Protein AF-A0A366HRK0-F1 (afdb_monomer_lite)

Secondary structure (DSSP, 8-state):
-------------------------PPP--------HHHHHHHHHHHHHHHHHHS-HHHHHHHHHHHHHHHHHHHT-HHHHHHHHHHHHHHHHHHHHHHHTTGGGG-EEEEGGG-EEETT-EEETTTTEEE---STT-EEEEEEESPPSEEEEEEEEEE--SBPPPPSS--TTSPPP--B--EEEEEEE--SSTTGGGG-EEEEE---SSTT--EEEEEEEEEE-SSEEEEEEEEEEESSTT-S-EEEEEEEEEPP---S----PPB-TTS-BPP---HHHHHHHHHHHHHHHHHHHHHHHHHHHHHHHHHHTTT-HHHHHHHHHHHHHHHHHHH-THHHHHHHHHTS-SS---BTTTBEEEEEEEEE--TT--SSEEEEEETTEEEEEEESSEEPPPSSPPPTTSSS--HHHHHT--HHHHHHHHHHHHHHHHHHHTT--EEEEEEEEE-TTSPEEEEEEETTTEEHHHHHHHTT-SEE---S---S---HHHHHHHHHHHHHHHHHHTSSS--THHHHHTT--------

InterPro domains:
  IPR035437 SNase-like, OB-fold superfamily [G3DSA:2.40.50.90] (373-523)
  IPR035437 SNase-like, OB-fold superfamily [SSF50199] (375-512)

Organism: NCBI:txid748857

Structure (mmCIF, N/CA/C/O backbone):
data_AF-A0A366HRK0-F1
#
_entry.id   AF-A0A366HRK0-F1
#
loop_
_atom_site.group_PDB
_atom_site.id
_atom_site.type_symbol
_atom_site.label_atom_id
_atom_site.label_alt_id
_atom_site.label_comp_id
_atom_site.label_asym_id
_atom_site.label_entity_id
_atom_site.label_seq_id
_atom_site.pdbx_PDB_ins_code
_atom_site.Cartn_x
_atom_site.Cartn_y
_atom_site.Cartn_z
_atom_site.occupancy
_atom_site.B_iso_or_equiv
_atom_site.auth_seq_id
_atom_site.auth_comp_id
_atom_site.auth_asym_id
_atom_site.auth_atom_id
_atom_site.pdbx_PDB_model_num
ATOM 1 N N . MET A 1 1 ? -4.999 -55.092 -66.762 1.00 34.88 1 MET A N 1
ATOM 2 C CA . MET A 1 1 ? -5.169 -54.729 -65.341 1.00 34.88 1 MET A CA 1
ATOM 3 C C . MET A 1 1 ? -5.487 -53.239 -65.272 1.00 34.88 1 MET A C 1
ATOM 5 O O . MET A 1 1 ? -4.605 -52.430 -65.506 1.00 34.88 1 MET A O 1
ATOM 9 N N . ILE A 1 2 ? -6.795 -52.960 -65.153 1.00 38.81 2 ILE A N 1
ATOM 10 C CA . ILE A 1 2 ? -7.535 -51.720 -64.806 1.00 38.81 2 ILE A CA 1
ATOM 11 C C . ILE A 1 2 ? -6.674 -50.429 -64.837 1.00 38.81 2 ILE A C 1
ATOM 13 O O . ILE A 1 2 ? -5.967 -50.166 -63.877 1.00 38.81 2 ILE A O 1
ATOM 17 N N . ALA A 1 3 ? -6.510 -49.654 -65.921 1.00 31.98 3 ALA A N 1
ATOM 18 C CA . ALA A 1 3 ? -7.434 -48.953 -66.839 1.00 31.98 3 ALA A CA 1
ATOM 19 C C . ALA A 1 3 ? -8.338 -47.906 -66.140 1.00 31.98 3 ALA A C 1
ATOM 21 O O . ALA A 1 3 ? -9.237 -48.291 -65.409 1.00 31.98 3 ALA A O 1
ATOM 22 N N . ARG A 1 4 ? -8.034 -46.599 -66.315 1.00 29.78 4 ARG A N 1
ATOM 23 C CA . ARG A 1 4 ? -8.775 -45.604 -67.155 1.00 29.78 4 ARG A CA 1
ATOM 24 C C . ARG A 1 4 ? -10.003 -44.998 -66.436 1.00 29.78 4 ARG A C 1
ATOM 26 O O . ARG A 1 4 ? -10.665 -45.724 -65.724 1.00 29.78 4 ARG A O 1
ATOM 33 N N . TRP A 1 5 ? -10.470 -43.755 -66.589 1.00 27.83 5 TRP A N 1
ATOM 34 C CA . TRP A 1 5 ? -10.126 -42.465 -67.228 1.00 27.83 5 TRP A CA 1
ATOM 35 C C . TRP A 1 5 ? -11.359 -41.549 -66.978 1.00 27.83 5 TRP A C 1
ATOM 37 O O . TRP A 1 5 ? -12.454 -42.097 -66.919 1.00 27.83 5 TRP A O 1
ATOM 47 N N . SER A 1 6 ? -11.200 -40.210 -67.028 1.00 31.34 6 SER A N 1
ATOM 48 C CA . SER A 1 6 ? -12.236 -39.204 -67.418 1.00 31.34 6 SER A CA 1
ATOM 49 C C . SER A 1 6 ? -13.501 -39.055 -66.544 1.00 31.34 6 SER A C 1
ATOM 51 O O . SER A 1 6 ? -13.890 -39.968 -65.840 1.00 31.34 6 SER A O 1
ATOM 53 N N . ALA A 1 7 ? -14.272 -37.967 -66.555 1.00 31.59 7 ALA A N 1
ATOM 54 C CA . ALA A 1 7 ? -14.176 -36.592 -67.049 1.00 31.59 7 ALA A CA 1
ATOM 55 C C . ALA A 1 7 ? -15.385 -35.830 -66.453 1.00 31.59 7 ALA A C 1
ATOM 57 O O . ALA A 1 7 ? -16.394 -36.438 -66.097 1.00 31.59 7 ALA A O 1
ATOM 58 N N . SER A 1 8 ? -15.281 -34.502 -66.376 1.00 34.50 8 SER A N 1
ATOM 59 C CA . SER A 1 8 ? -16.389 -33.540 -66.260 1.00 34.50 8 SER A CA 1
ATOM 60 C C . SER A 1 8 ? -17.531 -33.819 -67.245 1.00 34.50 8 SER A C 1
ATOM 62 O O . SER A 1 8 ? -17.224 -34.376 -68.294 1.00 34.50 8 SER A O 1
ATOM 64 N N . ILE A 1 9 ? -18.756 -33.309 -66.974 1.00 39.34 9 ILE A N 1
ATOM 65 C CA . ILE A 1 9 ? -19.599 -32.459 -67.875 1.00 39.34 9 ILE A CA 1
ATOM 66 C C . ILE A 1 9 ? -21.108 -32.455 -67.502 1.00 39.34 9 ILE A C 1
ATOM 68 O O . ILE A 1 9 ? -21.734 -33.505 -67.460 1.00 39.34 9 ILE A O 1
ATOM 72 N N . PHE A 1 10 ? -21.658 -31.228 -67.356 1.00 32.31 10 PHE A N 1
ATOM 73 C CA . PHE A 1 10 ? -23.010 -30.755 -67.761 1.00 32.31 10 PHE A CA 1
ATOM 74 C C . PHE A 1 10 ? -24.245 -31.085 -66.877 1.00 32.31 10 PHE A C 1
ATOM 76 O O . PHE A 1 10 ? -24.293 -32.135 -66.262 1.00 32.31 10 PHE A O 1
ATOM 83 N N . LEU A 1 11 ? -25.334 -30.293 -66.784 1.00 30.92 11 LEU A N 1
ATOM 84 C CA . LEU A 1 11 ? -25.742 -28.966 -67.301 1.00 30.92 11 LEU A CA 1
ATOM 85 C C . LEU A 1 11 ? -27.179 -28.634 -66.778 1.00 30.92 11 LEU A C 1
ATOM 87 O O . LEU A 1 11 ? -27.993 -29.539 -66.647 1.00 30.92 11 LEU A O 1
ATOM 91 N N . THR A 1 12 ? -27.444 -27.338 -66.521 1.00 31.14 12 THR A N 1
ATOM 92 C CA . THR A 1 12 ? -28.705 -26.526 -66.556 1.00 31.14 12 THR A CA 1
ATOM 93 C C . THR A 1 12 ? -30.093 -27.049 -66.142 1.00 31.14 12 THR A C 1
ATOM 95 O O . THR A 1 12 ? -30.566 -28.039 -66.680 1.00 31.14 12 THR A O 1
ATOM 98 N N . LEU A 1 13 ? -30.853 -26.177 -65.449 1.00 30.42 13 LEU A N 1
ATOM 99 C CA . LEU A 1 13 ? -32.101 -25.515 -65.932 1.00 30.42 13 LEU A CA 1
ATOM 100 C C . LEU A 1 13 ? -32.465 -24.363 -64.945 1.00 30.42 13 LEU A C 1
ATOM 102 O O . LEU A 1 13 ? -32.496 -24.603 -63.746 1.00 30.42 13 LEU A O 1
ATOM 106 N N . LEU A 1 14 ? -32.432 -23.069 -65.305 1.00 30.53 14 LEU A N 1
ATOM 107 C CA . LEU A 1 14 ? -33.356 -22.200 -66.079 1.00 30.53 14 LEU A CA 1
ATOM 108 C C . LEU A 1 14 ? -34.441 -21.462 -65.243 1.00 30.53 14 LEU A C 1
ATOM 110 O O . LEU A 1 14 ? -35.278 -22.101 -64.624 1.00 30.53 14 LEU A O 1
ATOM 114 N N . LEU A 1 15 ? -34.416 -20.120 -65.380 1.00 31.47 15 LEU A N 1
ATOM 115 C CA . LEU A 1 15 ? -35.457 -19.065 -65.250 1.00 31.47 15 LEU A CA 1
ATOM 116 C C . LEU A 1 15 ? -36.244 -18.930 -63.922 1.00 31.47 15 LEU A C 1
ATOM 118 O O . LEU A 1 15 ? -36.937 -19.840 -63.503 1.00 31.47 15 LEU A O 1
ATOM 122 N N . ALA A 1 16 ? -36.127 -17.838 -63.151 1.00 32.09 16 ALA A N 1
ATOM 123 C CA . ALA A 1 16 ? -36.498 -16.423 -63.381 1.00 32.09 16 ALA A CA 1
ATOM 124 C C . ALA A 1 16 ? -38.018 -16.139 -63.361 1.00 32.09 16 ALA A C 1
ATOM 126 O O . ALA A 1 16 ? -38.738 -16.581 -64.249 1.00 32.09 16 ALA A O 1
ATOM 127 N N . GLY A 1 17 ? -38.464 -15.308 -62.404 1.00 29.73 17 GLY A N 1
ATOM 128 C CA . GLY A 1 17 ? -39.754 -14.604 -62.468 1.00 29.73 17 GLY A CA 1
ATOM 129 C C . GLY A 1 17 ? -40.466 -14.389 -61.127 1.00 29.73 17 GLY A C 1
ATOM 130 O O . GLY A 1 17 ? -41.241 -15.233 -60.700 1.00 29.73 17 GLY A O 1
ATOM 131 N N . ASN A 1 18 ? -40.235 -13.230 -60.497 1.00 39.28 18 ASN A N 1
ATOM 132 C CA . ASN A 1 18 ? -41.084 -12.627 -59.453 1.00 39.28 18 ASN A CA 1
ATOM 133 C C . ASN A 1 18 ? -42.557 -12.525 -59.898 1.00 39.28 18 ASN A C 1
ATOM 135 O O . ASN A 1 18 ? -42.758 -12.215 -61.063 1.00 39.28 18 ASN A O 1
ATOM 139 N N . VAL A 1 19 ? -43.533 -12.617 -58.972 1.00 32.56 19 VAL A N 1
ATOM 140 C CA . VAL A 1 19 ? -44.603 -11.609 -58.720 1.00 32.56 19 VAL A CA 1
ATOM 141 C C . VAL A 1 19 ? -45.404 -11.951 -57.438 1.00 32.56 19 VAL A C 1
ATOM 143 O O . VAL A 1 19 ? -45.924 -13.046 -57.278 1.00 32.56 19 VAL A O 1
ATOM 146 N N . ALA A 1 20 ? -45.466 -10.942 -56.560 1.00 34.44 20 ALA A N 1
ATOM 147 C CA . ALA A 1 20 ? -46.461 -10.511 -55.563 1.00 34.44 20 ALA A CA 1
ATOM 148 C C . ALA A 1 20 ? -47.582 -11.430 -55.000 1.00 34.44 20 ALA A C 1
ATOM 150 O O . ALA A 1 20 ? -48.462 -11.906 -55.706 1.00 34.44 20 ALA A O 1
ATOM 151 N N . SER A 1 21 ? -47.601 -11.463 -53.659 1.00 38.69 21 SER A N 1
ATOM 152 C CA . SER A 1 21 ? -48.703 -11.216 -52.705 1.00 38.69 21 SER A CA 1
ATOM 153 C C . SER A 1 21 ? -50.159 -11.526 -53.082 1.00 38.69 21 SER A C 1
ATOM 155 O O . SER A 1 21 ? -50.763 -10.777 -53.842 1.00 38.69 21 SER A O 1
ATOM 157 N N . GLN A 1 22 ? -50.784 -12.447 -52.335 1.00 33.91 22 GLN A N 1
ATOM 158 C CA . GLN A 1 22 ? -52.192 -12.354 -51.915 1.00 33.91 22 GLN A CA 1
ATOM 159 C C . GLN A 1 22 ? -52.391 -12.928 -50.499 1.00 33.91 22 GLN A C 1
ATOM 161 O O . GLN A 1 22 ? -51.753 -13.893 -50.088 1.00 33.91 22 GLN A O 1
ATOM 166 N N . THR A 1 23 ? -53.249 -12.242 -49.752 1.00 38.03 23 THR A N 1
ATOM 167 C CA . THR A 1 23 ? -53.594 -12.370 -48.334 1.00 38.03 23 THR A CA 1
ATOM 168 C C . THR A 1 23 ? -54.814 -13.272 -48.094 1.00 38.03 23 THR A C 1
ATOM 170 O O . THR A 1 23 ? -55.630 -13.454 -48.990 1.00 38.03 23 THR A O 1
ATOM 173 N N . THR A 1 24 ? -54.978 -13.671 -46.817 1.00 31.70 24 THR A N 1
ATOM 174 C CA . THR A 1 24 ? -56.144 -14.240 -46.077 1.00 31.70 24 THR A CA 1
ATOM 175 C C . THR A 1 24 ? -56.266 -15.770 -45.949 1.00 31.70 24 THR A C 1
ATOM 177 O O . THR A 1 24 ? -55.892 -16.476 -46.878 1.00 31.70 24 THR A O 1
ATOM 180 N N . PRO A 1 25 ? -56.866 -16.317 -44.858 1.00 39.47 25 PRO A N 1
ATOM 181 C CA . PRO A 1 25 ? -57.113 -15.798 -43.500 1.00 39.47 25 PRO A CA 1
ATOM 182 C C . PRO A 1 25 ? -56.549 -16.711 -42.376 1.00 39.47 25 PRO A C 1
ATOM 184 O O . PRO A 1 25 ? -56.156 -17.854 -42.592 1.00 39.47 25 PRO A O 1
ATOM 187 N N . ALA A 1 26 ? -56.522 -16.193 -41.146 1.00 41.69 26 ALA A N 1
ATOM 188 C CA . ALA A 1 26 ? -56.111 -16.912 -39.937 1.00 41.69 26 ALA A CA 1
ATOM 189 C C . ALA A 1 26 ? -57.061 -18.068 -39.552 1.00 41.69 26 ALA A C 1
ATOM 191 O O . ALA A 1 26 ? -58.279 -17.889 -39.623 1.00 41.69 26 ALA A O 1
ATOM 192 N N . PRO A 1 27 ? -56.544 -19.183 -38.998 1.00 37.38 27 PRO A N 1
ATOM 193 C CA . PRO A 1 27 ? -57.259 -19.986 -38.022 1.00 37.38 27 PRO A CA 1
ATOM 194 C C . PRO A 1 27 ? -56.804 -19.641 -36.593 1.00 37.38 27 PRO A C 1
ATOM 196 O O . PRO A 1 27 ? -55.653 -19.293 -36.333 1.00 37.38 27 PRO A O 1
ATOM 199 N N . ALA A 1 28 ? -57.771 -19.714 -35.684 1.00 34.41 28 ALA A N 1
ATOM 200 C CA . ALA A 1 28 ? -57.723 -19.342 -34.277 1.00 34.41 28 ALA A CA 1
ATOM 201 C C . ALA A 1 28 ? -56.537 -19.934 -33.478 1.00 34.41 28 ALA A C 1
ATOM 203 O O . ALA A 1 28 ? -56.071 -21.035 -33.783 1.00 34.41 28 ALA A O 1
ATOM 204 N N . PRO A 1 29 ? -56.077 -19.242 -32.415 1.00 40.41 29 PRO A N 1
ATOM 205 C CA . PRO A 1 29 ? -55.010 -19.727 -31.551 1.00 40.41 29 PRO A CA 1
ATOM 206 C C . PRO A 1 29 ? -55.467 -20.988 -30.813 1.00 40.41 29 PRO A C 1
ATOM 208 O O . PRO A 1 29 ? -56.366 -20.945 -29.973 1.00 40.41 29 PRO A O 1
ATOM 211 N N . ALA A 1 30 ? -54.823 -22.114 -31.116 1.00 35.28 30 ALA A N 1
ATOM 212 C CA . ALA A 1 30 ? -54.898 -23.295 -30.277 1.00 35.28 30 ALA A CA 1
ATOM 213 C C . ALA A 1 30 ? -54.356 -22.932 -28.887 1.00 35.28 30 ALA A C 1
ATOM 215 O O . ALA A 1 30 ? -53.234 -22.448 -28.738 1.00 35.28 30 ALA A O 1
ATOM 216 N N . THR A 1 31 ? -55.202 -23.136 -27.885 1.00 45.84 31 THR A N 1
ATOM 217 C CA . THR A 1 31 ? -54.910 -23.047 -26.456 1.00 45.84 31 THR A CA 1
ATOM 218 C C . THR A 1 31 ? -53.553 -23.668 -26.135 1.00 45.84 31 THR A C 1
ATOM 220 O O . THR A 1 31 ? -53.341 -24.856 -26.384 1.00 45.84 31 THR A O 1
ATOM 223 N N . ALA A 1 32 ? -52.643 -22.862 -25.581 1.00 41.88 32 ALA A N 1
ATOM 224 C CA . ALA A 1 32 ? -51.363 -23.336 -25.075 1.00 41.88 32 ALA A CA 1
ATOM 225 C C . ALA A 1 32 ? -51.605 -24.485 -24.078 1.00 41.88 32 ALA A C 1
ATOM 227 O O . ALA A 1 32 ? -52.422 -24.317 -23.165 1.00 41.88 32 ALA A O 1
ATOM 228 N N . PRO A 1 33 ? -50.934 -25.642 -24.221 1.00 50.34 33 PRO A N 1
ATOM 229 C CA . PRO A 1 33 ? -50.995 -26.675 -23.202 1.00 50.34 33 PRO A CA 1
ATOM 230 C C . PRO A 1 33 ? -50.442 -26.079 -21.910 1.00 50.34 33 PRO A C 1
ATOM 232 O O . PRO A 1 33 ? -49.322 -25.568 -21.876 1.00 50.34 33 PRO A O 1
ATOM 235 N N . THR A 1 34 ? -51.268 -26.089 -20.867 1.00 60.78 34 THR A N 1
ATOM 236 C CA . THR A 1 34 ? -50.907 -25.634 -19.528 1.00 60.78 34 THR A CA 1
ATOM 237 C C . THR A 1 34 ? -49.693 -26.437 -19.079 1.00 60.78 34 THR A C 1
ATOM 239 O O . THR A 1 34 ? -49.783 -27.639 -18.837 1.00 60.78 34 THR A O 1
ATOM 242 N N . GLU A 1 35 ? -48.534 -25.781 -19.072 1.00 55.75 35 GLU A N 1
ATOM 243 C CA . GLU A 1 35 ? -47.261 -26.391 -18.705 1.00 55.75 35 GLU A CA 1
ATOM 244 C C . GLU A 1 35 ? -47.405 -26.952 -17.275 1.00 55.75 35 GLU A C 1
ATOM 246 O O . GLU A 1 35 ? -47.882 -26.233 -16.391 1.00 55.75 35 GLU A O 1
ATOM 251 N N . PRO A 1 36 ? -47.092 -28.238 -17.030 1.00 72.62 36 PRO A N 1
ATOM 252 C CA . PRO A 1 36 ? -47.332 -28.853 -15.731 1.00 72.62 36 PRO A CA 1
ATOM 253 C C . PRO A 1 36 ? -46.561 -28.093 -14.638 1.00 72.62 36 PRO A C 1
ATOM 255 O O . PRO A 1 36 ? -45.420 -27.676 -14.872 1.00 72.62 36 PRO A O 1
ATOM 258 N N . PRO A 1 37 ? -47.152 -27.907 -13.443 1.00 70.62 37 PRO A N 1
ATOM 259 C CA . PRO A 1 37 ? -46.613 -27.029 -12.400 1.00 70.62 37 PRO A CA 1
ATOM 260 C C . PRO A 1 37 ? -45.184 -27.408 -11.985 1.00 70.62 37 PRO A C 1
ATOM 262 O O . PRO A 1 37 ? -44.370 -26.531 -11.701 1.00 70.62 37 PRO A O 1
ATOM 265 N N . ASP A 1 38 ? -44.837 -28.693 -12.069 1.00 71.00 38 ASP A N 1
ATOM 266 C CA . ASP A 1 38 ? -43.490 -29.204 -11.807 1.00 71.00 38 ASP A CA 1
ATOM 267 C C . ASP A 1 38 ? -42.438 -28.684 -12.799 1.00 71.00 38 ASP A C 1
ATOM 269 O O . ASP A 1 38 ? -41.290 -28.436 -12.421 1.00 71.00 38 ASP A O 1
ATOM 273 N N . LEU A 1 39 ? -42.797 -28.496 -14.074 1.00 62.34 39 LEU A N 1
ATOM 274 C CA . LEU A 1 39 ? -41.892 -27.926 -15.078 1.00 62.34 39 LEU A CA 1
ATOM 275 C C . LEU A 1 39 ? -41.735 -26.419 -14.896 1.00 62.34 39 LEU A C 1
ATOM 277 O O . LEU A 1 39 ? -40.626 -25.908 -15.053 1.00 62.34 39 LEU A O 1
ATOM 281 N N . ILE A 1 40 ? -42.797 -25.721 -14.487 1.00 75.81 40 ILE A N 1
ATOM 282 C CA . ILE A 1 40 ? -42.726 -24.300 -14.125 1.00 75.81 40 ILE A CA 1
ATOM 283 C C . ILE A 1 40 ? -41.800 -24.126 -12.915 1.00 75.81 40 ILE A C 1
ATOM 285 O O . ILE A 1 40 ? -40.900 -23.286 -12.944 1.00 75.81 40 ILE A O 1
ATOM 289 N N . GLN A 1 41 ? -41.942 -24.974 -11.893 1.00 76.75 41 GLN A N 1
ATOM 290 C CA . GLN A 1 41 ? -41.103 -24.936 -10.698 1.00 76.75 41 GLN A CA 1
ATOM 291 C C . GLN A 1 41 ? -39.639 -25.267 -11.020 1.00 76.75 41 GLN A C 1
ATOM 293 O O . GLN A 1 41 ? -38.733 -24.563 -10.572 1.00 76.75 41 GLN A O 1
ATOM 298 N N . LYS A 1 42 ? -39.383 -26.277 -11.862 1.00 69.62 42 LYS A N 1
ATOM 299 C CA . LYS A 1 42 ? -38.023 -26.611 -12.318 1.00 69.62 42 LYS A CA 1
ATOM 300 C C . LYS A 1 42 ? -37.416 -25.520 -13.198 1.00 69.62 42 LYS A C 1
ATOM 302 O O . LYS A 1 42 ? -36.232 -25.230 -13.043 1.00 69.62 42 LYS A O 1
ATOM 307 N N . ARG A 1 43 ? -38.196 -24.866 -14.068 1.00 75.00 43 ARG A N 1
ATOM 308 C CA . ARG A 1 43 ? -37.729 -23.723 -14.873 1.00 75.00 43 ARG A CA 1
ATOM 309 C C . ARG A 1 43 ? -37.404 -22.525 -13.982 1.00 75.00 43 ARG A C 1
ATOM 311 O O . ARG A 1 43 ? -36.361 -21.912 -14.176 1.00 75.00 43 ARG A O 1
ATOM 318 N N . GLN A 1 44 ? -38.224 -22.233 -12.976 1.00 68.00 44 GLN A N 1
ATOM 319 C CA . GLN A 1 44 ? -37.950 -21.173 -12.001 1.00 68.00 44 GLN A CA 1
ATOM 320 C C . GLN A 1 44 ? -36.706 -21.478 -11.158 1.00 68.00 44 GLN A C 1
ATOM 322 O O . GLN A 1 44 ? -35.849 -20.611 -10.992 1.00 68.00 44 GLN A O 1
ATOM 327 N N . GLN A 1 45 ? -36.543 -22.715 -10.685 1.00 72.94 45 GLN A N 1
ATOM 328 C CA . GLN A 1 45 ? -35.333 -23.151 -9.980 1.00 72.94 45 GLN A CA 1
ATOM 329 C C . GLN A 1 45 ? -34.091 -23.078 -10.872 1.00 72.94 45 GLN A C 1
ATOM 331 O O . GLN A 1 45 ? -33.039 -22.632 -10.419 1.00 72.94 45 GLN A O 1
ATOM 336 N N . PHE A 1 46 ? -34.204 -23.467 -12.142 1.00 72.62 46 PHE A N 1
ATOM 337 C CA . PHE A 1 46 ? -33.115 -23.370 -13.108 1.00 72.62 46 PHE A CA 1
ATOM 338 C C . PHE A 1 46 ? -32.763 -21.914 -13.422 1.00 72.62 46 PHE A C 1
ATOM 340 O O . PHE A 1 46 ? -31.591 -21.565 -13.383 1.00 72.62 46 PHE A O 1
ATOM 347 N N . MET A 1 47 ? -33.750 -21.042 -13.649 1.00 58.56 47 MET A N 1
ATOM 348 C CA . MET A 1 47 ? -33.531 -19.606 -13.853 1.00 58.56 47 MET A CA 1
ATOM 349 C C . MET A 1 47 ? -32.893 -18.957 -12.629 1.00 58.56 47 MET A C 1
ATOM 351 O O . MET A 1 47 ? -31.979 -18.157 -12.776 1.00 58.56 47 MET A O 1
ATOM 355 N N . THR A 1 48 ? -33.308 -19.345 -11.423 1.00 63.47 48 THR A N 1
ATOM 356 C CA . THR A 1 48 ? -32.713 -18.837 -10.181 1.00 63.47 48 THR A CA 1
ATOM 357 C C . THR A 1 48 ? -31.267 -19.304 -10.050 1.00 63.47 48 THR A C 1
ATOM 359 O O . THR A 1 48 ? -30.402 -18.486 -9.766 1.00 63.47 48 THR A O 1
ATOM 362 N N . ARG A 1 49 ? -30.986 -20.584 -10.343 1.00 61.53 49 ARG A N 1
ATOM 363 C CA . ARG A 1 49 ? -29.625 -21.145 -10.364 1.00 61.53 49 ARG A CA 1
ATOM 364 C C . ARG A 1 49 ? -28.743 -20.517 -11.438 1.00 61.53 49 ARG A C 1
ATOM 366 O O . ARG A 1 49 ? -27.570 -20.282 -11.173 1.00 61.53 49 ARG A O 1
ATOM 373 N N . ALA A 1 50 ? -29.293 -20.226 -12.613 1.00 53.25 50 ALA A N 1
ATOM 374 C CA . ALA A 1 50 ? -28.592 -19.573 -13.712 1.00 53.25 50 ALA A CA 1
ATOM 375 C C . ALA A 1 50 ? -28.307 -18.099 -13.399 1.00 53.25 50 ALA A C 1
ATOM 377 O O . ALA A 1 50 ? -27.195 -17.650 -13.639 1.00 53.25 50 ALA A O 1
ATOM 378 N N . LEU A 1 51 ? -29.257 -17.381 -12.790 1.00 54.84 51 LEU A N 1
ATOM 379 C CA . LEU A 1 51 ? -29.082 -15.996 -12.340 1.00 54.84 51 LEU A CA 1
ATOM 380 C C . LEU A 1 51 ? -28.092 -15.885 -11.182 1.00 54.84 51 LEU A C 1
ATOM 382 O O . LEU A 1 51 ? -27.302 -14.948 -11.143 1.00 54.84 51 LEU A O 1
ATOM 386 N N . THR A 1 52 ? -28.091 -16.845 -10.252 1.00 58.34 52 THR A N 1
ATOM 387 C CA . THR A 1 52 ? -27.021 -16.930 -9.254 1.00 58.34 52 THR A CA 1
ATOM 388 C C . THR A 1 52 ? -25.704 -17.295 -9.929 1.00 58.34 52 THR A C 1
ATOM 390 O O . THR A 1 52 ? -24.722 -16.605 -9.722 1.00 58.34 52 THR A O 1
ATOM 393 N N . GLY A 1 53 ? -25.670 -18.288 -10.819 1.00 53.25 53 GLY A N 1
ATOM 394 C CA . GLY A 1 53 ? -24.453 -18.680 -11.538 1.00 53.25 53 GLY A CA 1
ATOM 395 C C . GLY A 1 53 ? -23.866 -17.583 -12.436 1.00 53.25 53 GLY A C 1
ATOM 396 O O . GLY A 1 53 ? -22.664 -17.596 -12.678 1.00 53.25 53 GLY A O 1
ATOM 397 N N . SER A 1 54 ? -24.684 -16.631 -12.901 1.00 47.97 54 SER A N 1
ATOM 398 C CA . SER A 1 54 ? -24.261 -15.487 -13.716 1.00 47.97 54 SER A CA 1
ATOM 399 C C . SER A 1 54 ? -23.909 -14.237 -12.909 1.00 47.97 54 SER A C 1
ATOM 401 O O . SER A 1 54 ? -23.346 -13.303 -13.472 1.00 47.97 54 SER A O 1
ATOM 403 N N . GLN A 1 55 ? -24.265 -14.175 -11.623 1.00 52.88 55 GLN A N 1
ATOM 404 C CA . GLN A 1 55 ? -23.862 -13.070 -10.754 1.00 52.88 55 GLN A CA 1
ATOM 405 C C . GLN A 1 55 ? -22.398 -13.245 -10.373 1.00 52.88 55 GLN A C 1
ATOM 407 O O . GLN A 1 55 ? -21.992 -14.314 -9.909 1.00 52.88 55 GLN A O 1
ATOM 412 N N . LEU A 1 56 ? -21.611 -12.182 -10.550 1.00 67.12 56 LEU A N 1
ATOM 413 C CA . LEU A 1 56 ? -20.238 -12.137 -10.059 1.00 67.12 56 LEU A CA 1
ATOM 414 C C . LEU A 1 56 ? -20.255 -12.489 -8.566 1.00 67.12 56 LEU A C 1
ATOM 416 O O . LEU A 1 56 ? -21.121 -12.027 -7.820 1.00 67.12 56 LEU A O 1
ATOM 420 N N . LEU A 1 57 ? -19.302 -13.312 -8.123 1.00 65.81 57 LEU A N 1
ATOM 421 C CA . LEU A 1 57 ? -19.206 -13.767 -6.730 1.00 65.81 57 LEU A CA 1
ATOM 422 C C . LEU A 1 57 ? -19.309 -12.577 -5.746 1.00 65.81 57 LEU A C 1
ATOM 424 O O . LEU A 1 57 ? -19.945 -12.663 -4.700 1.00 65.81 57 LEU A O 1
ATOM 428 N N . SER A 1 58 ? -18.755 -11.428 -6.139 1.00 66.62 58 SER A N 1
ATOM 429 C CA . SER A 1 58 ? -18.808 -10.144 -5.435 1.00 66.62 58 SER A CA 1
ATOM 430 C C . SER A 1 58 ? -20.222 -9.610 -5.181 1.00 66.62 58 SER A C 1
ATOM 432 O O . SER A 1 58 ? -20.513 -9.141 -4.080 1.00 66.62 58 SER A O 1
ATOM 434 N N . GLU A 1 59 ? -21.119 -9.707 -6.160 1.00 73.81 59 GLU A N 1
ATOM 435 C CA . GLU A 1 59 ? -22.511 -9.263 -6.052 1.00 73.81 59 GLU A CA 1
ATOM 436 C C . GLU A 1 59 ? -23.308 -10.176 -5.120 1.00 73.81 59 GLU A C 1
ATOM 438 O O . GLU A 1 59 ? -24.112 -9.698 -4.314 1.00 73.81 59 GLU A O 1
ATOM 443 N N . GLN A 1 60 ? -23.035 -11.484 -5.160 1.00 76.19 60 GLN A N 1
ATOM 444 C CA . GLN A 1 60 ? -23.636 -12.447 -4.237 1.00 76.19 60 GLN A CA 1
ATOM 445 C C . GLN A 1 60 ? -23.212 -12.173 -2.790 1.00 76.19 60 GLN A C 1
ATOM 447 O O . GLN A 1 60 ? -24.058 -12.141 -1.893 1.00 76.19 60 GLN A O 1
ATOM 452 N N . PHE A 1 61 ? -21.925 -11.897 -2.564 1.00 77.12 61 PHE A N 1
ATOM 453 C CA . PHE A 1 61 ? -21.403 -11.536 -1.245 1.00 77.12 61 PHE A CA 1
ATOM 454 C C . PHE A 1 61 ? -21.955 -10.193 -0.745 1.00 77.12 61 PHE A C 1
ATOM 456 O O . PHE A 1 61 ? -22.367 -10.092 0.412 1.00 77.12 61 PHE A O 1
ATOM 463 N N . ALA A 1 62 ? -22.047 -9.175 -1.605 1.00 80.06 62 ALA A N 1
ATOM 464 C CA . ALA A 1 62 ? -22.645 -7.888 -1.247 1.00 80.06 62 ALA A CA 1
ATOM 465 C C . ALA A 1 62 ? -24.135 -8.026 -0.883 1.00 80.06 62 ALA A C 1
ATOM 467 O O . ALA A 1 62 ? -24.613 -7.393 0.065 1.00 80.06 62 ALA A O 1
ATOM 468 N N . LYS A 1 63 ? -24.867 -8.888 -1.599 1.00 83.81 63 LYS A N 1
ATOM 469 C CA . LYS A 1 63 ? -26.275 -9.193 -1.325 1.00 83.81 63 LYS A CA 1
ATOM 470 C C . LYS A 1 63 ? -26.453 -9.974 -0.022 1.00 83.81 63 LYS A C 1
ATOM 472 O O . LYS A 1 63 ? -27.365 -9.653 0.739 1.00 83.81 63 LYS A O 1
ATOM 477 N N . ALA A 1 64 ? -25.571 -10.930 0.269 1.00 83.81 64 ALA A N 1
ATOM 478 C CA . ALA A 1 64 ? -25.568 -11.679 1.526 1.00 83.81 64 ALA A CA 1
ATOM 479 C C . ALA A 1 64 ? -25.289 -10.768 2.734 1.00 83.81 64 ALA A C 1
ATOM 481 O O . ALA A 1 64 ? -26.022 -10.812 3.718 1.00 83.81 64 ALA A O 1
ATOM 482 N N . LEU A 1 65 ? -24.308 -9.863 2.634 1.00 85.06 65 LEU A N 1
ATOM 483 C CA . LEU A 1 65 ? -24.028 -8.877 3.686 1.00 85.06 65 LEU A CA 1
ATOM 484 C C . LEU A 1 65 ? -25.194 -7.901 3.901 1.00 85.06 65 LEU A C 1
ATOM 486 O O . LEU A 1 65 ? -25.487 -7.527 5.034 1.00 85.06 65 LEU A O 1
ATOM 490 N N . ALA A 1 66 ? -25.901 -7.518 2.835 1.00 87.00 66 ALA A N 1
ATOM 491 C CA . ALA A 1 66 ? -27.090 -6.670 2.930 1.00 87.00 66 ALA A CA 1
ATOM 492 C C . ALA A 1 66 ? -28.324 -7.393 3.509 1.00 87.00 66 ALA A C 1
ATOM 494 O O . ALA A 1 66 ? -29.216 -6.737 4.054 1.00 87.00 66 ALA A O 1
ATOM 495 N N . ALA A 1 67 ? -28.415 -8.716 3.358 1.00 88.00 67 ALA A N 1
ATOM 496 C CA . ALA A 1 67 ? -29.433 -9.534 4.015 1.00 88.00 67 ALA A CA 1
ATOM 497 C C . ALA A 1 67 ? -29.118 -9.679 5.510 1.00 88.00 67 ALA A C 1
ATOM 499 O O . ALA A 1 67 ? -29.959 -9.364 6.345 1.00 88.00 67 ALA A O 1
ATOM 500 N N . LEU A 1 68 ? -27.864 -9.995 5.836 1.00 87.62 68 LEU A N 1
ATOM 501 C CA . LEU A 1 68 ? -27.370 -10.128 7.205 1.00 87.62 68 LEU A CA 1
ATOM 502 C C . LEU A 1 68 ? -27.487 -8.818 8.006 1.00 87.62 68 LEU A C 1
ATOM 504 O O . LEU A 1 68 ? -27.878 -8.841 9.169 1.00 87.62 68 LEU A O 1
ATOM 508 N N . ALA A 1 69 ? -27.248 -7.660 7.380 1.00 85.38 69 ALA A N 1
ATOM 509 C CA . ALA A 1 69 ? -27.483 -6.361 8.016 1.00 85.38 69 ALA A CA 1
ATOM 510 C C . ALA A 1 69 ? -28.972 -6.103 8.325 1.00 85.38 69 ALA A C 1
ATOM 512 O O . ALA A 1 69 ? -29.296 -5.509 9.352 1.00 85.38 69 ALA A O 1
ATOM 513 N N . ARG A 1 70 ? -29.885 -6.559 7.455 1.00 87.56 70 ARG A N 1
ATOM 514 C CA . ARG A 1 70 ? -31.335 -6.443 7.677 1.00 87.56 70 ARG A CA 1
ATOM 515 C C . ARG A 1 70 ? -31.821 -7.384 8.770 1.00 87.56 70 ARG A C 1
ATOM 517 O O . ARG A 1 70 ? -32.575 -6.948 9.628 1.00 87.56 70 ARG A O 1
ATOM 524 N N . GLU A 1 71 ? -31.370 -8.632 8.766 1.00 88.19 71 GLU A N 1
ATOM 525 C CA . GLU A 1 71 ? -31.720 -9.622 9.791 1.00 88.19 71 GLU A CA 1
ATOM 526 C C . GLU A 1 71 ? -31.215 -9.198 11.175 1.00 88.19 71 GLU A C 1
ATOM 528 O O . GLU A 1 71 ? -31.983 -9.218 12.134 1.00 88.19 71 GLU A O 1
ATOM 533 N N . ALA A 1 72 ? -29.979 -8.699 11.268 1.00 83.75 72 ALA A N 1
ATOM 534 C CA . ALA A 1 72 ? -29.439 -8.153 12.512 1.00 83.75 72 ALA A CA 1
ATOM 535 C C . ALA A 1 72 ? -30.173 -6.881 12.973 1.00 83.75 72 ALA A C 1
ATOM 537 O O . ALA A 1 72 ? -30.401 -6.699 14.166 1.00 83.75 72 ALA A O 1
ATOM 538 N N . GLY A 1 73 ? -30.606 -6.029 12.037 1.00 83.88 73 GLY A N 1
ATOM 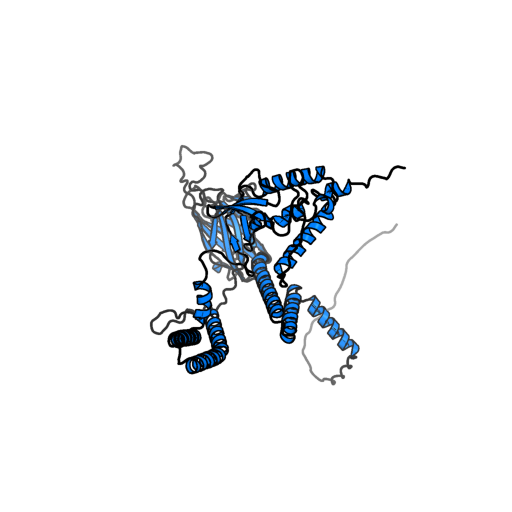539 C CA . GLY A 1 73 ? -31.445 -4.869 12.344 1.00 83.88 73 GLY A CA 1
ATOM 540 C C . GLY A 1 73 ? -32.823 -5.252 12.895 1.00 83.88 73 GLY A C 1
ATOM 541 O O . GLY A 1 73 ? -33.308 -4.609 13.821 1.00 83.88 73 GLY A O 1
ATOM 542 N N . VAL A 1 74 ? -33.432 -6.325 12.375 1.00 87.56 74 VAL A N 1
ATOM 543 C CA . VAL A 1 74 ? -34.699 -6.877 12.893 1.00 87.56 74 VAL A CA 1
ATOM 544 C C . VAL A 1 74 ? -34.501 -7.544 14.258 1.00 87.56 74 VAL A C 1
ATOM 546 O O . VAL A 1 74 ? -35.372 -7.435 15.117 1.00 87.56 74 VAL A O 1
ATOM 549 N N . ALA A 1 75 ? -33.351 -8.183 14.485 1.00 85.00 75 ALA A N 1
ATOM 550 C CA . ALA A 1 75 ? -32.988 -8.795 15.764 1.00 85.00 75 ALA A CA 1
ATOM 551 C C . ALA A 1 75 ? -32.567 -7.779 16.849 1.00 85.00 75 ALA A C 1
ATOM 553 O O . ALA A 1 75 ? -32.428 -8.154 18.010 1.00 85.00 75 ALA A O 1
ATOM 554 N N . GLY A 1 76 ? -32.385 -6.500 16.496 1.00 82.50 76 GLY A N 1
ATOM 555 C CA . GLY A 1 76 ? -31.968 -5.438 17.421 1.00 82.50 76 GLY A CA 1
ATOM 556 C C . GLY A 1 76 ? -30.455 -5.343 17.658 1.00 82.50 76 GLY A C 1
ATOM 557 O O . GLY A 1 76 ? -30.015 -4.501 18.440 1.00 82.50 76 GLY A O 1
ATOM 558 N N . ASP A 1 77 ? -29.648 -6.139 16.951 1.00 85.12 77 ASP A N 1
ATOM 559 C CA . ASP A 1 77 ? -28.184 -6.144 17.039 1.00 85.12 77 ASP A CA 1
ATOM 560 C C . ASP A 1 77 ? -27.562 -5.141 16.056 1.00 85.12 77 ASP A C 1
ATOM 562 O O . ASP A 1 77 ? -26.978 -5.476 15.016 1.00 85.12 77 ASP A O 1
ATOM 566 N N . TYR A 1 78 ? -27.668 -3.859 16.410 1.00 83.12 78 TYR A N 1
ATOM 567 C CA . TYR A 1 78 ? -27.204 -2.744 15.578 1.00 83.12 78 TYR A CA 1
ATOM 568 C C . TYR A 1 78 ? -25.690 -2.747 15.322 1.00 83.12 78 TYR A C 1
ATOM 570 O O . TYR A 1 78 ? -25.247 -2.280 14.273 1.00 83.12 78 TYR A O 1
ATOM 578 N N . GLU A 1 79 ? -24.882 -3.297 16.232 1.00 83.81 79 GLU A N 1
ATOM 579 C CA . GLU A 1 79 ? -23.430 -3.401 16.033 1.00 83.81 79 GLU A CA 1
ATOM 580 C C . GLU A 1 79 ? -23.067 -4.380 14.916 1.00 83.81 79 GLU A C 1
ATOM 582 O O . GLU A 1 79 ? -22.151 -4.131 14.127 1.00 83.81 79 GLU A O 1
ATOM 587 N N . LEU A 1 80 ? -23.794 -5.494 14.833 1.00 79.19 80 LEU A N 1
ATOM 588 C CA . LEU A 1 80 ? -23.605 -6.498 13.795 1.00 79.19 80 LEU A CA 1
ATOM 589 C C . LEU A 1 80 ? -24.076 -5.937 12.446 1.00 79.19 80 LEU A C 1
ATOM 591 O O . LEU A 1 80 ? -23.352 -6.043 11.454 1.00 79.19 80 LEU A O 1
ATOM 595 N N . ALA A 1 81 ? -25.218 -5.241 12.429 1.00 80.94 81 ALA A N 1
ATOM 596 C CA . ALA A 1 81 ? -25.712 -4.547 11.241 1.00 80.94 81 ALA A CA 1
ATOM 597 C C . ALA A 1 81 ? -24.711 -3.500 10.717 1.00 80.94 81 ALA A C 1
ATOM 599 O O . ALA A 1 81 ? -24.426 -3.460 9.518 1.00 8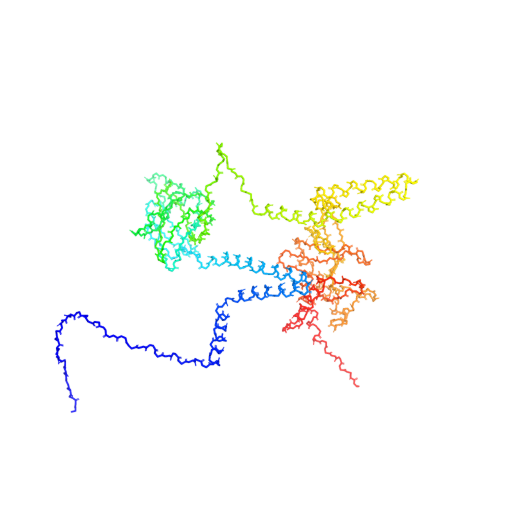0.94 81 ALA A O 1
ATOM 600 N N . LEU A 1 82 ? -24.107 -2.712 11.613 1.00 83.44 82 LEU A N 1
ATOM 601 C CA . LEU A 1 82 ? -23.108 -1.702 11.261 1.00 83.44 82 LEU A CA 1
ATOM 602 C C . LEU A 1 82 ? -21.808 -2.333 10.744 1.00 83.44 82 LEU A C 1
ATOM 604 O O . LEU A 1 82 ? -21.279 -1.887 9.729 1.00 83.44 82 LEU A O 1
ATOM 608 N N . LYS A 1 83 ? -21.320 -3.416 11.363 1.00 85.56 83 LYS A N 1
ATOM 609 C CA . LYS A 1 83 ? -20.149 -4.164 10.865 1.00 85.56 83 LYS A CA 1
ATOM 610 C C . LYS A 1 83 ? -20.403 -4.780 9.489 1.00 85.56 83 LYS A C 1
ATOM 612 O O . LYS A 1 83 ? -19.516 -4.768 8.636 1.00 85.56 83 LYS A O 1
ATOM 617 N N . ALA A 1 84 ? -21.599 -5.313 9.252 1.00 82.50 84 ALA A N 1
ATOM 618 C CA . ALA A 1 84 ? -21.991 -5.862 7.956 1.00 82.50 84 ALA A CA 1
ATOM 619 C C . ALA A 1 84 ? -22.070 -4.772 6.876 1.00 82.50 84 ALA A C 1
ATOM 621 O O . ALA A 1 84 ? -21.613 -4.983 5.749 1.00 82.50 84 ALA A O 1
ATOM 622 N N . GLN A 1 85 ? -22.577 -3.591 7.237 1.00 85.62 85 GLN A N 1
ATOM 623 C CA . GLN A 1 85 ? -22.602 -2.423 6.362 1.00 85.62 85 GLN A CA 1
ATOM 624 C C . GLN A 1 85 ? -21.188 -1.916 6.047 1.00 85.62 85 GLN A C 1
ATOM 626 O O . GLN A 1 85 ? -20.851 -1.766 4.875 1.00 85.62 85 GLN A O 1
ATOM 631 N N . GLN A 1 86 ? -20.331 -1.751 7.057 1.00 87.00 86 GLN A N 1
ATOM 632 C CA . GLN A 1 86 ? -18.933 -1.355 6.869 1.00 87.00 86 GLN A CA 1
ATOM 633 C C . GLN A 1 86 ? -18.181 -2.349 5.985 1.00 87.00 86 GLN A C 1
ATOM 635 O O . GLN A 1 86 ? -17.470 -1.941 5.077 1.00 87.00 86 GLN A O 1
ATOM 640 N N . ARG A 1 87 ? -18.381 -3.659 6.181 1.00 84.06 87 ARG A N 1
ATOM 641 C CA . ARG A 1 87 ? -17.775 -4.687 5.320 1.00 84.06 87 ARG A CA 1
ATOM 642 C C . ARG A 1 87 ? -18.244 -4.588 3.872 1.00 84.06 87 ARG A C 1
ATOM 644 O O . ARG A 1 87 ? -17.448 -4.779 2.954 1.00 84.06 87 ARG A O 1
ATOM 651 N N . ARG A 1 88 ? -19.518 -4.265 3.648 1.00 84.94 88 ARG A N 1
ATOM 652 C CA . ARG A 1 88 ? -20.049 -4.018 2.304 1.00 84.94 88 ARG A CA 1
ATOM 653 C C . ARG A 1 88 ? -19.420 -2.774 1.676 1.00 84.94 88 ARG A C 1
ATOM 655 O O . ARG A 1 88 ? -19.056 -2.825 0.506 1.00 84.94 88 ARG A O 1
ATOM 662 N N . GLU A 1 89 ? -19.266 -1.696 2.435 1.00 82.62 89 GLU A N 1
ATOM 663 C CA . GLU A 1 89 ? -18.611 -0.464 1.980 1.00 82.62 89 GLU A CA 1
ATOM 664 C C . GLU A 1 89 ? -17.126 -0.694 1.684 1.00 82.62 89 GLU A C 1
ATOM 666 O O . GLU A 1 89 ? -16.649 -0.275 0.636 1.00 82.62 89 GLU A O 1
ATOM 671 N N . THR A 1 90 ? -16.409 -1.448 2.524 1.00 79.25 90 THR A N 1
ATOM 672 C CA . THR A 1 90 ? -15.015 -1.823 2.254 1.00 79.25 90 THR A CA 1
ATOM 673 C C . THR A 1 90 ? -14.894 -2.723 1.037 1.00 79.25 90 THR A C 1
ATOM 675 O O . THR A 1 90 ? -13.968 -2.546 0.262 1.00 79.25 90 THR A O 1
ATOM 678 N N . LEU A 1 91 ? -15.825 -3.660 0.816 1.00 76.69 91 LEU A N 1
ATOM 679 C CA . LEU A 1 91 ? -15.830 -4.458 -0.410 1.00 76.69 91 LEU A CA 1
ATOM 680 C C . LEU A 1 91 ? -16.116 -3.579 -1.626 1.00 76.69 91 LEU A C 1
ATOM 682 O O . LEU A 1 91 ? -15.417 -3.700 -2.620 1.00 76.69 91 LEU A O 1
ATOM 686 N N . ALA A 1 92 ? -17.078 -2.659 -1.552 1.00 75.25 92 ALA A N 1
ATOM 687 C CA . ALA A 1 92 ? -17.349 -1.715 -2.633 1.00 75.25 92 ALA A CA 1
ATOM 688 C C . ALA A 1 92 ? -16.142 -0.808 -2.918 1.00 75.25 92 ALA A C 1
ATOM 690 O O . ALA A 1 92 ? -15.822 -0.578 -4.080 1.00 75.25 92 ALA A O 1
ATOM 691 N N . ALA A 1 93 ? -15.435 -0.352 -1.883 1.00 73.75 93 ALA A N 1
ATOM 692 C CA . ALA A 1 93 ? -14.211 0.429 -2.007 1.00 73.75 93 ALA A CA 1
ATOM 693 C C . ALA A 1 93 ? -13.061 -0.401 -2.586 1.00 73.75 93 ALA A C 1
ATOM 695 O O . ALA A 1 93 ? -12.387 0.077 -3.485 1.00 73.75 93 ALA A O 1
ATOM 696 N N . LEU A 1 94 ? -12.882 -1.651 -2.147 1.00 69.88 94 LEU A N 1
ATOM 697 C CA . LEU A 1 94 ? -11.893 -2.580 -2.696 1.00 69.88 94 LEU A CA 1
ATOM 698 C C . LEU A 1 94 ? -12.207 -2.961 -4.136 1.00 69.88 94 LEU A C 1
ATOM 700 O O . LEU A 1 94 ? -11.284 -3.126 -4.909 1.00 69.88 94 LEU A O 1
ATOM 704 N N . TYR A 1 95 ? -13.476 -3.087 -4.520 1.00 64.12 95 TYR A N 1
ATOM 705 C CA . TYR A 1 95 ? -13.849 -3.299 -5.916 1.00 64.12 95 TYR A CA 1
ATOM 706 C C . TYR A 1 95 ? -13.733 -2.021 -6.732 1.00 64.12 95 TYR A C 1
ATOM 708 O O . TYR A 1 95 ? -13.416 -2.119 -7.903 1.00 64.12 95 TYR A O 1
ATOM 716 N N . SER A 1 96 ? -13.931 -0.840 -6.145 1.00 61.19 96 SER A N 1
ATOM 717 C CA . SER A 1 96 ? -13.708 0.441 -6.825 1.00 61.19 96 SER A CA 1
ATOM 718 C C . SER A 1 96 ? -12.216 0.703 -7.027 1.00 61.19 96 SER A C 1
ATOM 720 O O . SER A 1 96 ? -11.815 1.066 -8.123 1.00 61.19 96 SER A O 1
ATOM 722 N N . SER A 1 97 ? -11.381 0.413 -6.028 1.00 56.00 97 SER A N 1
ATOM 723 C CA . SER A 1 97 ? -9.922 0.516 -6.109 1.00 56.00 97 SER A CA 1
ATOM 724 C C . SER A 1 97 ? -9.292 -0.647 -6.874 1.00 56.00 97 SER A C 1
ATOM 726 O O . SER A 1 97 ? -8.297 -0.467 -7.562 1.00 56.00 97 SER A O 1
ATOM 728 N N . ALA A 1 98 ? -9.895 -1.837 -6.851 1.00 48.81 98 ALA A N 1
ATOM 729 C CA . ALA A 1 98 ? -9.559 -2.918 -7.768 1.00 48.81 98 ALA A CA 1
ATOM 730 C C . ALA A 1 98 ? -10.135 -2.668 -9.160 1.00 48.81 98 ALA A C 1
ATOM 732 O O . ALA A 1 98 ? -9.617 -3.261 -10.085 1.00 48.81 98 ALA A O 1
ATOM 733 N N . LEU A 1 99 ? -11.130 -1.792 -9.355 1.00 46.97 99 LEU A N 1
ATOM 734 C CA . LEU A 1 99 ? -11.489 -1.223 -10.659 1.00 46.97 99 LEU A CA 1
ATOM 735 C C . LEU A 1 99 ? -10.546 -0.088 -11.054 1.00 46.97 99 LEU A C 1
ATOM 737 O O . LEU A 1 99 ? -10.390 0.136 -12.239 1.00 46.97 99 LEU A O 1
ATOM 741 N N . GLU A 1 100 ? -9.873 0.590 -10.129 1.00 43.97 100 GLU A N 1
ATOM 742 C CA . GLU A 1 100 ? -8.733 1.464 -10.445 1.00 43.97 100 GLU A CA 1
ATOM 743 C C . GLU A 1 100 ? -7.505 0.609 -10.817 1.00 43.97 100 GLU A C 1
ATOM 745 O O . GLU A 1 100 ? -6.802 0.901 -11.781 1.00 43.97 100 GLU A O 1
ATOM 750 N N . GLY A 1 101 ? -7.327 -0.537 -10.152 1.00 40.75 101 GLY A N 1
ATOM 751 C CA . GLY A 1 101 ? -6.370 -1.593 -10.494 1.00 40.75 101 GLY A CA 1
ATOM 752 C C . GLY A 1 101 ? -6.806 -2.516 -11.644 1.00 40.75 101 GLY A C 1
ATOM 753 O O . GLY A 1 101 ? -5.988 -3.247 -12.179 1.00 40.75 101 GLY A O 1
ATOM 754 N N . SER A 1 102 ? -8.069 -2.478 -12.070 1.00 40.97 102 SER A N 1
ATOM 755 C CA . SER A 1 102 ? -8.638 -3.228 -13.205 1.00 40.97 102 SER A CA 1
ATOM 756 C C . SER A 1 102 ? -9.090 -2.286 -14.320 1.00 40.97 102 SER A C 1
ATOM 758 O O . SER A 1 102 ? -9.434 -2.750 -15.403 1.00 40.97 102 SER A O 1
ATOM 760 N N . ALA A 1 103 ? -8.963 -0.970 -14.146 1.00 43.38 103 ALA A N 1
ATOM 761 C CA . ALA A 1 103 ? -8.774 -0.026 -15.238 1.00 43.38 103 ALA A CA 1
ATOM 762 C C . ALA A 1 103 ? -7.478 -0.383 -15.977 1.00 43.38 103 ALA A C 1
ATOM 764 O O . ALA A 1 103 ? -7.411 -0.193 -17.186 1.00 43.38 103 ALA A O 1
ATOM 765 N N . ILE A 1 104 ? -6.532 -1.050 -15.292 1.00 47.09 104 ILE A N 1
ATOM 766 C CA . ILE A 1 104 ? -5.384 -1.758 -15.878 1.00 47.09 104 ILE A CA 1
ATOM 767 C C . ILE A 1 104 ? -5.816 -2.807 -16.923 1.00 47.09 104 ILE A C 1
ATOM 769 O O . ILE A 1 104 ? -5.059 -3.052 -17.855 1.00 47.09 104 ILE A O 1
ATOM 773 N N . SER A 1 105 ? -7.038 -3.364 -16.875 1.00 51.09 105 SER A N 1
ATOM 774 C CA . SER A 1 105 ? -7.509 -4.294 -17.923 1.00 51.09 105 SER A CA 1
ATOM 775 C C . SER A 1 105 ? -7.704 -3.629 -19.293 1.00 51.09 105 SER A C 1
ATOM 777 O O . SER A 1 105 ? -7.639 -4.317 -20.306 1.00 51.09 105 SER A O 1
ATOM 779 N N . ASN A 1 106 ? -7.856 -2.299 -19.332 1.00 60.38 106 ASN A N 1
ATOM 780 C CA . ASN A 1 106 ? -7.964 -1.513 -20.562 1.00 60.38 106 ASN A CA 1
ATOM 781 C C . ASN A 1 106 ? -6.841 -0.467 -20.697 1.00 60.38 106 ASN A C 1
ATOM 783 O O . ASN A 1 106 ? -6.967 0.452 -21.509 1.00 60.38 106 ASN A O 1
ATOM 787 N N . VAL A 1 107 ? -5.755 -0.574 -19.916 1.00 72.56 107 VAL A N 1
ATOM 788 C CA . VAL A 1 107 ? -4.562 0.256 -20.135 1.00 72.56 107 VAL A CA 1
ATOM 789 C C . VAL A 1 107 ? -3.826 -0.289 -21.347 1.00 72.56 107 VAL A C 1
ATOM 791 O O . VAL A 1 107 ? -3.295 -1.400 -21.331 1.00 72.56 107 VAL A O 1
ATOM 794 N N . ILE A 1 108 ? -3.784 0.509 -22.407 1.00 83.50 108 ILE A N 1
ATOM 795 C CA . ILE A 1 108 ? -3.050 0.165 -23.620 1.00 83.50 108 ILE A CA 1
ATOM 796 C C . ILE A 1 108 ? -1.632 0.698 -23.448 1.00 83.50 108 ILE A C 1
ATOM 798 O O . ILE A 1 108 ? -1.422 1.906 -23.345 1.00 83.50 108 ILE A O 1
ATOM 802 N N . ILE A 1 109 ? -0.653 -0.203 -23.412 1.00 88.12 109 ILE A N 1
ATOM 803 C CA . ILE A 1 109 ? 0.767 0.148 -23.327 1.00 88.12 109 ILE A CA 1
ATOM 804 C C . ILE A 1 109 ? 1.382 -0.023 -24.714 1.00 88.12 109 ILE A C 1
ATOM 806 O O . ILE A 1 109 ? 1.495 -1.143 -25.207 1.00 88.12 109 ILE A O 1
ATOM 810 N N . LEU A 1 110 ? 1.804 1.079 -25.329 1.00 89.81 110 LEU A N 1
ATOM 811 C CA . LEU A 1 110 ? 2.569 1.087 -26.572 1.00 89.81 110 LEU A CA 1
ATOM 812 C C . LEU A 1 110 ? 4.053 0.939 -26.222 1.00 89.81 110 LEU A C 1
ATOM 814 O O . LEU A 1 110 ? 4.704 1.888 -25.769 1.00 89.81 110 LEU A O 1
ATOM 818 N N . ARG A 1 111 ? 4.578 -0.276 -26.392 1.00 89.25 111 ARG A N 1
ATOM 819 C CA . ARG A 1 111 ? 5.974 -0.605 -26.073 1.00 89.25 111 ARG A CA 1
ATOM 820 C C . ARG A 1 111 ? 6.919 -0.189 -27.196 1.00 89.25 111 ARG A C 1
ATOM 822 O O . ARG A 1 111 ? 6.553 -0.232 -28.372 1.00 89.25 111 ARG A O 1
ATOM 829 N N . ALA A 1 112 ? 8.161 0.139 -26.847 1.00 88.44 112 ALA A N 1
ATOM 830 C CA . ALA A 1 112 ? 9.211 0.445 -27.817 1.00 88.44 112 ALA A CA 1
ATOM 831 C C . ALA A 1 112 ? 9.444 -0.707 -28.819 1.00 88.44 112 ALA A C 1
ATOM 833 O O . ALA A 1 112 ? 9.575 -0.458 -30.015 1.00 88.44 112 ALA A O 1
ATOM 834 N N . ALA A 1 113 ? 9.402 -1.961 -28.356 1.00 87.06 113 ALA A N 1
ATOM 835 C CA . ALA A 1 113 ? 9.605 -3.151 -29.188 1.00 87.06 113 ALA A CA 1
ATOM 836 C C . ALA A 1 113 ? 8.534 -3.386 -30.276 1.00 87.06 113 ALA A C 1
ATOM 838 O O . ALA A 1 113 ? 8.809 -4.049 -31.275 1.00 87.06 113 ALA A O 1
ATOM 839 N N . GLU A 1 114 ? 7.318 -2.863 -30.098 1.00 87.88 114 GLU A N 1
ATOM 840 C CA . GLU A 1 114 ? 6.199 -3.036 -31.042 1.00 87.88 114 GLU A CA 1
ATOM 841 C C . GLU A 1 114 ? 6.098 -1.882 -32.053 1.00 87.88 114 GLU A C 1
ATOM 843 O O . GLU A 1 114 ? 5.242 -1.890 -32.943 1.00 87.88 114 GLU A O 1
ATOM 848 N N . ALA A 1 115 ? 6.974 -0.884 -31.927 1.00 90.62 115 ALA A N 1
ATOM 849 C CA . ALA A 1 115 ? 6.969 0.299 -32.765 1.00 90.62 115 ALA A CA 1
ATOM 850 C C . ALA A 1 115 ? 7.507 0.005 -34.172 1.00 90.62 115 ALA A C 1
ATOM 852 O O . ALA A 1 115 ? 8.600 -0.532 -34.357 1.00 90.62 115 ALA A O 1
ATOM 853 N N . ARG A 1 116 ? 6.783 0.467 -35.190 1.00 92.56 116 ARG A N 1
ATOM 854 C CA . ARG A 1 116 ? 7.300 0.621 -36.552 1.00 92.56 116 ARG A CA 1
ATOM 855 C C . ARG A 1 116 ? 7.954 1.991 -36.665 1.00 92.56 116 ARG A C 1
ATOM 857 O O . ARG A 1 116 ? 7.263 3.011 -36.665 1.00 92.56 116 ARG A O 1
ATOM 864 N N . VAL A 1 117 ? 9.279 2.000 -36.725 1.00 92.44 117 VAL A N 1
ATOM 865 C CA . VAL A 1 117 ? 10.108 3.213 -36.768 1.00 92.44 117 VAL A CA 1
ATOM 866 C C . VAL A 1 117 ? 10.340 3.699 -38.201 1.00 92.44 117 VAL A C 1
ATOM 868 O O . VAL A 1 117 ? 10.413 2.900 -39.134 1.00 92.44 117 VAL A O 1
ATOM 871 N N . GLY A 1 118 ? 10.472 5.012 -38.375 1.00 88.56 118 GLY A N 1
ATOM 872 C CA . GLY A 1 118 ? 10.787 5.671 -39.640 1.00 88.56 118 GLY A CA 1
ATOM 873 C C . GLY A 1 118 ? 11.750 6.847 -39.449 1.00 88.56 118 GLY A C 1
ATOM 874 O O . GLY A 1 118 ? 11.736 7.527 -38.421 1.00 88.56 118 GLY A O 1
ATOM 875 N N . GLY A 1 119 ? 12.592 7.094 -40.456 1.00 86.50 119 GLY A N 1
ATOM 876 C CA . GLY A 1 119 ? 13.657 8.099 -40.398 1.00 86.50 119 GLY A CA 1
ATOM 877 C C . GLY A 1 119 ? 14.913 7.569 -39.702 1.00 86.50 119 GLY A C 1
ATOM 878 O O . GLY A 1 119 ? 15.342 6.451 -39.978 1.00 86.50 119 GLY A O 1
ATOM 879 N N . SER A 1 120 ? 15.507 8.364 -38.807 1.00 85.75 120 SER A N 1
ATOM 880 C CA . SER A 1 120 ? 16.722 7.986 -38.059 1.00 85.75 120 SER A CA 1
ATOM 881 C C . SER A 1 120 ? 16.452 7.309 -36.708 1.00 85.75 120 SER A C 1
ATOM 883 O O . SER A 1 120 ? 17.381 7.125 -35.923 1.00 85.75 120 SER A O 1
ATOM 885 N N . VAL A 1 121 ? 15.190 6.983 -36.415 1.00 90.88 121 VAL A N 1
ATOM 886 C CA . VAL A 1 121 ? 14.780 6.349 -35.155 1.00 90.88 121 VAL A CA 1
ATOM 887 C C . VAL A 1 121 ? 15.145 4.869 -35.183 1.00 90.88 121 VAL A C 1
ATOM 889 O O . VAL A 1 121 ? 14.837 4.165 -36.144 1.00 90.88 121 VAL A O 1
ATOM 892 N N . SER A 1 122 ? 15.771 4.383 -34.116 1.00 90.12 122 SER A N 1
ATOM 893 C CA . SER A 1 122 ? 16.111 2.972 -33.943 1.00 90.12 122 SER A CA 1
ATOM 894 C C . SER A 1 122 ? 15.691 2.470 -32.563 1.00 90.12 122 SER A C 1
ATOM 896 O O . SER A 1 122 ? 15.559 3.236 -31.610 1.00 90.12 122 SER A O 1
ATOM 898 N N . HIS A 1 123 ? 15.442 1.165 -32.460 1.00 92.06 123 HIS A N 1
ATOM 899 C CA . HIS A 1 123 ? 15.137 0.505 -31.192 1.00 92.06 123 HIS A CA 1
ATOM 900 C C . HIS A 1 123 ? 16.425 -0.020 -30.561 1.00 92.06 123 HIS A C 1
ATOM 902 O O . HIS A 1 123 ? 17.092 -0.887 -31.132 1.00 92.06 123 HIS A O 1
ATOM 908 N N . ASP A 1 124 ? 16.771 0.503 -29.386 1.00 89.12 124 ASP A N 1
ATOM 909 C CA . ASP A 1 124 ? 17.833 -0.048 -28.550 1.00 89.12 124 ASP A CA 1
ATOM 910 C C . ASP A 1 124 ? 17.270 -1.215 -27.728 1.00 89.12 124 ASP A C 1
ATOM 912 O O . ASP A 1 124 ? 16.558 -1.029 -26.738 1.00 89.12 124 ASP A O 1
ATOM 916 N N . ARG A 1 125 ? 17.612 -2.440 -28.144 1.00 85.81 125 ARG A N 1
ATOM 917 C CA . ARG A 1 125 ? 17.152 -3.680 -27.501 1.00 85.81 125 ARG A CA 1
ATOM 918 C C . ARG A 1 125 ? 17.695 -3.874 -26.087 1.00 85.81 125 ARG A C 1
ATOM 920 O O . ARG A 1 125 ? 17.074 -4.600 -25.320 1.00 85.81 125 ARG A O 1
ATOM 927 N N . ALA A 1 126 ? 18.838 -3.278 -25.742 1.00 84.31 126 ALA A N 1
ATOM 928 C CA . ALA A 1 126 ? 19.446 -3.474 -24.426 1.00 84.31 126 ALA A CA 1
ATOM 929 C C . ALA A 1 126 ? 18.692 -2.709 -23.330 1.00 84.31 126 ALA A C 1
ATOM 931 O O . ALA A 1 126 ? 18.615 -3.167 -22.192 1.00 84.31 126 ALA A O 1
ATOM 932 N N . LYS A 1 127 ? 18.133 -1.547 -23.684 1.00 82.50 127 LYS A N 1
ATOM 933 C CA . LYS A 1 127 ? 17.412 -0.659 -22.761 1.00 82.50 127 LYS A CA 1
ATOM 934 C C . LYS A 1 127 ? 15.897 -0.645 -22.986 1.00 82.50 127 LYS A C 1
ATOM 936 O O . LYS A 1 127 ? 15.192 -0.046 -22.185 1.00 82.50 127 LYS A O 1
ATOM 941 N N . ASP A 1 128 ? 15.424 -1.307 -24.044 1.00 87.81 128 ASP A N 1
ATOM 942 C CA . ASP A 1 128 ? 14.041 -1.296 -24.543 1.00 87.81 128 ASP A CA 1
ATOM 943 C C . ASP A 1 128 ? 13.490 0.125 -24.745 1.00 87.81 128 ASP A C 1
ATOM 945 O O . ASP A 1 128 ? 12.448 0.512 -24.220 1.00 87.81 128 ASP A O 1
ATOM 949 N N . VAL A 1 129 ? 14.249 0.938 -25.482 1.00 91.56 129 VAL A N 1
ATOM 950 C CA . VAL A 1 129 ? 13.982 2.368 -25.687 1.00 91.56 129 VAL A CA 1
ATOM 951 C C . VAL A 1 129 ? 14.150 2.712 -27.164 1.00 91.56 129 VAL A C 1
ATOM 953 O O . VAL A 1 129 ? 15.038 2.199 -27.846 1.00 91.56 129 VAL A O 1
ATOM 956 N N . LEU A 1 130 ? 13.303 3.603 -27.675 1.00 91.44 130 LEU A N 1
ATOM 957 C CA . LEU A 1 130 ? 13.461 4.200 -28.999 1.00 91.44 130 LEU A CA 1
ATOM 958 C C . LEU A 1 130 ? 14.401 5.403 -28.919 1.00 91.44 130 LEU A C 1
ATOM 960 O O . LEU A 1 130 ? 14.104 6.394 -28.246 1.00 91.44 130 LEU A O 1
ATOM 964 N N . VAL A 1 131 ? 15.507 5.317 -29.649 1.00 91.44 131 VAL A N 1
ATOM 965 C CA . VAL A 1 131 ? 16.588 6.307 -29.701 1.00 91.44 131 VAL A CA 1
ATOM 966 C C . VAL A 1 131 ? 16.727 6.881 -31.115 1.00 91.44 131 VAL A C 1
ATOM 968 O O . VAL A 1 131 ? 16.059 6.444 -32.051 1.00 91.44 131 VAL A O 1
ATOM 971 N N . GLY A 1 132 ? 17.592 7.883 -31.300 1.00 85.50 132 GLY A N 1
ATOM 972 C CA . GLY A 1 132 ? 17.893 8.420 -32.637 1.00 85.50 132 GLY A CA 1
ATOM 973 C C . GLY A 1 132 ? 16.883 9.444 -33.170 1.00 85.50 132 GLY A C 1
ATOM 974 O O . GLY A 1 132 ? 16.851 9.724 -34.370 1.00 85.50 132 GLY A O 1
ATOM 975 N N . TRP A 1 133 ? 16.082 10.054 -32.297 1.00 89.38 133 TRP A N 1
ATOM 976 C CA . TRP A 1 133 ? 15.138 11.124 -32.632 1.00 89.38 133 TRP A CA 1
ATOM 977 C C . TRP A 1 133 ? 15.858 12.452 -32.935 1.00 89.38 133 TRP A C 1
ATOM 979 O O . TRP A 1 133 ? 15.833 13.364 -32.121 1.00 89.38 133 TRP A O 1
ATOM 989 N N . LYS A 1 134 ? 16.548 12.559 -34.078 1.00 83.00 134 LYS A N 1
ATOM 990 C CA . LYS A 1 134 ? 17.430 13.704 -34.391 1.00 83.00 134 LYS A CA 1
ATOM 991 C C . LYS A 1 134 ? 16.846 14.749 -35.341 1.00 83.00 134 LYS A C 1
ATOM 993 O O . LYS A 1 134 ? 17.240 15.903 -35.273 1.00 83.00 134 LYS A O 1
ATOM 998 N N . ALA A 1 135 ? 15.920 14.364 -36.218 1.00 83.38 135 ALA A N 1
ATOM 999 C CA . ALA A 1 135 ? 15.403 15.241 -37.264 1.00 83.38 135 ALA A CA 1
ATOM 1000 C C . ALA A 1 135 ? 13.879 15.381 -37.210 1.00 83.38 135 ALA A C 1
ATOM 1002 O O . ALA A 1 135 ? 13.156 14.473 -36.786 1.00 83.38 135 ALA A O 1
ATOM 1003 N N . VAL A 1 136 ? 13.392 16.522 -37.696 1.00 87.69 136 VAL A N 1
ATOM 1004 C CA . VAL A 1 136 ? 11.966 16.748 -37.952 1.00 87.69 136 VAL A CA 1
ATOM 1005 C C . VAL A 1 136 ? 11.481 15.740 -38.994 1.00 87.69 136 VAL A C 1
ATOM 1007 O O . VAL A 1 136 ? 12.148 15.498 -39.996 1.00 87.69 136 VAL A O 1
ATOM 1010 N N . GLY A 1 137 ? 10.312 15.146 -38.761 1.00 84.88 137 GLY A N 1
ATOM 1011 C CA . GLY A 1 137 ? 9.749 14.118 -39.642 1.00 84.88 137 GLY A CA 1
ATOM 1012 C C . GLY A 1 137 ? 10.060 12.679 -39.232 1.00 84.88 137 GLY A C 1
ATOM 1013 O O . GLY A 1 137 ? 9.397 11.773 -39.732 1.00 84.88 137 GLY A O 1
ATOM 1014 N N . ASN A 1 138 ? 10.975 12.467 -38.281 1.00 91.50 138 ASN A N 1
ATOM 1015 C CA . ASN A 1 138 ? 11.143 11.171 -37.629 1.00 91.50 138 ASN A CA 1
ATOM 1016 C C . ASN A 1 138 ? 9.834 10.729 -36.969 1.00 91.50 138 ASN A C 1
ATOM 1018 O O . ASN A 1 138 ? 9.168 11.535 -36.310 1.00 91.50 138 ASN A O 1
ATOM 1022 N N . VAL A 1 139 ? 9.478 9.457 -37.151 1.00 93.50 139 VAL A N 1
ATOM 1023 C CA . VAL A 1 139 ? 8.179 8.920 -36.741 1.00 93.50 139 VAL A CA 1
ATOM 1024 C C . VAL A 1 139 ? 8.313 7.512 -36.167 1.00 93.50 139 VAL A C 1
ATOM 1026 O O . VAL A 1 139 ? 9.121 6.713 -36.637 1.00 93.50 139 VAL A O 1
ATOM 1029 N N . ALA A 1 140 ? 7.496 7.192 -35.171 1.00 94.75 140 ALA A N 1
ATOM 1030 C CA . ALA A 1 140 ? 7.252 5.826 -34.722 1.00 94.75 140 ALA A CA 1
ATOM 1031 C C . ALA A 1 140 ? 5.744 5.577 -34.682 1.00 94.75 140 ALA A C 1
ATOM 1033 O O . ALA A 1 140 ? 4.989 6.470 -34.300 1.00 94.75 140 ALA A O 1
ATOM 1034 N N . SER A 1 141 ? 5.305 4.390 -35.101 1.00 93.38 141 SER A N 1
ATOM 1035 C CA . SER A 1 141 ? 3.885 4.033 -35.169 1.00 93.38 141 SER A CA 1
ATOM 1036 C C . SER A 1 141 ? 3.584 2.676 -34.536 1.00 93.38 141 SER A C 1
ATOM 1038 O O . SER A 1 141 ? 4.386 1.749 -34.624 1.00 93.38 141 SER A O 1
ATOM 1040 N N . TRP A 1 142 ? 2.411 2.551 -33.919 1.00 94.00 142 TRP A N 1
ATOM 1041 C CA . TRP A 1 142 ? 1.939 1.362 -33.210 1.00 94.00 142 TRP A CA 1
ATOM 1042 C C . TRP A 1 142 ? 0.539 1.001 -33.685 1.00 94.00 142 TRP A C 1
ATOM 1044 O O . TRP A 1 142 ? -0.360 1.839 -33.661 1.00 94.00 142 TRP A O 1
ATOM 1054 N N . GLY A 1 143 ? 0.341 -0.248 -34.101 1.00 90.25 143 GLY A N 1
ATOM 1055 C CA . GLY A 1 143 ? -0.984 -0.771 -34.431 1.00 90.25 143 GLY A CA 1
ATOM 1056 C C . GLY A 1 143 ? -1.593 -1.463 -33.219 1.00 90.25 143 GLY A C 1
ATOM 1057 O O . GLY A 1 143 ? -1.058 -2.473 -32.771 1.00 90.25 143 GLY A O 1
ATOM 1058 N N . VAL A 1 144 ? -2.715 -0.952 -32.714 1.00 88.19 144 VAL A N 1
ATOM 1059 C CA . VAL A 1 144 ? -3.419 -1.523 -31.561 1.00 88.19 144 VAL A CA 1
ATOM 1060 C C . VAL A 1 144 ? -4.769 -2.075 -32.001 1.00 88.19 144 VAL A C 1
ATOM 1062 O O . VAL A 1 144 ? -5.508 -1.443 -32.758 1.00 88.19 144 VAL A O 1
ATOM 1065 N N . SER A 1 145 ? -5.100 -3.267 -31.504 1.00 84.06 145 SER A N 1
ATOM 1066 C CA . SER A 1 145 ? -6.388 -3.922 -31.736 1.00 84.06 145 SER A CA 1
ATOM 1067 C C . SER A 1 145 ? -7.114 -4.198 -30.422 1.00 84.06 145 SER A C 1
ATOM 1069 O O . SER A 1 145 ? -6.478 -4.291 -29.376 1.00 84.06 145 SER A O 1
ATOM 1071 N N . ARG A 1 146 ? -8.442 -4.356 -30.486 1.00 80.81 146 ARG A N 1
ATOM 1072 C CA . ARG A 1 146 ? -9.336 -4.604 -29.331 1.00 80.81 146 ARG A CA 1
ATOM 1073 C C . ARG A 1 146 ? -9.397 -3.462 -28.304 1.00 80.81 146 ARG A C 1
ATOM 1075 O O . ARG A 1 146 ? -9.508 -3.703 -27.108 1.00 80.81 146 ARG A O 1
ATOM 1082 N N . ILE A 1 147 ? -9.357 -2.224 -28.776 1.00 81.12 147 ILE A N 1
ATOM 1083 C CA . ILE A 1 147 ? -9.530 -1.020 -27.958 1.00 81.12 147 ILE A CA 1
ATOM 1084 C C . ILE A 1 147 ? -11.007 -0.870 -27.562 1.00 81.12 147 ILE A C 1
ATOM 1086 O O . ILE A 1 147 ? -11.901 -1.103 -28.378 1.00 81.12 147 ILE A O 1
ATOM 1090 N N . ALA A 1 148 ? -11.291 -0.483 -26.320 1.00 81.12 148 ALA A N 1
ATOM 1091 C CA . ALA A 1 148 ? -12.637 -0.062 -25.948 1.00 81.12 148 ALA A CA 1
ATOM 1092 C C . ALA A 1 148 ? -12.883 1.367 -26.460 1.00 81.12 148 ALA A C 1
ATOM 1094 O O . ALA A 1 148 ? -11.990 2.208 -26.424 1.00 81.12 148 ALA A O 1
ATOM 1095 N N . ALA A 1 149 ? -14.085 1.660 -26.956 1.00 80.06 149 ALA A N 1
ATOM 1096 C CA . ALA A 1 149 ? -14.422 3.036 -27.307 1.00 80.06 149 ALA A CA 1
ATOM 1097 C C . ALA A 1 149 ? -14.560 3.874 -26.022 1.00 80.06 149 ALA A C 1
ATOM 1099 O O . ALA A 1 149 ? -15.231 3.449 -25.080 1.00 80.06 149 ALA A O 1
ATOM 1100 N N . GLY A 1 150 ? -13.932 5.048 -25.974 1.00 83.12 150 GLY A N 1
ATOM 1101 C CA . GLY A 1 150 ? -13.929 5.916 -24.799 1.00 83.12 150 GLY A CA 1
ATOM 1102 C C . GLY A 1 150 ? -12.857 7.003 -24.835 1.00 83.12 150 GLY A C 1
ATOM 1103 O O . GLY A 1 150 ? -12.086 7.124 -25.788 1.00 83.12 150 GLY A O 1
ATOM 1104 N N . SER A 1 151 ? -12.819 7.796 -23.766 1.00 84.69 151 SER A N 1
ATOM 1105 C CA . SER A 1 151 ? -11.792 8.812 -23.537 1.00 84.69 151 SER A CA 1
ATOM 1106 C C . SER A 1 151 ? -10.556 8.161 -22.921 1.00 84.69 151 SER A C 1
ATOM 1108 O O . SER A 1 151 ? -10.693 7.361 -21.999 1.00 84.69 151 SER A O 1
ATOM 1110 N N . TYR A 1 152 ? -9.361 8.507 -23.393 1.00 86.94 152 TYR A N 1
ATOM 1111 C CA . TYR A 1 152 ? -8.091 7.978 -22.895 1.00 86.94 152 TYR A CA 1
ATOM 1112 C C . TYR A 1 152 ? -7.112 9.109 -22.598 1.00 86.94 152 TYR A C 1
ATOM 1114 O O . TYR A 1 152 ? -6.829 9.924 -23.474 1.00 86.94 152 TYR A O 1
ATOM 1122 N N . ASP A 1 153 ? -6.562 9.128 -21.391 1.00 89.00 153 ASP A N 1
ATOM 1123 C CA . ASP A 1 153 ? -5.429 9.973 -21.031 1.00 89.00 153 ASP A CA 1
ATOM 1124 C C . ASP A 1 153 ? -4.140 9.366 -21.587 1.00 89.00 153 ASP A C 1
ATOM 1126 O O . ASP A 1 153 ? -3.926 8.153 -21.518 1.00 89.00 153 ASP A O 1
ATOM 1130 N N . VAL A 1 154 ? -3.284 10.212 -22.160 1.00 90.38 154 VAL A N 1
ATOM 1131 C CA . VAL A 1 154 ? -2.037 9.787 -22.804 1.00 90.38 154 VAL A CA 1
ATOM 1132 C C . VAL A 1 154 ? -0.867 10.190 -21.919 1.00 90.38 154 VAL A C 1
ATOM 1134 O O . VAL A 1 154 ? -0.611 11.378 -21.727 1.00 90.38 154 VAL A O 1
ATOM 1137 N N . VAL A 1 155 ? -0.130 9.206 -21.413 1.00 90.88 155 VAL A N 1
ATOM 1138 C CA . VAL A 1 155 ? 1.074 9.409 -20.601 1.00 90.88 155 VAL A CA 1
ATOM 1139 C C . VAL A 1 155 ? 2.278 8.878 -21.364 1.00 90.88 155 VAL A C 1
ATOM 1141 O O . VAL A 1 155 ? 2.310 7.717 -21.763 1.00 90.88 155 VAL A O 1
ATOM 1144 N N . ILE A 1 156 ? 3.279 9.724 -21.573 1.00 91.88 156 ILE A N 1
ATOM 1145 C CA . ILE A 1 156 ? 4.481 9.396 -22.340 1.00 91.88 156 ILE A CA 1
ATOM 1146 C C . ILE A 1 156 ? 5.680 9.418 -21.404 1.00 91.88 156 ILE A C 1
ATOM 1148 O O . ILE A 1 156 ? 5.940 10.437 -20.765 1.00 91.88 156 ILE A O 1
ATOM 1152 N N . THR A 1 157 ? 6.428 8.318 -21.363 1.00 92.31 157 THR A N 1
ATOM 1153 C CA . THR A 1 157 ? 7.650 8.187 -20.564 1.00 92.31 157 THR A CA 1
ATOM 1154 C C . THR A 1 157 ? 8.872 8.379 -21.458 1.00 92.31 157 THR A C 1
ATOM 1156 O O . THR A 1 157 ? 9.129 7.561 -22.348 1.00 92.31 157 THR A O 1
ATOM 1159 N N . TYR A 1 158 ? 9.646 9.434 -21.215 1.00 92.69 158 TYR A N 1
ATOM 1160 C CA . TYR A 1 158 ? 10.794 9.810 -22.041 1.00 92.69 158 TYR A CA 1
ATOM 1161 C C . TYR A 1 158 ? 11.985 10.291 -21.199 1.00 92.69 158 TYR A C 1
ATOM 1163 O O . TYR A 1 158 ? 11.816 10.693 -20.052 1.00 92.69 158 TYR A O 1
ATOM 1171 N N . GLY A 1 159 ? 13.188 10.255 -21.771 1.00 90.19 159 GLY A N 1
ATOM 1172 C CA . GLY A 1 159 ? 14.406 10.826 -21.190 1.00 90.19 159 GLY A CA 1
ATOM 1173 C C . GLY A 1 159 ? 15.121 11.764 -22.166 1.00 90.19 159 GLY A C 1
ATOM 1174 O O . GLY A 1 159 ? 15.131 11.514 -23.373 1.00 90.19 159 GLY A O 1
ATOM 1175 N N . VAL A 1 160 ? 15.706 12.845 -21.655 1.00 90.75 160 VAL A N 1
ATOM 1176 C CA . VAL A 1 160 ? 16.482 13.847 -22.401 1.00 90.75 160 VAL A CA 1
ATOM 1177 C C . VAL A 1 160 ? 17.663 14.296 -21.551 1.00 90.75 160 VAL A C 1
ATOM 1179 O O . VAL A 1 160 ? 17.479 14.715 -20.412 1.00 90.75 160 VAL A O 1
ATOM 1182 N N . ALA A 1 161 ? 18.872 14.249 -22.107 1.00 86.88 161 ALA A N 1
ATOM 1183 C CA . ALA A 1 161 ? 20.046 14.847 -21.471 1.00 86.88 161 ALA A CA 1
ATOM 1184 C C . ALA A 1 161 ? 20.141 16.348 -21.764 1.00 86.88 161 ALA A C 1
ATOM 1186 O O . ALA A 1 161 ? 19.674 16.785 -22.809 1.00 86.88 161 ALA A O 1
ATOM 1187 N N . ASP A 1 162 ? 20.813 17.122 -20.911 1.00 82.31 162 ASP A N 1
ATOM 1188 C CA . ASP A 1 162 ? 21.052 18.558 -21.140 1.00 82.31 162 ASP A CA 1
ATOM 1189 C C . ASP A 1 162 ? 21.912 18.847 -22.381 1.00 82.31 162 ASP A C 1
ATOM 1191 O O . ASP A 1 162 ? 21.787 19.900 -23.005 1.00 82.31 162 ASP A O 1
ATOM 1195 N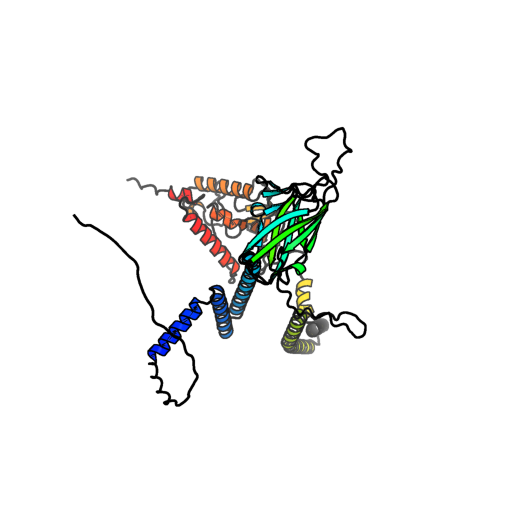 N . VAL A 1 163 ? 22.783 17.902 -22.744 1.00 82.25 163 VAL A N 1
ATOM 1196 C CA . VAL A 1 163 ? 23.672 17.981 -23.906 1.00 82.25 163 VAL A CA 1
ATOM 1197 C C . VAL A 1 163 ? 23.615 16.658 -24.660 1.00 82.25 163 VAL A C 1
ATOM 1199 O O . VAL A 1 163 ? 23.634 15.582 -24.059 1.00 82.25 163 VAL A O 1
ATOM 1202 N N . GLY A 1 164 ? 23.519 16.739 -25.985 1.00 73.62 164 GLY A N 1
ATOM 1203 C CA . GLY A 1 164 ? 23.440 15.570 -26.846 1.00 73.62 164 GLY A CA 1
ATOM 1204 C C . GLY A 1 164 ? 24.768 14.846 -26.996 1.00 73.62 164 GLY A C 1
ATOM 1205 O O . GLY A 1 164 ? 25.837 15.409 -26.760 1.00 73.62 164 GLY A O 1
ATOM 1206 N N . ASP A 1 165 ? 24.699 13.588 -27.427 1.00 68.81 165 ASP A N 1
ATOM 1207 C CA . ASP A 1 165 ? 25.910 12.814 -27.674 1.00 68.81 165 ASP A CA 1
ATOM 1208 C C . ASP A 1 165 ? 26.693 13.429 -28.847 1.00 68.81 165 ASP A C 1
ATOM 1210 O O . ASP A 1 165 ? 26.123 13.620 -29.933 1.00 68.81 165 ASP A O 1
ATOM 1214 N N . PRO A 1 166 ? 27.996 13.723 -28.675 1.00 63.62 166 PRO A N 1
ATOM 1215 C CA . PRO A 1 166 ? 28.813 14.247 -29.756 1.00 63.62 166 PRO A CA 1
ATOM 1216 C C . PRO A 1 166 ? 28.877 13.236 -30.910 1.00 63.62 166 PRO A C 1
ATOM 1218 O O . PRO A 1 166 ? 28.834 12.019 -30.688 1.00 63.62 166 PRO A O 1
ATOM 1221 N N . PRO A 1 167 ? 28.990 13.701 -32.167 1.00 65.00 167 PRO A N 1
ATOM 1222 C CA . PRO A 1 167 ? 29.116 12.796 -33.296 1.00 65.00 167 PRO A CA 1
ATOM 1223 C C . PRO A 1 167 ? 30.343 11.899 -33.112 1.00 65.00 167 PRO A C 1
ATOM 1225 O O . PRO A 1 167 ? 31.436 12.361 -32.791 1.00 65.00 167 PRO A O 1
ATOM 1228 N N . SER A 1 168 ? 30.167 10.606 -33.378 1.00 62.91 168 SER A N 1
ATOM 1229 C CA . SER A 1 168 ? 31.212 9.577 -33.265 1.00 62.91 168 SER A CA 1
ATOM 1230 C C . SER A 1 168 ? 32.464 9.854 -34.111 1.00 62.91 168 SER A C 1
ATOM 1232 O O . SER A 1 168 ? 33.514 9.260 -33.869 1.00 62.91 168 SER A O 1
ATOM 1234 N N . ARG A 1 169 ? 32.375 10.760 -35.094 1.00 63.69 169 ARG A N 1
ATOM 1235 C CA . ARG A 1 169 ? 33.513 11.307 -35.838 1.00 63.69 169 ARG A CA 1
ATOM 1236 C C . ARG A 1 169 ? 33.373 12.828 -35.963 1.00 63.69 169 ARG A C 1
ATOM 1238 O O . ARG A 1 169 ? 32.503 13.275 -36.711 1.00 63.69 169 ARG A O 1
ATOM 1245 N N . PRO A 1 170 ? 34.209 13.627 -35.281 1.00 61.72 170 PRO A N 1
ATOM 1246 C CA . PRO A 1 170 ? 34.241 15.064 -35.508 1.00 61.72 170 PRO A CA 1
ATOM 1247 C C . PRO A 1 170 ? 34.830 15.337 -36.897 1.00 61.72 170 PRO A C 1
ATOM 1249 O O . PRO A 1 170 ? 35.919 14.864 -37.220 1.00 61.72 170 PRO A O 1
ATOM 1252 N N . ASN A 1 171 ? 34.102 16.076 -37.736 1.00 71.06 171 ASN A N 1
ATOM 1253 C CA . ASN A 1 171 ? 34.631 16.562 -39.007 1.00 71.06 171 ASN A CA 1
ATOM 1254 C C . ASN A 1 171 ? 35.318 17.918 -38.761 1.00 71.06 171 ASN A C 1
ATOM 1256 O O . ASN A 1 171 ? 34.615 18.887 -38.481 1.00 71.06 171 ASN A O 1
ATOM 1260 N N . PRO A 1 172 ? 36.655 18.022 -38.873 1.00 68.25 172 PRO A N 1
ATOM 1261 C CA . PRO A 1 172 ? 37.381 19.260 -38.580 1.00 68.25 172 PRO A CA 1
ATOM 1262 C C . PRO A 1 172 ? 37.132 20.379 -39.606 1.00 68.25 172 PRO A C 1
ATOM 1264 O O . PRO A 1 172 ? 37.569 21.505 -39.392 1.00 68.25 172 PRO A O 1
ATOM 1267 N N . TYR A 1 173 ? 36.449 20.081 -40.715 1.00 73.88 173 TYR A N 1
ATOM 1268 C CA . TYR A 1 173 ? 36.146 21.038 -41.782 1.00 73.88 173 TYR A CA 1
ATOM 1269 C C . TYR A 1 173 ? 34.728 21.625 -41.707 1.00 73.88 173 TYR A C 1
ATOM 1271 O O . TYR A 1 173 ? 34.363 22.435 -42.556 1.00 73.88 173 TYR A O 1
ATOM 1279 N N . LEU A 1 174 ? 33.919 21.215 -40.724 1.00 72.38 174 LEU A N 1
ATOM 1280 C CA . LEU A 1 174 ? 32.569 21.736 -40.500 1.00 72.38 174 LEU A CA 1
ATOM 1281 C C . LEU A 1 174 ? 32.509 22.538 -39.197 1.00 72.38 174 LEU A C 1
ATOM 1283 O O . LEU A 1 174 ? 33.315 22.334 -38.290 1.00 72.38 174 LEU A O 1
ATOM 1287 N N . ALA A 1 175 ? 31.544 23.456 -39.116 1.00 73.00 175 ALA A N 1
ATOM 1288 C CA . ALA A 1 175 ? 31.238 24.161 -37.877 1.00 73.00 175 ALA A CA 1
ATOM 1289 C C . ALA A 1 175 ? 30.916 23.157 -36.755 1.00 73.00 175 ALA A C 1
ATOM 1291 O O . ALA A 1 175 ? 30.391 22.073 -37.018 1.00 73.00 175 ALA A O 1
ATOM 1292 N N . ALA A 1 176 ? 31.246 23.518 -35.510 1.00 71.12 176 ALA A N 1
ATOM 1293 C CA . ALA A 1 176 ? 30.945 22.680 -34.355 1.00 71.12 176 ALA A CA 1
ATOM 1294 C C . ALA A 1 176 ? 29.429 22.391 -34.296 1.00 71.12 176 ALA A C 1
ATOM 1296 O O . ALA A 1 176 ? 28.644 23.332 -34.437 1.00 71.12 176 ALA A O 1
ATOM 1297 N N . PRO A 1 177 ? 29.014 21.122 -34.119 1.00 71.62 177 PRO A N 1
ATOM 1298 C CA . PRO A 1 177 ? 27.603 20.754 -34.107 1.00 71.62 177 PRO A CA 1
ATOM 1299 C C . PRO A 1 177 ? 26.894 21.384 -32.905 1.00 71.62 177 PRO A C 1
ATOM 1301 O O . PRO A 1 177 ? 27.439 21.421 -31.799 1.00 71.62 177 PRO A O 1
ATOM 1304 N N . ASP A 1 178 ? 25.668 21.857 -33.118 1.00 78.56 178 ASP A N 1
ATOM 1305 C CA . ASP A 1 178 ? 24.808 22.348 -32.043 1.00 78.56 178 ASP A CA 1
ATOM 1306 C C . ASP A 1 178 ? 24.243 21.152 -31.262 1.00 78.56 178 ASP A C 1
ATOM 1308 O O . ASP A 1 178 ? 23.295 20.493 -31.689 1.00 78.56 178 ASP A O 1
ATOM 1312 N N . LEU A 1 179 ? 24.857 20.844 -30.118 1.00 81.81 179 LEU A N 1
ATOM 1313 C CA . LEU A 1 179 ? 24.496 19.705 -29.269 1.00 81.81 179 LEU A CA 1
ATOM 1314 C C . LEU A 1 179 ? 23.300 19.985 -28.348 1.00 81.81 179 LEU A C 1
ATOM 1316 O O . LEU A 1 179 ? 23.055 19.206 -27.424 1.00 81.81 179 LEU A O 1
ATOM 1320 N N . THR A 1 180 ? 22.552 21.069 -28.568 1.00 84.00 180 THR A N 1
ATOM 1321 C CA . THR A 1 180 ? 21.324 21.318 -27.809 1.00 84.00 180 THR A CA 1
ATOM 1322 C C . THR A 1 180 ? 20.284 20.226 -28.064 1.00 84.00 180 THR A C 1
ATOM 1324 O O . THR A 1 180 ? 20.100 19.730 -29.181 1.00 84.00 180 THR A O 1
ATOM 1327 N N . THR A 1 181 ? 19.611 19.822 -26.991 1.00 86.25 181 THR A N 1
ATOM 1328 C CA . THR A 1 181 ? 18.644 18.723 -26.966 1.00 86.25 181 THR A CA 1
ATOM 1329 C C . THR A 1 181 ? 17.222 19.220 -26.720 1.00 86.25 181 THR A C 1
ATOM 1331 O O . THR A 1 181 ? 16.971 20.349 -26.282 1.00 86.25 181 THR A O 1
ATOM 1334 N N . GLY A 1 182 ? 16.259 18.350 -27.012 1.00 84.31 182 GLY A N 1
ATOM 1335 C CA . GLY A 1 182 ? 14.837 18.620 -26.832 1.00 84.31 182 GLY A CA 1
ATOM 1336 C C . GLY A 1 182 ? 14.169 19.228 -28.064 1.00 84.31 182 GLY A C 1
ATOM 1337 O O . GLY A 1 182 ? 14.783 19.493 -29.102 1.00 84.31 182 GLY A O 1
ATOM 1338 N N . GLY A 1 183 ? 12.857 19.411 -27.967 1.00 88.69 183 GLY A N 1
ATOM 1339 C CA . GLY A 1 183 ? 12.032 19.763 -29.114 1.00 88.69 183 GLY A CA 1
ATOM 1340 C C . GLY A 1 183 ? 10.550 19.540 -28.861 1.00 88.69 183 GLY A C 1
ATOM 1341 O O . GLY A 1 183 ? 10.137 19.262 -27.735 1.00 88.69 183 GLY A O 1
ATOM 1342 N N . ASP A 1 184 ? 9.777 19.646 -29.932 1.00 92.31 184 ASP A N 1
ATOM 1343 C CA . ASP A 1 184 ? 8.339 19.422 -29.936 1.00 92.31 184 ASP A CA 1
ATOM 1344 C C . ASP A 1 184 ? 8.015 18.166 -30.745 1.00 92.31 184 ASP A C 1
ATOM 1346 O O . ASP A 1 184 ? 8.618 17.877 -31.791 1.00 92.31 184 ASP A O 1
ATOM 1350 N N . PHE A 1 185 ? 7.037 17.418 -30.255 1.00 93.25 185 PHE A N 1
ATOM 1351 C CA . PHE A 1 185 ? 6.514 16.235 -30.911 1.00 93.25 185 PHE A CA 1
ATOM 1352 C C . PHE A 1 185 ? 4.993 16.284 -30.971 1.00 93.25 185 PHE A C 1
ATOM 1354 O O . PHE A 1 185 ? 4.315 17.038 -30.273 1.00 93.25 185 PHE A O 1
ATOM 1361 N N . GLU A 1 186 ? 4.455 15.438 -31.827 1.00 93.44 186 GLU A N 1
ATOM 1362 C CA . GLU A 1 186 ? 3.038 15.294 -32.060 1.00 93.44 186 GLU A CA 1
ATOM 1363 C C . GLU A 1 186 ? 2.663 13.819 -31.983 1.00 93.44 186 GLU A C 1
ATOM 1365 O O . GLU A 1 186 ? 3.230 12.988 -32.689 1.00 93.44 186 GLU A O 1
ATOM 1370 N N . PHE A 1 187 ? 1.702 13.505 -31.126 1.00 93.19 187 PHE A N 1
ATOM 1371 C CA . PHE A 1 187 ? 1.083 12.198 -30.989 1.00 93.19 187 PHE A CA 1
ATOM 1372 C C . PHE A 1 187 ? -0.319 12.239 -31.598 1.00 93.19 187 PHE A C 1
ATOM 1374 O O . PHE A 1 187 ? -1.114 13.119 -31.265 1.00 93.19 187 PHE A O 1
ATOM 1381 N N . TYR A 1 188 ? -0.632 11.327 -32.513 1.00 91.31 188 TYR A N 1
ATOM 1382 C CA . TYR A 1 188 ? -1.915 11.319 -33.215 1.00 91.31 188 TYR A CA 1
ATOM 1383 C C . TYR A 1 188 ? -2.347 9.914 -33.629 1.00 91.31 188 TYR A C 1
ATOM 1385 O O . TYR A 1 188 ? -1.543 8.988 -33.711 1.00 91.31 188 TYR A O 1
ATOM 1393 N N . GLU A 1 189 ? -3.639 9.764 -33.914 1.00 90.19 189 GLU A N 1
ATOM 1394 C CA . GLU A 1 189 ? -4.181 8.584 -34.586 1.00 90.19 189 GLU A CA 1
ATOM 1395 C C . GLU A 1 189 ? -3.895 8.683 -36.095 1.00 90.19 189 GLU A C 1
ATOM 1397 O O . GLU A 1 189 ? -4.400 9.578 -36.776 1.00 90.19 189 GLU A O 1
ATOM 1402 N N . ASP A 1 190 ? -3.072 7.775 -36.621 1.00 85.19 190 ASP A N 1
ATOM 1403 C CA . ASP A 1 190 ? -2.719 7.675 -38.039 1.00 85.19 190 ASP A CA 1
ATOM 1404 C C . ASP A 1 190 ? -3.826 6.940 -38.808 1.00 85.19 190 ASP A C 1
ATOM 1406 O O . ASP A 1 190 ? -3.761 5.744 -39.107 1.00 85.19 190 ASP A O 1
ATOM 1410 N N . SER A 1 191 ? -4.922 7.661 -39.041 1.00 81.12 191 SER A N 1
ATOM 1411 C CA . SER A 1 191 ? -6.084 7.184 -39.783 1.00 81.12 191 SER A CA 1
ATOM 1412 C C . SER A 1 191 ? -6.707 8.321 -40.592 1.00 81.12 191 SER A C 1
ATOM 1414 O O . SER A 1 191 ? -6.835 9.446 -40.116 1.00 81.12 191 SER A O 1
ATOM 1416 N N . SER A 1 192 ? -7.144 8.026 -41.818 1.00 76.38 192 SER A N 1
ATOM 1417 C CA . SER A 1 192 ? -7.865 8.968 -42.691 1.00 76.38 192 SER A CA 1
ATOM 1418 C C . SER A 1 192 ? -9.366 9.054 -42.393 1.00 76.38 192 SER A C 1
ATOM 1420 O O . SER A 1 192 ? -10.109 9.762 -43.071 1.00 76.38 192 SER A O 1
ATOM 1422 N N . LEU A 1 193 ? -9.837 8.305 -41.400 1.00 73.94 193 LEU A N 1
ATOM 1423 C CA . LEU A 1 193 ? -11.249 8.174 -41.086 1.00 73.94 193 LEU A CA 1
ATOM 1424 C C . LEU A 1 193 ? -11.717 9.295 -40.134 1.00 73.94 193 LEU A C 1
ATOM 1426 O O . LEU A 1 193 ? -10.952 9.812 -39.317 1.00 73.94 193 LEU A O 1
ATOM 1430 N N . SER A 1 194 ? -13.009 9.635 -40.178 1.00 70.62 194 SER A N 1
ATOM 1431 C CA . SER A 1 194 ? -13.600 10.737 -39.397 1.00 70.62 194 SER A CA 1
ATOM 1432 C C . SER A 1 194 ? -13.308 10.630 -37.893 1.00 70.62 194 SER A C 1
ATOM 1434 O O . SER A 1 194 ? -13.454 9.557 -37.310 1.00 70.62 194 SER A O 1
ATOM 1436 N N . GLY A 1 195 ? -12.916 11.739 -37.262 1.00 69.50 195 GLY A N 1
ATOM 1437 C CA . GLY A 1 195 ? -12.577 11.803 -35.832 1.00 69.50 195 GLY A CA 1
ATOM 1438 C C . GLY A 1 195 ? -11.091 11.605 -35.507 1.00 69.50 195 GLY A C 1
ATOM 1439 O O . GLY A 1 195 ? -10.631 12.150 -34.510 1.00 69.50 195 GLY A O 1
ATOM 1440 N N . ALA A 1 196 ? -10.306 10.954 -36.375 1.00 74.69 196 ALA A N 1
ATOM 1441 C CA . ALA A 1 196 ? -8.875 10.721 -36.130 1.00 74.69 196 ALA A CA 1
ATOM 1442 C C . ALA A 1 196 ? -8.056 12.026 -36.083 1.00 74.69 196 ALA A C 1
ATOM 1444 O O . ALA A 1 196 ? -7.184 12.199 -35.234 1.00 74.69 196 ALA A O 1
ATOM 1445 N N . ALA A 1 197 ? -8.401 13.009 -36.925 1.00 75.44 197 ALA A N 1
ATOM 1446 C CA . ALA A 1 197 ? -7.770 14.331 -36.907 1.00 75.44 197 ALA A CA 1
ATOM 1447 C C . ALA A 1 197 ? -7.968 15.079 -35.572 1.00 75.44 197 ALA A C 1
ATOM 1449 O O . ALA A 1 197 ? -7.113 15.873 -35.184 1.00 75.44 197 ALA A O 1
ATOM 1450 N N . ALA A 1 198 ? -9.057 14.800 -34.845 1.00 79.81 198 ALA A N 1
ATOM 1451 C CA . ALA A 1 198 ? -9.329 15.393 -33.535 1.00 79.81 198 ALA A CA 1
ATOM 1452 C C . ALA A 1 198 ? -8.485 14.768 -32.404 1.00 79.81 198 ALA A C 1
ATOM 1454 O O . ALA A 1 198 ? -8.378 15.353 -31.324 1.00 79.81 198 ALA A O 1
ATOM 1455 N N . ASN A 1 199 ? -7.837 13.624 -32.655 1.00 83.94 199 ASN A N 1
ATOM 1456 C CA . ASN A 1 199 ? -6.979 12.900 -31.708 1.00 83.94 199 ASN A CA 1
ATOM 1457 C C . ASN A 1 199 ? -5.496 13.290 -31.803 1.00 83.94 199 ASN A C 1
ATOM 1459 O O . ASN A 1 199 ? -4.622 12.564 -31.342 1.00 83.94 199 ASN A O 1
ATOM 1463 N N . ARG A 1 200 ? -5.204 14.449 -32.392 1.00 88.69 200 ARG A N 1
ATOM 1464 C CA . ARG A 1 200 ? -3.858 15.008 -32.526 1.00 88.69 200 ARG A CA 1
ATOM 1465 C C . ARG A 1 200 ? -3.493 15.832 -31.289 1.00 88.69 200 ARG A C 1
ATOM 1467 O O . ARG A 1 200 ? -4.242 16.729 -30.895 1.00 88.69 200 ARG A O 1
ATOM 1474 N N . ARG A 1 201 ? -2.371 15.513 -30.649 1.00 91.56 201 ARG A N 1
ATOM 1475 C CA . ARG A 1 201 ? -1.865 16.162 -29.432 1.00 91.56 201 ARG A CA 1
ATOM 1476 C C . ARG A 1 201 ? -0.402 16.521 -29.615 1.00 91.56 201 ARG A C 1
ATOM 1478 O O . ARG A 1 201 ? 0.394 15.690 -30.032 1.00 91.56 201 ARG A O 1
ATOM 1485 N N . THR A 1 202 ? -0.044 17.749 -29.281 1.00 90.69 202 THR A N 1
ATOM 1486 C CA . THR A 1 202 ? 1.340 18.224 -29.316 1.00 90.69 202 THR A CA 1
ATOM 1487 C C . THR A 1 202 ? 1.908 18.260 -27.907 1.00 90.69 202 THR A C 1
ATOM 1489 O O . THR A 1 202 ? 1.221 18.691 -26.980 1.00 90.69 202 THR A O 1
ATOM 1492 N N . GLY A 1 203 ? 3.152 17.825 -27.754 1.00 88.50 203 GLY A N 1
ATOM 1493 C CA . GLY A 1 203 ? 3.896 17.883 -26.504 1.00 88.50 203 GLY A CA 1
ATOM 1494 C C . GLY A 1 203 ? 5.270 18.499 -26.722 1.00 88.50 203 GLY A C 1
ATOM 1495 O O . GLY A 1 203 ? 5.861 18.361 -27.793 1.00 88.50 203 GLY A O 1
ATOM 1496 N N . THR A 1 204 ? 5.780 19.162 -25.692 1.00 91.19 204 THR A N 1
ATOM 1497 C CA . THR A 1 204 ? 7.151 19.674 -25.660 1.00 91.19 204 THR A CA 1
ATOM 1498 C C . THR A 1 204 ? 7.967 18.827 -24.701 1.00 91.19 204 THR A C 1
ATOM 1500 O O . THR A 1 204 ? 7.501 18.458 -23.623 1.00 91.19 204 THR A O 1
ATOM 1503 N N . VAL A 1 205 ? 9.193 18.522 -25.106 1.00 88.19 205 VAL A N 1
ATOM 1504 C CA . VAL A 1 205 ? 10.128 17.718 -24.329 1.00 88.19 205 VAL A CA 1
ATOM 1505 C C . VAL A 1 205 ? 11.082 18.637 -23.564 1.00 88.19 205 VAL A C 1
ATOM 1507 O O . VAL A 1 205 ? 11.726 19.508 -24.161 1.00 88.19 205 VAL A O 1
ATOM 1510 N N . SER A 1 206 ? 11.180 18.446 -22.249 1.00 85.69 206 SER A N 1
ATOM 1511 C CA . SER A 1 206 ? 12.141 19.135 -21.376 1.00 85.69 206 SER A CA 1
ATOM 1512 C C . SER A 1 206 ? 13.289 18.210 -20.977 1.00 85.69 206 SER A C 1
ATOM 1514 O O . SER A 1 206 ? 13.129 16.993 -20.991 1.00 85.69 206 SER A O 1
ATOM 1516 N N . SER A 1 207 ? 14.435 18.781 -20.598 1.00 84.62 207 SER A N 1
ATOM 1517 C CA . SER A 1 207 ? 15.538 17.989 -20.044 1.00 84.62 207 SER A CA 1
ATOM 1518 C C . SER A 1 207 ? 15.087 17.227 -18.797 1.00 84.62 207 SER A C 1
ATOM 1520 O O . SER A 1 207 ? 14.342 17.768 -17.975 1.00 84.62 207 SER A O 1
ATOM 1522 N N . THR A 1 208 ? 15.522 15.975 -18.676 1.00 85.06 208 THR A N 1
ATOM 1523 C CA . THR A 1 208 ? 15.236 15.100 -17.533 1.00 85.06 208 THR A CA 1
ATOM 1524 C C . THR A 1 208 ? 16.472 14.823 -16.683 1.00 85.06 208 THR A C 1
ATOM 1526 O O . THR A 1 208 ? 16.368 14.016 -15.773 1.00 85.06 208 THR A O 1
ATOM 1529 N N . GLY A 1 209 ? 17.608 15.477 -16.964 1.00 80.19 209 GLY A N 1
ATOM 1530 C CA . GLY A 1 209 ? 18.883 15.270 -16.261 1.00 80.19 209 GLY A CA 1
ATOM 1531 C C . GLY A 1 209 ? 19.801 14.227 -16.912 1.00 80.19 209 GLY A C 1
ATOM 1532 O O . GLY A 1 209 ? 20.996 14.182 -16.624 1.00 80.19 209 GLY A O 1
ATOM 1533 N N . GLY A 1 210 ? 19.300 13.438 -17.873 1.00 83.81 210 GLY A N 1
ATOM 1534 C CA . GLY A 1 210 ? 20.122 12.475 -18.605 1.00 83.81 210 GLY A CA 1
ATOM 1535 C C . GLY A 1 210 ? 19.348 11.553 -19.549 1.00 83.81 210 GLY A C 1
ATOM 1536 O O . GLY A 1 210 ? 18.153 11.321 -19.404 1.00 83.81 210 GLY A O 1
ATOM 1537 N N . TRP A 1 211 ? 20.061 10.933 -20.496 1.00 83.44 211 TRP A N 1
ATOM 1538 C CA . TRP A 1 211 ? 19.494 9.981 -21.469 1.00 83.44 211 TRP A CA 1
ATOM 1539 C C . TRP A 1 211 ? 18.948 8.680 -20.855 1.00 83.44 211 TRP A C 1
ATOM 1541 O O . TRP A 1 211 ? 18.254 7.925 -21.541 1.00 83.44 211 TRP A O 1
ATOM 1551 N N . GLY A 1 212 ? 19.309 8.387 -19.602 1.00 82.50 212 GLY A N 1
ATOM 1552 C CA . GLY A 1 212 ? 18.822 7.243 -18.825 1.00 82.50 212 GLY A CA 1
ATOM 1553 C C . GLY A 1 212 ? 17.863 7.618 -17.692 1.00 82.50 212 GLY A C 1
ATOM 1554 O O . GLY A 1 212 ? 17.335 6.719 -17.041 1.00 82.50 212 GLY A O 1
ATOM 1555 N N . GLU A 1 213 ? 17.633 8.912 -17.459 1.00 87.25 213 GLU A N 1
ATOM 1556 C CA . GLU A 1 213 ? 16.693 9.407 -16.454 1.00 87.25 213 GLU A CA 1
ATOM 1557 C C . GLU A 1 213 ? 15.354 9.678 -17.135 1.00 87.25 213 GLU A C 1
ATOM 1559 O O . GLU A 1 213 ? 15.254 10.518 -18.029 1.00 87.25 213 GLU A O 1
ATOM 1564 N N . PHE A 1 214 ? 14.325 8.921 -16.758 1.00 88.69 214 PHE A N 1
ATOM 1565 C CA . PHE A 1 214 ? 13.022 8.983 -17.413 1.00 88.69 214 PHE A CA 1
ATOM 1566 C C . PHE A 1 214 ? 12.035 9.809 -16.594 1.00 88.69 214 PHE A C 1
ATOM 1568 O O . PHE A 1 214 ? 11.843 9.559 -15.406 1.00 88.69 214 PHE A O 1
ATOM 1575 N N . SER A 1 215 ? 11.358 10.734 -17.264 1.00 88.81 215 SER A N 1
ATOM 1576 C CA . SER A 1 215 ? 10.230 11.498 -16.740 1.00 88.81 215 SER A CA 1
ATOM 1577 C C . SER A 1 215 ? 8.972 11.224 -17.565 1.00 88.81 215 SER A C 1
ATOM 1579 O O . SER A 1 215 ? 9.028 10.649 -18.656 1.00 88.81 215 SER A O 1
ATOM 1581 N N . THR A 1 216 ? 7.819 11.619 -17.036 1.00 90.31 216 THR A N 1
ATOM 1582 C CA . THR A 1 216 ? 6.521 11.439 -17.688 1.00 90.31 216 THR A CA 1
ATOM 1583 C C . THR A 1 216 ? 5.914 12.777 -18.074 1.00 90.31 216 THR A C 1
ATOM 1585 O O . THR A 1 216 ? 5.850 13.685 -17.248 1.00 90.31 216 THR A O 1
ATOM 1588 N N . VAL A 1 217 ? 5.399 12.879 -19.300 1.00 90.31 217 VAL A N 1
ATOM 1589 C CA . VAL A 1 217 ? 4.513 13.974 -19.720 1.00 90.31 217 VAL A CA 1
ATOM 1590 C C . VAL A 1 217 ? 3.120 13.433 -19.997 1.00 90.31 217 VAL A C 1
ATOM 1592 O O . VAL A 1 217 ? 2.953 12.432 -20.695 1.00 90.31 217 VAL A O 1
ATOM 1595 N N . THR A 1 218 ? 2.120 14.119 -19.457 1.00 89.88 218 THR A N 1
ATOM 1596 C CA . THR A 1 218 ? 0.709 13.817 -19.695 1.00 89.88 218 THR A CA 1
ATOM 1597 C C . THR A 1 218 ? 0.171 14.767 -20.756 1.00 89.88 218 THR A C 1
ATOM 1599 O O . THR A 1 218 ? 0.287 15.985 -20.618 1.00 89.88 218 THR A O 1
ATOM 1602 N N . LEU A 1 219 ? -0.412 14.216 -21.819 1.00 88.06 219 LEU A N 1
ATOM 1603 C CA . LEU A 1 219 ? -1.094 14.983 -22.858 1.00 88.06 219 LEU A CA 1
ATOM 1604 C C . LEU A 1 219 ? -2.612 14.993 -22.612 1.00 88.06 219 LEU A C 1
ATOM 1606 O O . LEU A 1 219 ? -3.132 14.089 -21.954 1.00 88.06 219 LEU A O 1
ATOM 1610 N N . PRO A 1 220 ? -3.345 15.975 -23.170 1.00 87.19 220 PRO A N 1
ATOM 1611 C CA . PRO A 1 220 ? -4.799 16.015 -23.065 1.00 87.19 220 PRO A CA 1
ATOM 1612 C C . PRO A 1 220 ? -5.460 14.747 -23.614 1.00 87.19 220 PRO A C 1
ATOM 1614 O O . PRO A 1 220 ? -5.031 14.224 -24.648 1.00 87.19 220 PRO A O 1
ATOM 1617 N N . ALA A 1 221 ? -6.550 14.320 -22.974 1.00 85.62 221 ALA A N 1
ATOM 1618 C CA . ALA A 1 221 ? -7.271 13.102 -23.326 1.00 85.62 221 ALA A CA 1
ATOM 1619 C C . ALA A 1 221 ? -7.661 13.037 -24.814 1.00 85.62 221 ALA A C 1
ATOM 1621 O O . ALA A 1 221 ? -8.050 14.044 -25.421 1.00 85.62 221 ALA A O 1
ATOM 1622 N N . ILE A 1 222 ? -7.579 11.846 -25.403 1.00 88.38 222 ILE A N 1
ATOM 1623 C CA . ILE A 1 222 ? -8.015 11.535 -26.771 1.00 88.38 222 ILE A CA 1
ATOM 1624 C C . ILE A 1 222 ? -9.312 10.724 -26.742 1.00 88.38 222 ILE A C 1
ATOM 1626 O O . ILE A 1 222 ? -9.558 9.978 -25.798 1.00 88.38 222 ILE A O 1
ATOM 1630 N N . GLN A 1 223 ? -10.144 10.861 -27.772 1.00 86.94 223 GLN A N 1
ATOM 1631 C CA . GLN A 1 223 ? -11.425 10.158 -27.863 1.00 86.94 223 GLN A CA 1
ATOM 1632 C C . GLN A 1 223 ? -11.324 9.042 -28.898 1.00 86.94 223 GLN A C 1
ATOM 1634 O O . GLN A 1 223 ? -11.306 9.287 -30.106 1.00 86.94 223 GLN A O 1
ATOM 1639 N N . LEU A 1 224 ? -11.271 7.800 -28.431 1.00 84.06 224 LEU A N 1
ATOM 1640 C CA . LEU A 1 224 ? -11.218 6.631 -29.297 1.00 84.06 224 LEU A CA 1
ATOM 1641 C C . LEU A 1 224 ? -12.635 6.134 -29.546 1.00 84.06 224 LEU A C 1
ATOM 1643 O O . LEU A 1 224 ? -13.348 5.740 -28.632 1.00 84.06 224 LEU A O 1
ATOM 1647 N N . THR A 1 225 ? -13.056 6.142 -30.805 1.00 79.75 225 THR A N 1
ATOM 1648 C CA . THR A 1 225 ? -14.395 5.678 -31.209 1.00 79.75 225 THR A CA 1
ATOM 1649 C C . THR A 1 225 ? -14.377 4.262 -31.779 1.00 79.75 225 THR A C 1
ATOM 1651 O O . THR A 1 225 ? -15.419 3.732 -32.160 1.00 79.75 225 THR A O 1
ATOM 1654 N N . ARG A 1 226 ? -13.196 3.638 -31.868 1.00 78.62 226 ARG A N 1
ATOM 1655 C CA . ARG A 1 226 ? -12.969 2.398 -32.617 1.00 78.62 226 ARG A CA 1
ATOM 1656 C C . ARG A 1 226 ? -12.245 1.350 -31.802 1.00 78.62 226 ARG A C 1
ATOM 1658 O O . ARG A 1 226 ? -11.492 1.660 -30.889 1.00 78.62 226 ARG A O 1
ATOM 1665 N N . THR A 1 227 ? -12.423 0.108 -32.237 1.00 80.81 227 THR A N 1
ATOM 1666 C CA . THR A 1 227 ? -11.774 -1.064 -31.654 1.00 80.81 227 THR A CA 1
ATOM 1667 C C . THR A 1 227 ? -10.375 -1.329 -32.192 1.00 80.81 227 THR A C 1
ATOM 1669 O O . THR A 1 227 ? -9.619 -2.053 -31.558 1.00 80.81 227 THR A O 1
ATOM 1672 N N . ASN A 1 228 ? -9.997 -0.735 -33.324 1.00 84.62 228 ASN A N 1
ATOM 1673 C CA . ASN A 1 228 ? -8.648 -0.813 -33.873 1.00 84.62 228 ASN A CA 1
ATOM 1674 C C . ASN A 1 228 ? -8.193 0.597 -34.258 1.00 84.62 228 ASN A C 1
ATOM 1676 O O . ASN A 1 228 ? -8.946 1.319 -34.918 1.00 84.62 228 ASN A O 1
ATOM 1680 N N . ALA A 1 229 ? -6.974 0.965 -33.872 1.00 85.75 229 ALA A N 1
ATOM 1681 C CA . ALA A 1 229 ? -6.379 2.255 -34.197 1.00 85.75 229 ALA A CA 1
ATOM 1682 C C . ALA A 1 229 ? -4.865 2.115 -34.372 1.00 85.75 229 ALA A C 1
ATOM 1684 O O . ALA A 1 229 ? -4.217 1.310 -33.700 1.00 85.75 229 ALA A O 1
ATOM 1685 N N . THR A 1 230 ? -4.308 2.918 -35.273 1.00 90.19 230 THR A N 1
ATOM 1686 C CA . THR A 1 230 ? -2.861 3.088 -35.399 1.00 90.19 230 THR A CA 1
ATOM 1687 C C . THR A 1 230 ? -2.501 4.417 -34.762 1.00 90.19 230 THR A C 1
ATOM 1689 O O . THR A 1 230 ? -3.069 5.441 -35.127 1.00 90.19 230 THR A O 1
ATOM 1692 N N . PHE A 1 231 ? -1.569 4.416 -33.819 1.00 92.56 231 PHE A N 1
ATOM 1693 C CA . PHE A 1 231 ? -1.044 5.634 -33.211 1.00 92.56 231 PHE A CA 1
ATOM 1694 C C . PHE A 1 231 ? 0.328 5.938 -33.781 1.00 92.56 231 PHE A C 1
ATOM 1696 O O . PHE A 1 231 ? 1.119 5.022 -33.985 1.00 92.56 231 PHE A O 1
ATOM 1703 N N . ALA A 1 232 ? 0.625 7.208 -34.008 1.00 92.44 232 ALA A N 1
ATOM 1704 C CA . ALA A 1 232 ? 1.925 7.662 -34.459 1.00 92.44 232 ALA A CA 1
ATOM 1705 C C . ALA A 1 232 ? 2.427 8.807 -33.581 1.00 92.44 232 ALA A C 1
ATOM 1707 O O . ALA A 1 232 ? 1.666 9.686 -33.175 1.00 92.44 232 ALA A O 1
ATOM 1708 N N . LEU A 1 233 ? 3.729 8.799 -33.316 1.00 93.94 233 LEU A N 1
ATOM 1709 C CA . LEU A 1 233 ? 4.455 9.897 -32.698 1.00 93.94 233 LEU A CA 1
ATOM 1710 C C . LEU A 1 233 ? 5.453 10.445 -33.713 1.00 93.94 233 LEU A C 1
ATOM 1712 O O . LEU A 1 233 ? 6.291 9.696 -34.212 1.00 93.94 233 LEU A O 1
ATOM 1716 N N . LYS A 1 234 ? 5.373 11.743 -34.007 1.00 93.69 234 LYS A N 1
ATOM 1717 C CA . LYS A 1 234 ? 6.206 12.440 -34.992 1.00 93.69 234 LYS A CA 1
ATOM 1718 C C . LYS A 1 234 ? 6.905 13.641 -34.369 1.00 93.69 234 LYS A C 1
ATOM 1720 O O . LYS A 1 234 ? 6.285 14.408 -33.642 1.00 93.69 234 LYS A O 1
ATOM 1725 N N . ILE A 1 235 ? 8.167 13.863 -34.720 1.00 93.06 235 ILE A N 1
ATOM 1726 C CA . ILE A 1 235 ? 8.887 15.084 -34.332 1.00 93.06 235 ILE A CA 1
ATOM 1727 C C . ILE A 1 235 ? 8.499 16.234 -35.258 1.00 93.06 235 ILE A C 1
ATOM 1729 O O . ILE A 1 235 ? 8.637 16.125 -36.482 1.00 93.06 235 ILE A O 1
ATOM 1733 N N . THR A 1 236 ? 8.040 17.338 -34.671 1.00 90.06 236 THR A N 1
ATOM 1734 C CA . THR A 1 236 ? 7.638 18.556 -35.391 1.00 90.06 236 THR A CA 1
ATOM 1735 C C . THR A 1 236 ? 8.705 19.639 -35.319 1.00 90.06 236 THR A C 1
ATOM 1737 O O . THR A 1 236 ? 8.879 20.377 -36.288 1.00 90.06 236 THR A O 1
ATOM 1740 N N . LYS A 1 237 ? 9.468 19.702 -34.222 1.00 89.50 237 LYS A N 1
ATOM 1741 C CA . LYS A 1 237 ? 10.566 20.657 -34.048 1.00 89.50 237 LYS A CA 1
ATOM 1742 C C . LYS A 1 237 ? 11.705 20.027 -33.254 1.00 89.50 237 LYS A C 1
ATOM 1744 O O . LYS A 1 237 ? 11.464 19.454 -32.200 1.00 89.50 237 LYS A O 1
ATOM 1749 N N . ALA A 1 238 ? 12.938 20.172 -33.726 1.00 86.25 238 ALA A N 1
ATOM 1750 C CA . ALA A 1 238 ? 14.147 19.853 -32.963 1.00 86.25 238 ALA A CA 1
ATOM 1751 C C . ALA A 1 238 ? 14.858 21.164 -32.596 1.00 86.25 238 ALA A C 1
ATOM 1753 O O . ALA A 1 238 ? 14.882 22.083 -33.418 1.00 86.25 238 ALA A O 1
ATOM 1754 N N . LYS A 1 239 ? 15.377 21.284 -31.366 1.00 83.81 239 LYS A N 1
ATOM 1755 C CA . LYS A 1 239 ? 16.117 22.483 -30.927 1.00 83.81 239 LYS A CA 1
ATOM 1756 C C . LYS A 1 239 ? 17.540 22.535 -31.490 1.00 83.81 239 LYS A C 1
ATOM 1758 O O . LYS A 1 239 ? 17.976 23.619 -31.849 1.00 83.81 239 LYS A O 1
ATOM 1763 N N . GLY A 1 240 ? 18.185 21.379 -31.630 1.00 80.38 240 GLY A N 1
ATOM 1764 C CA . GLY A 1 240 ? 19.527 21.224 -32.186 1.00 80.38 240 GLY A CA 1
ATOM 1765 C C . GLY A 1 240 ? 19.771 19.808 -32.710 1.00 80.38 240 GLY A C 1
ATOM 1766 O O . GLY A 1 240 ? 18.839 19.010 -32.856 1.00 80.38 240 GLY A O 1
ATOM 1767 N N . GLU A 1 241 ? 21.033 19.484 -32.987 1.00 77.56 241 GLU A N 1
ATOM 1768 C CA . GLU A 1 241 ? 21.479 18.182 -33.506 1.00 77.56 241 GLU A CA 1
ATOM 1769 C C . GLU A 1 241 ? 21.728 17.144 -32.396 1.00 77.56 241 GLU A C 1
ATOM 1771 O O . GLU A 1 241 ? 21.933 15.958 -32.681 1.00 77.56 241 GLU A O 1
ATOM 1776 N N . GLY A 1 242 ? 21.658 17.569 -31.128 1.00 75.69 242 GLY A N 1
ATOM 1777 C CA . GLY A 1 242 ? 21.850 16.724 -29.948 1.00 75.69 242 GLY A CA 1
ATOM 1778 C C . GLY A 1 242 ? 20.775 15.649 -29.743 1.00 75.69 242 GLY A C 1
ATOM 1779 O O . GLY A 1 242 ? 20.995 14.693 -29.003 1.00 75.69 242 GLY A O 1
ATOM 1780 N N . GLY A 1 243 ? 19.638 15.757 -30.436 1.00 83.88 243 GLY A N 1
ATOM 1781 C CA . GLY A 1 243 ? 18.522 14.813 -30.362 1.00 83.88 243 GLY A CA 1
ATOM 1782 C C . GLY A 1 243 ? 17.370 15.293 -29.476 1.00 83.88 243 GLY A C 1
ATOM 1783 O O . GLY A 1 243 ? 17.527 16.132 -28.593 1.00 83.88 243 GLY A O 1
ATOM 1784 N N . VAL A 1 244 ? 16.174 14.765 -29.739 1.00 85.81 244 VAL A N 1
ATOM 1785 C CA . VAL A 1 244 ? 14.926 15.239 -29.127 1.00 85.81 244 VAL A CA 1
ATOM 1786 C C . VAL A 1 244 ? 14.567 14.464 -27.863 1.00 85.81 244 VAL A C 1
ATOM 1788 O O . VAL A 1 244 ? 14.286 15.096 -26.853 1.00 85.81 244 VAL A O 1
ATOM 1791 N N . MET A 1 245 ? 14.565 13.124 -27.898 1.00 91.38 245 MET A N 1
ATOM 1792 C CA . MET A 1 245 ? 14.267 12.291 -26.724 1.00 91.38 245 MET A CA 1
ATOM 1793 C C . MET A 1 245 ? 14.688 10.829 -26.874 1.00 91.38 245 MET A C 1
ATOM 1795 O O . MET A 1 245 ? 14.896 10.344 -27.982 1.00 91.38 245 MET A O 1
ATOM 1799 N N . HIS A 1 246 ? 14.746 10.123 -25.749 1.00 92.81 246 HIS A N 1
ATOM 1800 C CA . HIS A 1 246 ? 14.725 8.670 -25.621 1.00 92.81 246 HIS A CA 1
ATOM 1801 C C . HIS A 1 246 ? 13.343 8.238 -25.137 1.00 92.81 246 HIS A C 1
ATOM 1803 O O . HIS A 1 246 ? 12.962 8.536 -24.008 1.00 92.81 246 HIS A O 1
ATOM 1809 N N . LEU A 1 247 ? 12.576 7.556 -25.985 1.00 92.25 247 LEU A N 1
ATOM 1810 C CA . LEU A 1 247 ? 11.195 7.178 -25.681 1.00 92.25 247 LEU A CA 1
ATOM 1811 C C . LEU A 1 247 ? 11.137 5.740 -25.161 1.00 92.25 247 LEU A C 1
ATOM 1813 O O . LEU A 1 247 ? 11.520 4.814 -25.873 1.00 92.25 247 LEU A O 1
ATOM 1817 N N . LYS A 1 248 ? 10.635 5.553 -23.938 1.00 89.81 248 LYS A N 1
ATOM 1818 C CA . LYS A 1 248 ? 10.525 4.232 -23.305 1.00 89.81 248 LYS A CA 1
ATOM 1819 C C . LYS A 1 248 ? 9.186 3.566 -23.606 1.00 89.81 248 LYS A C 1
ATOM 1821 O O . LYS A 1 248 ? 9.135 2.452 -24.114 1.00 89.81 248 LYS A O 1
ATOM 1826 N N . GLU A 1 249 ? 8.092 4.257 -23.308 1.00 90.44 249 GLU A N 1
ATOM 1827 C CA . GLU A 1 249 ? 6.739 3.738 -23.512 1.00 90.44 249 GLU A CA 1
ATOM 1828 C C . GLU A 1 249 ? 5.715 4.872 -23.586 1.00 90.44 249 GLU A C 1
ATOM 1830 O O . GLU A 1 249 ? 5.937 5.971 -23.067 1.00 90.44 249 GLU A O 1
ATOM 1835 N N . ILE A 1 250 ? 4.572 4.577 -24.203 1.00 92.00 250 ILE A N 1
ATOM 1836 C CA . ILE A 1 250 ? 3.383 5.431 -24.184 1.00 92.00 250 ILE A CA 1
ATOM 1837 C C . ILE A 1 250 ? 2.248 4.617 -23.572 1.00 92.00 250 ILE A C 1
ATOM 1839 O O . ILE A 1 250 ? 1.961 3.511 -24.022 1.00 92.00 250 ILE A O 1
ATOM 1843 N N . ARG A 1 251 ? 1.594 5.153 -22.548 1.00 90.62 251 ARG A N 1
ATOM 1844 C CA . ARG A 1 251 ? 0.466 4.517 -21.870 1.00 90.62 251 ARG A CA 1
ATOM 1845 C C . ARG A 1 251 ? -0.806 5.301 -22.155 1.00 90.62 251 ARG A C 1
ATOM 1847 O O . ARG A 1 251 ? -0.849 6.509 -21.944 1.00 90.62 251 ARG A O 1
ATOM 1854 N N . LEU A 1 252 ? -1.836 4.600 -22.616 1.00 88.06 252 LEU A N 1
ATOM 1855 C CA . LEU A 1 252 ? -3.191 5.120 -22.741 1.00 88.06 252 LEU A CA 1
ATOM 1856 C C . LEU A 1 252 ? -4.015 4.546 -21.592 1.00 88.06 252 LEU A C 1
ATOM 1858 O O . LEU A 1 252 ? -4.319 3.351 -21.565 1.00 88.06 252 LEU A O 1
ATOM 1862 N N . THR A 1 253 ? -4.356 5.392 -20.633 1.00 84.25 253 THR A N 1
ATOM 1863 C CA . THR A 1 253 ? -5.210 5.037 -19.497 1.00 84.25 253 THR A CA 1
ATOM 1864 C C . THR A 1 253 ? -6.631 5.496 -19.797 1.00 84.25 253 THR A C 1
ATOM 1866 O O . THR A 1 253 ? -6.793 6.656 -20.168 1.00 84.25 253 THR A O 1
ATOM 1869 N N . PRO A 1 254 ? -7.666 4.646 -19.664 1.00 77.94 254 PRO A N 1
ATOM 1870 C CA . PRO A 1 254 ? -9.046 5.089 -19.830 1.00 77.94 254 PRO A CA 1
ATOM 1871 C C . PRO A 1 254 ? -9.308 6.265 -18.889 1.00 77.94 254 PRO A C 1
ATOM 1873 O O . PRO A 1 254 ? -9.214 6.122 -17.669 1.00 77.94 254 PRO A O 1
ATOM 1876 N N . ALA A 1 255 ? -9.596 7.432 -19.456 1.00 67.50 255 ALA A N 1
ATOM 1877 C CA . ALA A 1 255 ? -9.994 8.581 -18.674 1.00 67.50 255 ALA A CA 1
ATOM 1878 C C . ALA A 1 255 ? -11.339 8.228 -18.041 1.00 67.50 255 ALA A C 1
ATOM 1880 O O . ALA A 1 255 ? -12.262 7.770 -18.727 1.00 67.50 255 ALA A O 1
ATOM 1881 N N . LYS A 1 256 ? -11.450 8.418 -16.723 1.00 56.56 256 LYS A N 1
ATOM 1882 C CA . LYS A 1 256 ? -12.734 8.327 -16.023 1.00 56.56 256 LYS A CA 1
ATOM 1883 C C . LYS A 1 256 ? -13.742 9.140 -16.840 1.00 56.56 256 LYS A C 1
ATOM 1885 O O . LYS A 1 256 ? -13.402 10.275 -17.184 1.00 56.56 256 LYS A O 1
ATOM 1890 N N . PRO A 1 257 ? -14.932 8.609 -17.191 1.00 46.25 257 PRO A N 1
ATOM 1891 C CA . PRO A 1 257 ? -15.939 9.440 -17.818 1.00 46.25 257 PRO A CA 1
ATOM 1892 C C . PRO A 1 257 ? -16.168 10.604 -16.863 1.00 46.25 257 PRO A C 1
ATOM 1894 O O . PRO A 1 257 ? -16.687 10.433 -15.758 1.00 46.25 257 PRO A O 1
ATOM 1897 N N . VAL A 1 258 ? -15.699 11.784 -17.264 1.00 42.75 258 VAL A N 1
ATOM 1898 C CA . VAL A 1 258 ? -16.208 13.023 -16.716 1.00 42.75 258 VAL A CA 1
ATOM 1899 C C . VAL A 1 258 ? -17.667 12.951 -17.101 1.00 42.75 258 VAL A C 1
ATOM 1901 O O . VAL A 1 258 ? -17.999 13.043 -18.283 1.00 42.75 258 VAL A O 1
ATOM 1904 N N . THR A 1 259 ? -18.516 12.648 -16.120 1.00 31.80 259 THR A N 1
ATOM 1905 C CA . THR A 1 259 ? -19.948 12.868 -16.216 1.00 31.80 259 THR A CA 1
ATOM 1906 C C . THR A 1 259 ? -20.102 14.211 -16.904 1.00 31.80 259 THR A C 1
ATOM 1908 O O . THR A 1 259 ? -19.651 15.232 -16.381 1.00 31.80 259 THR A O 1
ATOM 1911 N N . ALA A 1 260 ? -20.612 14.179 -18.131 1.00 35.81 260 ALA A N 1
ATOM 1912 C CA . ALA A 1 260 ? -20.911 15.352 -18.922 1.00 35.81 260 ALA A CA 1
ATOM 1913 C C . ALA A 1 260 ? -22.104 16.052 -18.262 1.00 35.81 260 ALA A C 1
ATOM 1915 O O . ALA A 1 260 ? -23.228 15.948 -18.722 1.00 35.81 260 ALA A O 1
ATOM 1916 N N . GLU A 1 261 ? -21.837 16.653 -17.107 1.00 35.94 261 GLU A N 1
ATOM 1917 C CA . GLU A 1 261 ? -22.697 17.524 -16.314 1.00 35.94 261 GLU A CA 1
ATOM 1918 C C . GLU A 1 261 ? -21.868 18.158 -15.179 1.00 35.94 261 GLU A C 1
ATOM 1920 O O . GLU A 1 261 ? -22.336 18.388 -14.070 1.00 35.94 261 GLU A O 1
ATOM 1925 N N . ALA A 1 262 ? -20.612 18.524 -15.457 1.00 33.25 262 ALA A N 1
ATOM 1926 C CA . ALA A 1 262 ? -20.071 19.722 -14.827 1.00 33.25 262 ALA A CA 1
ATOM 1927 C C . ALA A 1 262 ? -20.747 20.905 -15.529 1.00 33.25 262 ALA A C 1
ATOM 1929 O O . ALA A 1 262 ? -20.205 21.489 -16.469 1.00 33.25 262 ALA A O 1
ATOM 1930 N N . ALA A 1 263 ? -21.995 21.171 -15.132 1.00 35.69 263 ALA A N 1
ATOM 1931 C CA . ALA A 1 263 ? -22.677 22.408 -15.458 1.00 35.69 263 ALA A CA 1
ATOM 1932 C C . ALA A 1 263 ? -21.699 23.555 -15.187 1.00 35.69 263 ALA A C 1
ATOM 1934 O O . ALA A 1 263 ? -21.050 23.585 -14.135 1.00 35.69 263 ALA A O 1
ATOM 1935 N N . ALA A 1 264 ? -21.566 24.466 -16.152 1.00 39.44 264 ALA A N 1
ATOM 1936 C CA . ALA A 1 264 ? -20.892 25.733 -15.922 1.00 39.44 264 ALA A CA 1
ATOM 1937 C C . ALA A 1 264 ? -21.368 26.292 -14.567 1.00 39.44 264 ALA A C 1
ATOM 1939 O O . ALA A 1 264 ? -22.568 26.194 -14.283 1.00 39.44 264 ALA A O 1
ATOM 1940 N N . PRO A 1 265 ? -20.467 26.805 -13.708 1.00 39.38 265 PRO A N 1
ATOM 1941 C CA . PRO A 1 265 ? -20.877 27.312 -12.409 1.00 39.38 265 PRO A CA 1
ATOM 1942 C C . PRO A 1 265 ? -21.972 28.350 -12.643 1.00 39.38 265 PRO A C 1
ATOM 1944 O O . PRO A 1 265 ? -21.757 29.313 -13.378 1.00 39.38 265 PRO A O 1
ATOM 1947 N N . ALA A 1 266 ? -23.161 28.115 -12.082 1.00 49.75 266 ALA A N 1
ATOM 1948 C CA . ALA A 1 266 ? -24.214 29.113 -12.104 1.00 49.75 266 ALA A CA 1
ATOM 1949 C C . ALA A 1 266 ? -23.654 30.356 -11.404 1.00 49.75 266 ALA A C 1
ATOM 1951 O O . ALA A 1 266 ? -23.244 30.298 -10.241 1.00 49.75 266 ALA A O 1
ATOM 1952 N N . LEU A 1 267 ? -23.544 31.433 -12.174 1.00 47.97 267 LEU A N 1
ATOM 1953 C CA . LEU A 1 267 ? -23.134 32.741 -11.697 1.00 47.97 267 LEU A CA 1
ATOM 1954 C C . LEU A 1 267 ? -24.370 33.428 -11.111 1.00 47.97 267 LEU A C 1
ATOM 1956 O O . LEU A 1 267 ? -25.471 33.277 -11.645 1.00 47.97 267 LEU A O 1
ATOM 1960 N N . ASP A 1 268 ? -24.200 34.164 -10.020 1.00 53.53 268 ASP A N 1
ATOM 1961 C CA . ASP A 1 268 ? -25.227 35.096 -9.557 1.00 53.53 268 ASP A CA 1
ATOM 1962 C C . ASP A 1 268 ? -25.356 36.306 -10.509 1.00 53.53 268 ASP A C 1
ATOM 1964 O O . ASP A 1 268 ? -24.584 36.460 -11.460 1.00 53.53 268 ASP A O 1
ATOM 1968 N N . GLU A 1 269 ? -26.329 37.191 -10.262 1.00 55.09 269 GLU A N 1
ATOM 1969 C CA . GLU A 1 269 ? -26.558 38.413 -11.061 1.00 55.09 269 GLU A CA 1
ATOM 1970 C C . GLU A 1 269 ? -25.334 39.359 -11.118 1.00 55.09 269 GLU A C 1
ATOM 1972 O O . GLU A 1 269 ? -25.325 40.299 -11.911 1.00 55.09 269 GLU A O 1
ATOM 1977 N N . ASN A 1 270 ? -24.279 39.087 -10.335 1.00 50.03 270 ASN A N 1
ATOM 1978 C CA . ASN A 1 270 ? -23.032 39.851 -10.274 1.00 50.03 270 ASN A CA 1
ATOM 1979 C C . ASN A 1 270 ? -21.794 39.075 -10.776 1.00 50.03 270 ASN A C 1
ATOM 1981 O O . ASN A 1 270 ? -20.673 39.574 -10.656 1.00 50.03 270 ASN A O 1
ATOM 1985 N N . GLY A 1 271 ? -21.960 37.890 -11.374 1.00 46.44 271 GLY A N 1
ATOM 1986 C CA . GLY A 1 271 ? -20.866 37.170 -12.030 1.00 46.44 271 GLY A CA 1
ATOM 1987 C C . GLY A 1 271 ? -19.907 36.421 -11.096 1.00 46.44 271 GLY A C 1
ATOM 1988 O O . GLY A 1 271 ? -18.775 36.157 -11.507 1.00 46.44 271 GLY A O 1
ATOM 1989 N N . GLN A 1 272 ? -20.315 36.052 -9.875 1.00 46.50 272 GLN A N 1
ATOM 1990 C CA . GLN A 1 272 ? -19.529 35.176 -8.993 1.00 46.50 272 GLN A CA 1
ATOM 1991 C C . GLN A 1 272 ? -20.084 33.739 -8.930 1.00 46.50 272 GLN A C 1
ATOM 1993 O O . GLN A 1 272 ? -21.300 33.543 -8.945 1.00 46.50 272 GLN A O 1
ATOM 1998 N N . PRO A 1 273 ? -19.212 32.710 -8.860 1.00 44.12 273 PRO A N 1
ATOM 1999 C CA . PRO A 1 273 ? -19.638 31.315 -8.786 1.00 44.12 273 PRO A CA 1
ATOM 2000 C C . PRO A 1 273 ? -20.277 31.004 -7.425 1.00 44.12 273 PRO A C 1
ATOM 2002 O O . PRO A 1 273 ? -19.640 31.159 -6.381 1.00 44.12 273 PRO A O 1
ATOM 2005 N N . LEU A 1 274 ? -21.523 30.522 -7.436 1.00 49.22 274 LEU A N 1
ATOM 2006 C CA . LEU A 1 274 ? -22.209 30.038 -6.234 1.00 49.22 274 LEU A CA 1
ATOM 2007 C C . LEU A 1 274 ? -21.432 28.860 -5.602 1.00 49.22 274 LEU A C 1
ATOM 2009 O O . LEU A 1 274 ? -21.039 27.936 -6.322 1.00 49.22 274 LEU A O 1
ATOM 2013 N N . PRO A 1 275 ? -21.220 28.836 -4.269 1.00 48.91 275 PRO A N 1
ATOM 2014 C CA . PRO A 1 275 ? -20.570 27.709 -3.613 1.00 48.91 275 PRO A CA 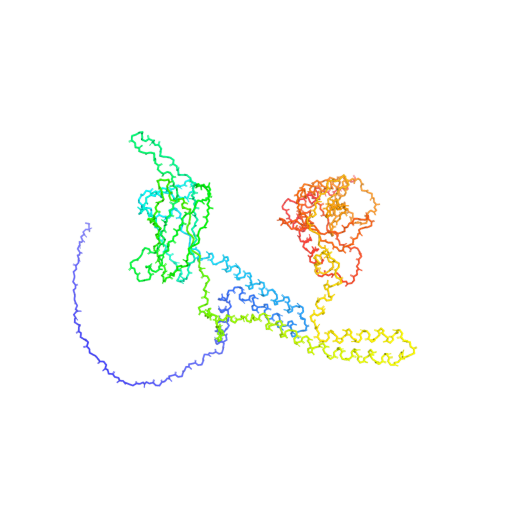1
ATOM 2015 C C . PRO A 1 275 ? -21.442 26.456 -3.756 1.00 48.91 275 PRO A C 1
ATOM 2017 O O . PRO A 1 275 ? -22.595 26.434 -3.321 1.00 48.91 275 PRO A O 1
ATOM 2020 N N . GLN A 1 276 ? -20.889 25.402 -4.363 1.00 51.56 276 GLN A N 1
ATOM 2021 C CA . GLN A 1 276 ? -21.520 24.085 -4.402 1.00 51.56 276 GLN A CA 1
ATOM 2022 C C . GLN A 1 276 ? -21.696 23.597 -2.961 1.00 51.56 276 GLN A C 1
ATOM 2024 O O . GLN A 1 276 ? -20.731 23.282 -2.268 1.00 51.56 276 GLN A O 1
ATOM 2029 N N . VAL A 1 277 ? -22.937 23.590 -2.476 1.00 52.03 277 VAL A N 1
ATOM 2030 C CA . VAL A 1 277 ? -23.269 23.051 -1.157 1.00 52.03 277 VAL A CA 1
ATOM 2031 C C . VAL A 1 277 ? -23.145 21.532 -1.246 1.00 52.03 277 VAL A C 1
ATOM 2033 O O . VAL A 1 277 ? -24.100 20.850 -1.618 1.00 52.03 277 VAL A O 1
ATOM 2036 N N . ASP A 1 278 ? -21.944 21.032 -0.944 1.00 62.66 278 ASP A N 1
ATOM 2037 C CA . ASP A 1 278 ? -21.587 19.615 -0.857 1.00 62.66 278 ASP A CA 1
ATOM 2038 C C . ASP A 1 278 ? -22.704 18.823 -0.167 1.00 62.66 278 ASP A C 1
ATOM 2040 O O . ASP A 1 278 ? -23.125 19.174 0.939 1.00 62.66 278 ASP A O 1
ATOM 2044 N N . GLU A 1 279 ? -23.144 17.709 -0.752 1.00 59.06 279 GLU A N 1
ATOM 2045 C CA . GLU A 1 279 ? -24.120 16.790 -0.138 1.00 59.06 279 GLU A CA 1
ATOM 2046 C C . GLU A 1 279 ? -23.703 16.362 1.282 1.00 59.06 279 GLU A C 1
ATOM 2048 O O . GLU A 1 279 ? -24.538 16.145 2.161 1.00 59.06 279 GLU A O 1
ATOM 2053 N N . LEU A 1 280 ? -22.393 16.348 1.548 1.00 55.50 280 LEU A N 1
ATOM 2054 C CA . LEU A 1 280 ? -21.800 16.121 2.862 1.00 55.50 280 LEU A CA 1
ATOM 2055 C C . LEU A 1 280 ? -22.209 17.181 3.899 1.00 55.50 280 LEU A C 1
ATOM 2057 O O . LEU A 1 280 ? -22.380 16.868 5.078 1.00 55.50 280 LEU A O 1
ATOM 2061 N N . THR A 1 281 ? -22.343 18.444 3.494 1.00 69.44 281 THR A N 1
ATOM 2062 C CA . THR A 1 281 ? -22.770 19.529 4.388 1.00 69.44 281 THR A CA 1
ATOM 2063 C C . THR A 1 281 ? -24.248 19.409 4.734 1.00 69.44 281 THR A C 1
ATOM 2065 O O . THR A 1 281 ? -24.586 19.555 5.910 1.00 69.44 281 THR A O 1
ATOM 2068 N N . LYS A 1 282 ? -25.089 19.009 3.770 1.00 73.38 282 LYS A N 1
ATOM 2069 C CA . LYS A 1 282 ? -26.504 18.681 4.007 1.00 73.38 282 LYS A CA 1
ATOM 2070 C C . LYS A 1 282 ? -26.651 17.485 4.947 1.00 73.38 282 LYS A C 1
ATOM 2072 O O . LYS A 1 282 ? -27.327 17.587 5.960 1.00 73.38 282 LYS A O 1
ATOM 2077 N N . LEU A 1 283 ? -25.912 16.398 4.712 1.00 66.25 283 LEU A N 1
ATOM 2078 C CA . LEU A 1 283 ? -25.924 15.226 5.600 1.00 66.25 283 LEU A CA 1
ATOM 2079 C C . LEU A 1 283 ? -25.452 15.550 7.025 1.00 66.25 283 LEU A C 1
ATOM 2081 O O . LEU A 1 283 ? -25.996 15.028 8.000 1.00 66.25 283 LEU A O 1
ATOM 2085 N N . LYS A 1 284 ? -24.449 16.425 7.171 1.00 70.00 284 LYS A N 1
ATOM 2086 C CA . LYS A 1 284 ? -23.995 16.905 8.485 1.00 70.00 284 LYS A CA 1
ATOM 2087 C C . LYS A 1 284 ? -25.060 17.758 9.175 1.00 70.00 284 LYS A C 1
ATOM 2089 O O . LYS A 1 284 ? -25.212 17.640 10.389 1.00 70.00 284 LYS A O 1
ATOM 2094 N N . GLN A 1 285 ? -25.771 18.605 8.435 1.00 76.31 285 GLN A N 1
ATOM 2095 C CA . GLN A 1 285 ? -26.872 19.414 8.963 1.00 76.31 285 GLN A CA 1
ATOM 2096 C C . GLN A 1 285 ? -28.041 18.521 9.404 1.00 76.31 285 GLN A C 1
ATOM 2098 O O . GLN A 1 285 ? -28.426 18.587 10.571 1.00 76.31 285 GLN A O 1
ATOM 2103 N N . ASP A 1 286 ? -28.471 17.576 8.566 1.00 79.19 286 ASP A N 1
ATOM 2104 C CA . ASP A 1 286 ? -29.526 16.603 8.886 1.00 79.19 286 ASP A CA 1
ATOM 2105 C C . ASP A 1 286 ? -29.189 15.761 10.127 1.00 79.19 286 ASP A C 1
ATOM 2107 O O . ASP A 1 286 ? -30.043 15.477 10.972 1.00 79.19 286 ASP A O 1
ATOM 2111 N N . HIS A 1 287 ? -27.928 15.342 10.269 1.00 74.56 287 HIS A N 1
ATOM 2112 C CA . HIS A 1 287 ? -27.487 14.580 11.436 1.00 74.56 287 HIS A CA 1
ATOM 2113 C C . HIS A 1 287 ? -27.522 15.417 12.724 1.00 74.56 287 HIS A C 1
ATOM 2115 O O . HIS A 1 287 ? -27.949 14.922 13.771 1.00 74.56 287 HIS A O 1
ATOM 2121 N N . LEU A 1 288 ? -27.109 16.687 12.653 1.00 76.06 288 LEU A N 1
ATOM 2122 C CA . LEU A 1 288 ? -27.158 17.611 13.788 1.00 76.06 288 LEU A CA 1
ATOM 2123 C C . LEU A 1 288 ? -28.600 17.925 14.203 1.00 76.06 288 LEU A C 1
ATOM 2125 O O . LEU A 1 288 ? -28.885 17.982 15.399 1.00 76.06 288 LEU A O 1
ATOM 2129 N N . GLU A 1 289 ? -29.517 18.059 13.246 1.00 79.12 289 GLU A N 1
ATOM 2130 C CA . GLU A 1 289 ? -30.942 18.257 13.523 1.00 79.12 289 GLU A CA 1
ATOM 2131 C C . GLU A 1 289 ? -31.570 17.035 14.201 1.00 79.12 289 GLU A C 1
ATOM 2133 O O . GLU A 1 289 ? -32.269 17.178 15.208 1.00 79.12 289 GLU A O 1
ATOM 2138 N N . ARG A 1 290 ? -31.246 15.817 13.744 1.00 77.75 290 ARG A N 1
ATOM 2139 C CA . ARG A 1 290 ? -31.692 14.576 14.407 1.00 77.75 290 ARG A CA 1
ATOM 2140 C C . ARG A 1 290 ? -31.142 14.439 15.825 1.00 77.75 290 ARG A C 1
ATOM 2142 O O . ARG A 1 290 ? -31.862 13.989 16.717 1.00 77.75 290 ARG A O 1
ATOM 2149 N N . LEU A 1 291 ? -29.880 14.809 16.050 1.00 73.56 291 LEU A N 1
ATOM 2150 C CA . LEU A 1 291 ? -29.293 14.827 17.394 1.00 73.56 291 LEU A CA 1
ATOM 2151 C C . LEU A 1 291 ? -30.006 15.839 18.293 1.00 73.56 291 LEU A C 1
ATOM 2153 O O . LEU A 1 291 ? -30.343 15.503 19.428 1.00 73.56 291 LEU A O 1
ATOM 2157 N N . ARG A 1 292 ? -30.306 17.036 17.778 1.00 75.19 292 ARG A N 1
ATOM 2158 C CA . ARG A 1 292 ? -31.057 18.062 18.512 1.00 75.19 292 ARG A CA 1
ATOM 2159 C C . ARG A 1 292 ? -32.447 17.560 18.905 1.00 75.19 292 ARG A C 1
ATOM 2161 O O . ARG A 1 292 ? -32.812 17.660 20.070 1.00 75.19 292 ARG A O 1
ATOM 2168 N N . GLN A 1 293 ? -33.183 16.943 17.981 1.00 80.19 293 GLN A N 1
ATOM 2169 C CA . GLN A 1 293 ? -34.516 16.389 18.260 1.00 80.19 293 GLN A CA 1
ATOM 2170 C C . GLN A 1 293 ? -34.507 15.327 19.370 1.00 80.19 293 GLN A C 1
ATOM 2172 O O . GLN A 1 293 ? -35.438 15.273 20.169 1.00 80.19 293 GLN A O 1
ATOM 2177 N N . LYS A 1 294 ? -33.453 14.503 19.452 1.00 78.75 294 LYS A N 1
ATOM 2178 C CA . LYS A 1 294 ? -33.322 13.471 20.495 1.00 78.75 294 LYS A CA 1
ATOM 2179 C C . LYS A 1 294 ? -32.828 14.012 21.838 1.00 78.75 294 LYS A C 1
ATOM 2181 O O . LYS A 1 294 ? -33.233 13.495 22.874 1.00 78.75 294 LYS A O 1
ATOM 2186 N N . LEU A 1 295 ? -31.950 15.016 21.832 1.00 74.75 295 LEU A N 1
ATOM 2187 C CA . LEU A 1 295 ? -31.331 15.553 23.049 1.00 74.75 295 LEU A CA 1
ATOM 2188 C C . LEU A 1 295 ? -32.211 16.579 23.774 1.00 74.75 295 LEU A C 1
ATOM 2190 O O . LEU A 1 295 ? -32.195 16.596 25.000 1.00 74.75 295 LEU A O 1
ATOM 2194 N N . MET A 1 296 ? -33.010 17.373 23.050 1.00 76.88 296 MET A N 1
ATOM 2195 C CA . MET A 1 296 ? -33.893 18.397 23.635 1.00 76.88 296 MET A CA 1
ATOM 2196 C C . MET A 1 296 ? -34.811 17.883 24.762 1.00 76.88 296 MET A C 1
ATOM 2198 O O . MET A 1 296 ? -34.813 18.505 25.826 1.00 76.88 296 MET A O 1
ATOM 2202 N N . PRO A 1 297 ? -35.553 16.764 24.616 1.00 83.19 297 PRO A N 1
ATOM 2203 C CA . PRO A 1 297 ? -36.406 16.280 25.706 1.00 83.19 297 PRO A CA 1
ATOM 2204 C C . PRO A 1 297 ? -35.591 15.856 26.937 1.00 83.19 297 PRO A C 1
ATOM 2206 O O . PRO A 1 297 ? -35.976 16.145 28.064 1.00 83.19 297 PRO A O 1
ATOM 2209 N N . ILE A 1 298 ? -34.413 15.257 26.732 1.00 81.19 298 ILE A N 1
ATOM 2210 C CA . ILE A 1 298 ? -33.535 14.805 27.820 1.00 81.19 298 ILE A CA 1
ATOM 2211 C C . ILE A 1 298 ? -32.935 16.000 28.570 1.00 81.19 298 ILE A C 1
ATOM 2213 O O . ILE A 1 298 ? -32.876 15.989 29.800 1.00 81.19 298 ILE A O 1
ATOM 2217 N N . SER A 1 299 ? -32.500 17.041 27.851 1.00 80.31 299 SER A N 1
ATOM 2218 C CA . SER A 1 299 ? -31.970 18.254 28.477 1.00 80.31 299 SER A CA 1
ATOM 2219 C C . SER A 1 299 ? -33.036 18.995 29.279 1.00 80.31 299 SER A C 1
ATOM 2221 O O . SER A 1 299 ? -32.727 19.460 30.369 1.00 80.31 299 SER A O 1
ATOM 2223 N N . VAL A 1 300 ? -34.280 19.053 28.785 1.00 83.00 300 VAL A N 1
ATOM 2224 C CA . VAL A 1 300 ? -35.408 19.693 29.486 1.00 83.00 300 VAL A CA 1
ATOM 2225 C C . VAL A 1 300 ? -35.780 18.925 30.759 1.00 83.00 300 VAL A C 1
ATOM 2227 O O . VAL A 1 300 ? -35.964 19.531 31.813 1.00 83.00 300 VAL A O 1
ATOM 2230 N N . ASP A 1 301 ? -35.809 17.592 30.706 1.00 85.81 301 ASP A N 1
ATOM 2231 C CA . ASP A 1 301 ? -36.054 16.764 31.893 1.00 85.81 301 ASP A CA 1
ATOM 2232 C C . ASP A 1 301 ? -34.944 16.918 32.944 1.00 85.81 301 ASP A C 1
ATOM 2234 O O . ASP A 1 301 ? -35.203 16.935 34.152 1.00 85.81 301 ASP A O 1
ATOM 2238 N N . TYR A 1 302 ? -33.690 17.023 32.500 1.00 81.00 302 TYR A N 1
ATOM 2239 C CA . TYR A 1 302 ? -32.541 17.174 33.389 1.00 81.00 302 TYR A CA 1
ATOM 2240 C C . TYR A 1 302 ? -32.474 18.567 34.030 1.00 81.00 302 TYR A C 1
ATOM 2242 O O . TYR A 1 302 ? -32.299 18.658 35.247 1.00 81.00 302 TYR A O 1
ATOM 2250 N N . THR A 1 303 ? -32.691 19.650 33.273 1.00 85.06 303 THR A N 1
ATOM 2251 C CA . THR A 1 303 ? -32.773 21.010 33.843 1.00 85.06 303 THR A CA 1
ATOM 2252 C C . THR A 1 303 ? -33.973 21.152 34.778 1.00 85.06 303 THR A C 1
ATOM 2254 O O . THR A 1 303 ? -33.846 21.759 35.844 1.00 85.06 303 THR A O 1
ATOM 2257 N N . GLY A 1 304 ? -35.103 20.508 34.464 1.00 84.00 304 GLY A N 1
ATOM 2258 C CA . GLY A 1 304 ? -36.253 20.395 35.364 1.00 84.00 304 GLY A CA 1
ATOM 2259 C C . GLY A 1 304 ? -35.882 19.766 36.713 1.00 84.00 304 GLY A C 1
ATOM 2260 O O . GLY A 1 304 ? -36.165 20.337 37.767 1.00 84.00 304 GLY A O 1
ATOM 2261 N N . LYS A 1 305 ? -35.146 18.648 36.706 1.00 85.12 305 LYS A N 1
ATOM 2262 C CA . LYS A 1 305 ? -34.648 18.004 37.936 1.00 85.12 305 LYS A CA 1
ATOM 2263 C C . LYS A 1 305 ? -33.661 18.885 38.704 1.00 85.12 305 LYS A C 1
ATOM 2265 O O . LYS A 1 305 ? -33.816 19.030 39.915 1.00 85.12 305 LYS A O 1
ATOM 2270 N N . LEU A 1 306 ? -32.698 19.514 38.029 1.00 83.06 306 LEU A N 1
ATOM 2271 C CA . LEU A 1 306 ? -31.725 20.407 38.674 1.00 83.06 306 LEU A CA 1
ATOM 2272 C C . LEU A 1 306 ? -32.393 21.638 39.298 1.00 83.06 306 LEU A C 1
ATOM 2274 O O . LEU A 1 306 ? -32.057 22.009 40.420 1.00 83.06 306 LEU A O 1
ATOM 2278 N N . SER A 1 307 ? -33.378 22.232 38.620 1.00 83.75 307 SER A N 1
ATOM 2279 C CA . SER A 1 307 ? -34.146 23.358 39.164 1.00 83.75 307 SER A CA 1
ATOM 2280 C C . SER A 1 307 ? -34.979 22.948 40.385 1.00 83.75 307 SER A C 1
ATOM 2282 O O . SER A 1 307 ? -34.990 23.664 41.386 1.00 83.75 307 SER A O 1
ATOM 2284 N N . SER A 1 308 ? -35.584 21.752 40.371 1.00 84.69 308 SER A N 1
ATOM 2285 C CA . SER A 1 308 ? -36.289 21.215 41.540 1.00 84.69 308 SER A CA 1
ATOM 2286 C C . SER A 1 308 ? -35.339 20.966 42.722 1.00 84.69 308 SER A C 1
ATOM 2288 O O . SER A 1 308 ? -35.631 21.374 43.846 1.00 84.69 308 SER A O 1
ATOM 2290 N N . LEU A 1 309 ? -34.144 20.420 42.470 1.00 80.19 309 LEU A N 1
ATOM 2291 C CA . LEU A 1 309 ? -33.113 20.232 43.493 1.00 80.19 309 LEU A CA 1
ATOM 2292 C C . LEU A 1 309 ? -32.627 21.569 44.062 1.00 80.19 309 LEU A C 1
ATOM 2294 O O . LEU A 1 309 ? -32.520 21.704 45.281 1.00 80.19 309 LEU A O 1
ATOM 2298 N N . ALA A 1 310 ? -32.434 22.581 43.213 1.00 81.94 310 ALA A N 1
ATOM 2299 C CA . ALA A 1 310 ? -32.072 23.927 43.649 1.00 81.94 310 ALA A CA 1
ATOM 2300 C C . ALA A 1 310 ? -33.146 24.541 44.565 1.00 81.94 310 ALA A C 1
ATOM 2302 O O . ALA A 1 310 ? -32.806 25.136 45.586 1.00 81.94 310 ALA A O 1
ATOM 2303 N N . THR A 1 311 ? -34.439 24.331 44.277 1.00 83.00 311 THR A N 1
ATOM 2304 C CA . THR A 1 311 ? -35.519 24.785 45.175 1.00 83.00 311 THR A CA 1
ATOM 2305 C C . THR A 1 311 ? -35.548 24.034 46.509 1.00 83.00 311 THR A C 1
ATOM 2307 O O . THR A 1 311 ? -35.795 24.648 47.545 1.00 83.00 311 THR A O 1
ATOM 2310 N N . THR A 1 312 ? -35.230 22.733 46.527 1.00 83.00 312 THR A N 1
ATOM 2311 C CA . THR A 1 312 ? -35.146 21.959 47.782 1.00 83.00 312 THR A CA 1
ATOM 2312 C C . THR A 1 312 ? -33.928 22.323 48.633 1.00 83.00 312 THR A C 1
ATOM 2314 O O . THR A 1 312 ? -33.987 22.254 49.860 1.00 83.00 312 THR A O 1
ATOM 2317 N N . LEU A 1 313 ? -32.838 22.757 47.995 1.00 79.50 313 LEU A N 1
ATOM 2318 C CA . LEU A 1 313 ? -31.564 23.100 48.630 1.00 79.50 313 LEU A CA 1
ATOM 2319 C C . LEU A 1 313 ? -31.380 24.610 48.841 1.00 79.50 313 LEU A C 1
ATOM 2321 O O . LEU A 1 313 ? -30.271 25.051 49.129 1.00 79.50 313 LEU A O 1
ATOM 2325 N N . ALA A 1 314 ? -32.461 25.397 48.792 1.00 74.88 314 ALA A N 1
ATOM 2326 C CA . ALA A 1 314 ? -32.447 26.863 48.889 1.00 74.88 314 ALA A CA 1
ATOM 2327 C C . ALA A 1 314 ? -31.773 27.443 50.155 1.00 74.88 314 ALA A C 1
ATOM 2329 O O . ALA A 1 314 ? -31.524 28.643 50.226 1.00 74.88 314 ALA A O 1
ATOM 2330 N N . ARG A 1 315 ? -31.475 26.611 51.162 1.00 76.25 315 ARG A N 1
ATOM 2331 C CA . ARG A 1 315 ? -30.741 26.999 52.378 1.00 76.25 315 ARG A CA 1
ATOM 2332 C C . ARG A 1 315 ? -29.216 27.031 52.198 1.00 76.25 315 ARG A C 1
ATOM 2334 O O . ARG A 1 315 ? -28.549 27.668 53.005 1.00 76.25 315 ARG A O 1
ATOM 2341 N N . ASN A 1 316 ? -28.676 26.391 51.156 1.00 79.94 316 ASN A N 1
ATOM 2342 C CA . ASN A 1 316 ? -27.239 26.297 50.884 1.00 79.94 316 ASN A CA 1
ATOM 2343 C C . ASN A 1 316 ? -26.887 27.098 49.622 1.00 79.94 316 ASN A C 1
ATOM 2345 O O . ASN A 1 316 ? -27.041 26.601 48.508 1.00 79.94 316 ASN A O 1
ATOM 2349 N N . ALA A 1 317 ? -26.408 28.332 49.799 1.00 77.56 317 ALA A N 1
ATOM 2350 C CA . ALA A 1 317 ? -26.151 29.266 48.698 1.00 77.56 317 ALA A CA 1
ATOM 2351 C C . ALA A 1 317 ? -25.138 28.737 47.660 1.00 77.56 317 ALA A C 1
ATOM 2353 O O . ALA A 1 317 ? -25.397 28.835 46.465 1.00 77.56 317 ALA A O 1
ATOM 2354 N N . GLU A 1 318 ? -24.047 28.103 48.105 1.00 74.75 318 GLU A N 1
ATOM 2355 C CA . GLU A 1 318 ? -23.010 27.541 47.218 1.00 74.75 318 GLU A CA 1
ATOM 2356 C C . GLU A 1 318 ? -23.554 26.398 46.344 1.00 74.75 318 GLU A C 1
ATOM 2358 O O . GLU A 1 318 ? -23.344 26.368 45.135 1.00 74.75 318 GLU A O 1
ATOM 2363 N N . ALA A 1 319 ? -24.355 25.498 46.925 1.00 71.25 319 ALA A N 1
ATOM 2364 C CA . ALA A 1 319 ? -24.957 24.389 46.186 1.00 71.25 319 ALA A CA 1
ATOM 2365 C C . ALA A 1 319 ? -25.986 24.869 45.147 1.00 71.25 319 ALA A C 1
ATOM 2367 O O . ALA A 1 319 ? -26.135 24.263 44.087 1.00 71.25 319 ALA A O 1
ATOM 2368 N N . VAL A 1 320 ? -26.703 25.960 45.433 1.00 75.50 320 VAL A N 1
ATOM 2369 C CA . VAL A 1 320 ? -27.643 26.569 44.482 1.00 75.50 320 VAL A CA 1
ATOM 2370 C C . VAL A 1 320 ? -26.895 27.223 43.319 1.00 75.50 320 VAL A C 1
ATOM 2372 O O . VAL A 1 320 ? -27.339 27.100 42.178 1.00 75.50 320 VAL A O 1
ATOM 2375 N N . GLU A 1 321 ? -25.758 27.870 43.576 1.00 78.19 321 GLU A N 1
ATOM 2376 C CA . GLU A 1 321 ? -24.922 28.470 42.532 1.00 78.19 321 GLU A CA 1
ATOM 2377 C C . GLU A 1 321 ? -24.325 27.405 41.596 1.00 78.19 321 GLU A C 1
ATOM 2379 O O . GLU A 1 321 ? -24.423 27.536 40.372 1.00 78.19 321 GLU A O 1
ATOM 2384 N N . ASP A 1 322 ? -23.818 26.299 42.144 1.00 74.50 322 ASP A N 1
ATOM 2385 C CA . ASP A 1 322 ? -23.299 25.173 41.357 1.00 74.50 322 ASP A CA 1
ATOM 2386 C C . ASP A 1 322 ? -24.380 24.519 40.486 1.00 74.50 322 ASP A C 1
ATOM 2388 O O . ASP A 1 322 ? -24.163 24.250 39.299 1.00 74.50 322 ASP A O 1
ATOM 2392 N N . LEU A 1 323 ? -25.584 24.326 41.033 1.00 76.81 323 LEU A N 1
ATOM 2393 C CA . LEU A 1 323 ? -26.722 23.794 40.280 1.00 76.81 323 LEU A CA 1
ATOM 2394 C C . LEU A 1 323 ? -27.177 24.759 39.174 1.00 76.81 323 LEU A C 1
ATOM 2396 O O . LEU A 1 323 ? -27.492 24.317 38.069 1.00 76.81 323 LEU A O 1
ATOM 2400 N N . GLN A 1 324 ? -27.168 26.072 39.420 1.00 80.25 324 GLN A N 1
ATOM 2401 C CA . GLN A 1 324 ? -27.474 27.081 38.398 1.00 80.25 324 GLN A CA 1
ATOM 2402 C C . GLN A 1 324 ? -26.403 27.148 37.301 1.00 80.25 324 GLN A C 1
ATOM 2404 O O . GLN A 1 324 ? -26.730 27.357 36.129 1.00 80.25 324 GLN A O 1
ATOM 2409 N N . ASN A 1 325 ? -25.132 26.950 37.651 1.00 79.88 325 ASN A N 1
ATOM 2410 C CA . ASN A 1 325 ? -24.036 26.868 36.689 1.00 79.88 325 ASN A CA 1
ATOM 2411 C C . ASN A 1 325 ? -24.157 25.623 35.800 1.00 79.88 325 ASN A C 1
ATOM 2413 O O . ASN A 1 325 ? -23.910 25.706 34.592 1.00 79.88 325 ASN A O 1
ATOM 2417 N N . GLU A 1 326 ? -24.612 24.501 36.359 1.00 75.94 326 GLU A N 1
ATOM 2418 C CA . GLU A 1 326 ? -24.867 23.277 35.600 1.00 75.94 326 GLU A CA 1
ATOM 2419 C C . GLU A 1 326 ? -26.112 23.398 34.703 1.00 75.94 326 GLU A C 1
ATOM 2421 O O . GLU A 1 326 ? -26.069 22.983 33.545 1.00 75.94 326 GLU A O 1
ATOM 2426 N N . VAL A 1 327 ? -27.179 24.070 35.153 1.00 82.00 327 VAL A N 1
ATOM 2427 C CA . VAL A 1 327 ? -28.339 24.401 34.297 1.00 82.00 327 VAL A CA 1
ATOM 2428 C C . VAL A 1 327 ? -27.907 25.251 33.096 1.00 82.00 327 VAL A C 1
ATOM 2430 O O . VAL A 1 327 ? -28.172 24.875 31.953 1.00 82.00 327 VAL A O 1
ATOM 2433 N N . LYS A 1 328 ? -27.138 26.326 33.321 1.00 79.88 328 LYS A N 1
ATOM 2434 C CA . LYS A 1 328 ? -26.598 27.175 32.239 1.00 79.88 328 LYS A CA 1
ATOM 2435 C C . LYS A 1 328 ? -25.667 26.406 31.296 1.00 79.88 328 LYS A C 1
ATOM 2437 O O . LYS A 1 328 ? -25.580 26.727 30.110 1.00 79.88 328 LYS A O 1
ATOM 2442 N N . ARG A 1 329 ? -24.939 25.402 31.797 1.00 77.75 329 ARG A N 1
ATOM 2443 C CA . ARG A 1 329 ? -24.096 24.522 30.974 1.00 77.75 329 ARG A CA 1
ATOM 2444 C C . ARG A 1 329 ? -24.949 23.637 30.063 1.00 77.75 329 ARG A C 1
ATOM 2446 O O . ARG A 1 329 ? -24.638 23.530 28.878 1.00 77.75 329 ARG A O 1
ATOM 2453 N N . VAL A 1 330 ? -26.013 23.037 30.593 1.00 77.38 330 VAL A N 1
ATOM 2454 C CA . VAL A 1 330 ? -26.926 22.150 29.852 1.00 77.38 330 VAL A CA 1
ATOM 2455 C C . VAL A 1 330 ? -27.739 22.921 28.806 1.00 77.38 330 VAL A C 1
ATOM 2457 O O . VAL A 1 330 ? -27.910 22.433 27.691 1.00 77.38 330 VAL A O 1
ATOM 2460 N N . GLU A 1 331 ? -28.155 24.152 29.100 1.00 77.25 331 GLU A N 1
ATOM 2461 C CA . GLU A 1 331 ? -28.823 25.029 28.123 1.00 77.25 331 GLU A CA 1
ATOM 2462 C C . GLU A 1 331 ? -27.901 25.367 26.938 1.00 77.25 331 GLU A C 1
ATOM 2464 O O . GLU A 1 331 ? -28.280 25.191 25.779 1.00 77.25 331 GLU A O 1
ATOM 2469 N N . ARG A 1 332 ? -26.631 25.711 27.203 1.00 73.50 332 ARG A N 1
ATOM 2470 C CA . ARG A 1 332 ? -25.623 25.945 26.147 1.00 73.50 332 ARG A CA 1
ATOM 2471 C C . ARG A 1 332 ? -25.346 24.703 25.291 1.00 73.50 332 ARG A C 1
ATOM 2473 O O . ARG A 1 332 ? -24.996 24.835 24.117 1.00 73.50 332 ARG A O 1
ATOM 2480 N N . LEU A 1 333 ? -25.490 23.508 25.865 1.00 67.31 333 LEU A N 1
ATOM 2481 C CA . LEU A 1 333 ? -25.362 22.229 25.160 1.00 67.31 333 LEU A CA 1
ATOM 2482 C C . LEU A 1 333 ? -26.558 21.960 24.230 1.00 67.31 333 LEU A C 1
ATOM 2484 O O . LEU A 1 333 ? -26.358 21.411 23.144 1.00 67.31 333 LEU A O 1
ATOM 2488 N N . GLY A 1 334 ? -27.765 22.384 24.618 1.00 68.00 334 GLY A N 1
ATOM 2489 C CA . GLY A 1 334 ? -28.963 22.344 23.772 1.00 68.00 334 GLY A CA 1
ATOM 2490 C C . GLY A 1 334 ? -28.889 23.304 22.579 1.00 68.00 334 GLY A C 1
ATOM 2491 O O . GLY A 1 334 ? -29.296 22.948 21.469 1.00 68.00 334 GLY A O 1
ATOM 2492 N N . ASP A 1 335 ? -28.297 24.485 22.780 1.00 68.00 335 ASP A N 1
ATOM 2493 C CA . ASP A 1 335 ? -28.125 25.493 21.726 1.00 68.00 335 ASP A CA 1
ATOM 2494 C C . ASP A 1 335 ? -26.984 25.169 20.751 1.00 68.00 335 ASP A C 1
ATOM 2496 O O . ASP A 1 335 ? -27.080 25.477 19.562 1.00 68.00 335 ASP A O 1
ATOM 2500 N N . ASN A 1 336 ? -25.922 24.503 21.220 1.00 65.19 336 ASN A N 1
ATOM 2501 C CA . ASN A 1 336 ? -24.755 24.138 20.415 1.00 65.19 336 ASN A CA 1
ATOM 2502 C C . ASN A 1 336 ? -24.314 22.679 20.655 1.00 65.19 336 ASN A C 1
ATOM 2504 O O . ASN A 1 336 ? -23.299 22.443 21.322 1.00 65.19 336 ASN A O 1
ATOM 2508 N N . PRO A 1 337 ? -24.967 21.678 20.028 1.00 61.78 337 PRO A N 1
ATOM 2509 C CA . PRO A 1 337 ? -24.593 20.265 20.172 1.00 61.78 337 PRO A CA 1
ATOM 2510 C C . PRO A 1 337 ? -23.206 19.943 19.591 1.00 61.78 337 PRO A C 1
ATOM 2512 O O . PRO A 1 337 ? -22.604 18.931 19.939 1.00 61.78 337 PRO A O 1
ATOM 2515 N N . ARG A 1 338 ? -22.637 20.827 18.752 1.00 56.19 338 ARG A N 1
ATOM 2516 C CA . ARG A 1 338 ? -21.232 20.742 18.307 1.00 56.19 338 ARG A CA 1
ATOM 2517 C C . ARG A 1 338 ? -20.239 20.836 19.465 1.00 56.19 338 ARG A C 1
ATOM 2519 O O . ARG A 1 338 ? -19.149 20.278 19.372 1.00 56.19 338 ARG A O 1
ATOM 2526 N N . SER A 1 339 ? -20.616 21.494 20.560 1.00 56.88 339 SER A N 1
ATOM 2527 C CA . SER A 1 339 ? -19.769 21.575 21.746 1.00 56.88 339 SER A CA 1
ATOM 2528 C C . SER A 1 339 ? -19.590 20.215 22.424 1.00 56.88 339 SER A C 1
ATOM 2530 O O . SER A 1 339 ? -18.520 19.992 22.962 1.00 56.88 339 SER A O 1
ATOM 2532 N N . LEU A 1 340 ? -20.527 19.258 22.312 1.00 53.78 340 LEU A N 1
ATOM 2533 C CA . LEU A 1 340 ? -20.334 17.882 22.813 1.00 53.78 340 LEU A CA 1
ATOM 2534 C C . LEU A 1 340 ? -19.214 17.140 22.081 1.00 53.78 340 LEU A C 1
ATOM 2536 O O . LEU A 1 340 ? -18.494 16.347 22.685 1.00 53.78 340 LEU A O 1
ATOM 2540 N N . LEU A 1 341 ? -19.048 17.422 20.788 1.00 51.38 341 LEU A N 1
ATOM 2541 C CA . LEU A 1 341 ? -17.949 16.876 19.996 1.00 51.38 341 LEU A CA 1
ATOM 2542 C C . LEU A 1 341 ? -16.619 17.525 20.404 1.00 51.38 341 LEU A C 1
ATOM 2544 O O . LEU A 1 341 ? -15.628 16.826 20.555 1.00 51.38 341 LEU A O 1
ATOM 2548 N N . GLN A 1 342 ? -16.621 18.833 20.683 1.00 47.38 342 GLN A N 1
ATOM 2549 C CA . GLN A 1 342 ? -15.419 19.588 21.066 1.00 47.38 342 GLN A CA 1
ATOM 2550 C C . GLN A 1 342 ? -15.035 19.460 22.554 1.00 47.38 342 GLN A C 1
ATOM 2552 O O . GLN A 1 342 ? -13.863 19.579 22.897 1.00 47.38 342 GLN A O 1
ATOM 2557 N N . LEU A 1 343 ? -15.982 19.198 23.460 1.00 45.16 343 LEU A N 1
ATOM 2558 C CA . LEU A 1 343 ? -15.726 18.953 24.888 1.00 45.16 343 LEU A CA 1
ATOM 2559 C C . LEU A 1 343 ? -14.944 17.651 25.092 1.00 45.16 343 LEU A C 1
ATOM 2561 O O . LEU A 1 343 ? -14.127 17.566 26.008 1.00 45.16 343 LEU A O 1
ATOM 2565 N N . ARG A 1 344 ? -15.124 16.676 24.191 1.00 43.53 344 ARG A N 1
ATOM 2566 C CA . ARG A 1 344 ? -14.279 15.480 24.110 1.00 43.53 344 ARG A CA 1
ATOM 2567 C C . ARG A 1 344 ? -12.836 15.810 23.708 1.00 43.53 344 ARG A C 1
ATOM 2569 O O . ARG A 1 344 ? -11.920 15.125 24.153 1.00 43.53 344 ARG A O 1
ATOM 2576 N N . ASP A 1 345 ? -12.632 16.867 22.926 1.00 37.88 345 ASP A N 1
ATOM 2577 C CA . ASP A 1 345 ? -11.308 17.293 22.465 1.00 37.88 345 ASP A CA 1
ATOM 2578 C C . ASP A 1 345 ? -10.597 18.226 23.458 1.00 37.88 345 ASP A C 1
ATOM 2580 O O . ASP A 1 345 ? -9.371 18.224 23.533 1.00 37.88 345 ASP A O 1
ATOM 2584 N N . ARG A 1 346 ? -11.338 18.990 24.271 1.00 41.84 346 ARG A N 1
ATOM 2585 C CA . ARG A 1 346 ? -10.765 20.007 25.173 1.00 41.84 346 ARG A CA 1
ATOM 2586 C C . ARG A 1 346 ? -10.209 19.453 26.492 1.00 41.84 346 ARG A C 1
ATOM 2588 O O . ARG A 1 346 ? -9.328 20.074 27.072 1.00 41.84 346 ARG A O 1
ATOM 2595 N N . ASN A 1 347 ? -10.671 18.278 26.926 1.00 37.75 347 ASN A N 1
ATOM 2596 C CA . ASN A 1 347 ? -10.122 17.543 28.080 1.00 37.75 347 ASN A CA 1
ATOM 2597 C C . ASN A 1 347 ? -9.095 16.469 27.677 1.00 37.75 347 ASN A C 1
ATOM 2599 O O . ASN A 1 347 ? -8.741 15.606 28.481 1.00 37.75 347 ASN A O 1
ATOM 2603 N N . ARG A 1 348 ? -8.619 16.497 26.428 1.00 32.97 348 ARG A N 1
ATOM 2604 C CA . ARG A 1 348 ? -7.604 15.572 25.931 1.00 32.97 348 ARG A CA 1
ATOM 2605 C C . ARG A 1 348 ? -6.215 16.177 26.180 1.00 32.97 348 ARG A C 1
ATOM 2607 O O . ARG A 1 348 ? -5.914 17.207 25.576 1.00 32.97 348 ARG A O 1
ATOM 2614 N N . PRO A 1 349 ? -5.355 15.585 27.032 1.00 32.66 349 PRO A N 1
ATOM 2615 C CA . PRO A 1 349 ? -3.956 15.984 27.058 1.00 32.66 349 PRO A CA 1
ATOM 2616 C C . PRO A 1 349 ? -3.352 15.762 25.666 1.00 32.66 349 PRO A C 1
ATOM 2618 O O . PRO A 1 349 ? -3.657 14.787 24.972 1.00 32.66 349 PRO A O 1
ATOM 2621 N N . VAL A 1 350 ? -2.562 16.741 25.239 1.00 36.56 350 VAL A N 1
ATOM 2622 C CA . VAL A 1 350 ? -1.959 16.829 23.910 1.00 36.56 350 VAL A CA 1
ATOM 2623 C C . VAL A 1 350 ? -1.057 15.613 23.655 1.00 36.56 350 VAL A C 1
ATOM 2625 O O . VAL A 1 350 ? -0.272 15.231 24.513 1.00 36.56 350 VAL A O 1
ATOM 2628 N N . ALA A 1 351 ? -1.190 15.053 22.447 1.00 42.31 351 ALA A N 1
ATOM 2629 C CA . ALA A 1 351 ? -0.429 13.947 21.854 1.00 42.31 351 ALA A CA 1
ATOM 2630 C C . ALA A 1 351 ? -0.628 12.545 22.471 1.00 42.31 351 ALA A C 1
ATOM 2632 O O . ALA A 1 351 ? 0.079 12.115 23.369 1.00 42.31 351 ALA A O 1
ATOM 2633 N N . THR A 1 352 ? -1.579 11.792 21.909 1.00 38.28 352 THR A N 1
ATOM 2634 C CA . THR A 1 352 ? -1.483 10.350 21.586 1.00 38.28 352 THR A CA 1
ATOM 2635 C C . THR A 1 352 ? -2.757 9.976 20.824 1.00 38.28 352 THR A C 1
ATOM 2637 O O . THR A 1 352 ? -3.887 10.282 21.238 1.00 38.28 352 THR A O 1
ATOM 2640 N N . ALA A 1 353 ? -2.606 9.366 19.650 1.00 37.00 353 ALA A N 1
ATOM 2641 C CA . ALA A 1 353 ? -3.730 8.823 18.900 1.00 37.00 353 ALA A CA 1
ATOM 2642 C C . ALA A 1 353 ? -4.259 7.601 19.667 1.00 37.00 353 ALA A C 1
ATOM 2644 O O . ALA A 1 353 ? -3.739 6.502 19.537 1.00 37.00 353 ALA A O 1
ATOM 2645 N N . ALA A 1 354 ? -5.245 7.810 20.541 1.00 35.47 354 ALA A N 1
ATOM 2646 C CA . ALA A 1 354 ? -5.919 6.721 21.228 1.00 35.47 354 ALA A CA 1
ATOM 2647 C C . ALA A 1 354 ? -6.664 5.877 20.186 1.00 35.47 354 ALA A C 1
ATOM 2649 O O . ALA A 1 354 ? -7.623 6.355 19.569 1.00 35.47 354 ALA A O 1
ATOM 2650 N N . LEU A 1 355 ? -6.208 4.640 19.987 1.00 48.12 355 LEU A N 1
ATOM 2651 C CA . LEU A 1 355 ? -6.997 3.617 19.311 1.00 48.12 355 LEU A CA 1
ATOM 2652 C C . LEU A 1 355 ? -8.211 3.282 20.191 1.00 48.12 355 LEU A C 1
ATOM 2654 O O . LEU A 1 355 ? -8.175 3.427 21.420 1.00 48.12 355 LEU A O 1
ATOM 2658 N N . ALA A 1 356 ? -9.300 2.834 19.558 1.00 41.28 356 ALA A N 1
ATOM 2659 C CA . ALA A 1 356 ? -10.436 2.273 20.281 1.00 41.28 356 ALA A CA 1
ATOM 2660 C C . ALA A 1 356 ? -9.916 1.212 21.270 1.00 41.28 356 ALA A C 1
ATOM 2662 O O . ALA A 1 356 ? -9.107 0.377 20.884 1.00 41.28 356 ALA A O 1
ATOM 2663 N N . ASP A 1 357 ? -10.355 1.307 22.529 1.00 50.88 357 ASP A N 1
ATOM 2664 C CA . ASP A 1 357 ? -10.019 0.460 23.689 1.00 50.88 357 ASP A CA 1
ATOM 2665 C C . ASP A 1 357 ? -9.077 0.973 24.781 1.00 50.88 357 ASP A C 1
ATOM 2667 O O . ASP A 1 357 ? -8.889 0.251 25.763 1.00 50.88 357 ASP A O 1
ATOM 2671 N N . GLY A 1 358 ? -8.609 2.222 24.722 1.00 57.47 358 GLY A N 1
ATOM 2672 C CA . GLY A 1 358 ? -7.663 2.743 25.728 1.00 57.47 358 GLY A CA 1
ATOM 2673 C C . GLY A 1 358 ? -6.227 2.293 25.456 1.00 57.47 358 GLY A C 1
ATOM 2674 O O . GLY A 1 358 ? -5.389 2.266 26.350 1.00 57.47 358 GLY A O 1
ATOM 2675 N N . MET A 1 359 ? -5.970 1.911 24.204 1.00 65.31 359 MET A N 1
ATOM 2676 C CA . MET A 1 359 ? -4.644 1.636 23.682 1.00 65.31 359 MET A CA 1
ATOM 2677 C C . MET A 1 359 ? -3.998 2.958 23.264 1.00 65.31 359 MET A C 1
ATOM 2679 O O . MET A 1 359 ? -4.525 3.682 22.414 1.00 65.31 359 MET A O 1
ATOM 2683 N N . HIS A 1 360 ? -2.861 3.268 23.872 1.00 70.44 360 HIS A N 1
ATOM 2684 C CA . HIS A 1 360 ? -2.016 4.399 23.533 1.00 70.44 360 HIS A CA 1
ATOM 2685 C C . HIS A 1 360 ? -0.988 3.970 22.496 1.00 70.44 360 HIS A C 1
ATOM 2687 O O . HIS A 1 360 ? -0.330 2.941 22.641 1.00 70.44 360 HIS A O 1
ATOM 2693 N N . GLU A 1 361 ? -0.863 4.770 21.448 1.00 80.69 361 GLU A N 1
ATOM 2694 C CA . GLU A 1 361 ? 0.087 4.542 20.374 1.00 80.69 361 GLU A CA 1
ATOM 2695 C C . GLU A 1 361 ? 1.261 5.515 20.492 1.00 80.69 361 GLU A C 1
ATOM 2697 O O . GLU A 1 361 ? 1.058 6.730 20.520 1.00 80.69 361 GLU A O 1
ATOM 2702 N N . MET A 1 362 ? 2.478 4.978 20.518 1.00 81.44 362 MET A N 1
ATOM 2703 C CA . MET A 1 362 ? 3.727 5.734 20.449 1.00 81.44 362 MET A CA 1
ATOM 2704 C C . MET A 1 362 ? 4.409 5.411 19.117 1.00 81.44 362 MET A C 1
ATOM 2706 O O . MET A 1 362 ? 4.540 4.240 18.748 1.00 81.44 362 MET A O 1
ATOM 2710 N N . ARG A 1 363 ? 4.788 6.452 18.375 1.00 82.50 363 ARG A N 1
ATOM 2711 C CA . ARG A 1 363 ? 5.462 6.350 17.073 1.00 82.50 363 ARG A CA 1
ATOM 2712 C C . ARG A 1 363 ? 6.936 6.694 17.222 1.00 82.50 363 ARG A C 1
ATOM 2714 O O . ARG A 1 363 ? 7.310 7.343 18.193 1.00 82.50 363 ARG A O 1
ATOM 2721 N N . ASP A 1 364 ? 7.730 6.253 16.253 1.00 82.12 364 ASP A N 1
ATOM 2722 C CA . ASP A 1 364 ? 9.157 6.568 16.144 1.00 82.12 364 ASP A CA 1
ATOM 2723 C C . ASP A 1 364 ? 9.996 6.078 17.337 1.00 82.12 364 ASP A C 1
ATOM 2725 O O . ASP A 1 364 ? 11.004 6.682 17.703 1.00 82.12 364 ASP A O 1
ATOM 2729 N N . ALA A 1 365 ? 9.593 4.960 17.951 1.00 86.38 365 ALA A N 1
ATOM 2730 C CA . ALA A 1 365 ? 10.397 4.324 18.985 1.00 86.38 365 ALA A CA 1
ATOM 2731 C C . ALA A 1 365 ? 11.578 3.568 18.356 1.00 86.38 365 ALA A C 1
ATOM 2733 O O . ALA A 1 365 ? 11.435 2.929 17.315 1.00 86.38 365 ALA A O 1
ATOM 2734 N N . ILE A 1 366 ? 12.745 3.615 18.999 1.00 89.44 366 ILE A N 1
ATOM 2735 C CA . ILE A 1 366 ? 13.977 2.977 18.519 1.00 89.44 366 ILE A CA 1
ATOM 2736 C C . ILE A 1 366 ? 14.442 1.945 19.545 1.00 89.44 366 ILE A C 1
ATOM 2738 O O . ILE A 1 366 ? 14.467 2.216 20.746 1.00 89.44 366 ILE A O 1
ATOM 2742 N N . TYR A 1 367 ? 14.823 0.759 19.075 1.00 90.69 367 TYR A N 1
ATOM 2743 C CA . TYR A 1 367 ? 15.420 -0.277 19.915 1.00 90.69 367 TYR A CA 1
ATOM 2744 C C . TYR A 1 367 ? 16.787 0.163 20.460 1.00 90.69 367 TYR A C 1
ATOM 2746 O O . TYR A 1 367 ? 17.661 0.585 19.700 1.00 90.69 367 TYR A O 1
ATOM 2754 N N . VAL A 1 368 ? 16.990 0.022 21.773 1.00 90.50 368 VAL A N 1
ATOM 2755 C CA . VAL A 1 368 ? 18.261 0.318 22.444 1.00 90.50 368 VAL A CA 1
ATOM 2756 C C . VAL A 1 368 ? 18.896 -0.989 22.899 1.00 90.50 368 VAL A C 1
ATOM 2758 O O . VAL A 1 368 ? 18.321 -1.737 23.691 1.00 90.50 368 VAL A O 1
ATOM 2761 N N . ALA A 1 369 ? 20.106 -1.264 22.412 1.00 87.19 369 ALA A N 1
ATOM 2762 C CA . ALA A 1 369 ? 20.862 -2.436 22.827 1.00 87.19 369 ALA A CA 1
ATOM 2763 C C . ALA A 1 369 ? 21.317 -2.287 24.289 1.00 87.19 369 ALA A C 1
ATOM 2765 O O . ALA A 1 369 ? 22.093 -1.390 24.615 1.00 87.19 369 ALA A O 1
ATOM 2766 N N . ALA A 1 370 ? 20.845 -3.181 25.156 1.00 85.44 370 ALA A N 1
ATOM 2767 C CA . ALA A 1 370 ? 21.254 -3.287 26.551 1.00 85.44 370 ALA A CA 1
ATOM 2768 C C . ALA A 1 370 ? 21.539 -4.760 26.898 1.00 85.44 370 ALA A C 1
ATOM 2770 O O . ALA A 1 370 ? 20.906 -5.651 26.324 1.00 85.44 370 ALA A O 1
ATOM 2771 N N . PRO A 1 371 ? 22.467 -5.047 27.830 1.00 80.81 371 PRO A N 1
ATOM 2772 C CA . PRO A 1 371 ? 22.811 -6.422 28.210 1.00 80.81 371 PRO A CA 1
ATOM 2773 C C . PRO A 1 371 ? 21.658 -7.158 28.911 1.00 80.81 371 PRO A C 1
ATOM 2775 O O . PRO A 1 371 ? 21.635 -8.383 28.930 1.00 80.81 371 PRO A O 1
ATOM 2778 N N . GLU A 1 372 ? 20.695 -6.411 29.453 1.00 82.75 372 GLU A N 1
ATOM 2779 C CA . GLU A 1 372 ? 19.492 -6.925 30.117 1.00 82.75 372 GLU A CA 1
ATOM 2780 C C . GLU A 1 372 ? 18.367 -7.282 29.131 1.00 82.75 372 GLU A C 1
ATOM 2782 O O . GLU A 1 372 ? 17.316 -7.778 29.540 1.00 82.75 372 GLU A O 1
ATOM 2787 N N . ASN A 1 373 ? 18.565 -7.029 27.832 1.00 87.00 373 ASN A N 1
ATOM 2788 C CA . ASN A 1 373 ? 17.574 -7.361 26.820 1.00 87.00 373 ASN A CA 1
ATOM 2789 C C . ASN A 1 373 ? 17.450 -8.884 26.663 1.00 87.00 373 ASN A C 1
ATOM 2791 O O . ASN A 1 373 ? 18.424 -9.638 26.666 1.00 87.00 373 ASN A O 1
ATOM 2795 N N . THR A 1 374 ? 16.216 -9.316 26.462 1.00 86.12 374 THR A N 1
ATOM 2796 C CA . THR A 1 374 ? 15.788 -10.692 26.206 1.00 86.12 374 THR A CA 1
ATOM 2797 C C . THR A 1 374 ? 14.892 -10.703 24.964 1.00 86.12 374 THR A C 1
ATOM 2799 O O . THR A 1 374 ? 14.676 -9.661 24.341 1.00 86.12 374 THR A O 1
ATOM 2802 N N . GLY A 1 375 ? 14.369 -11.869 24.581 1.00 83.56 375 GLY A N 1
ATOM 2803 C CA . GLY A 1 375 ? 13.494 -11.979 23.412 1.00 83.56 375 GLY A CA 1
ATOM 2804 C C . GLY A 1 375 ? 12.210 -11.143 23.524 1.00 83.56 375 GLY A C 1
ATOM 2805 O O . GLY A 1 375 ? 11.859 -10.435 22.581 1.00 83.56 375 GLY A O 1
ATOM 2806 N N . ASP A 1 376 ? 11.536 -11.179 24.679 1.00 86.94 376 ASP A N 1
ATOM 2807 C CA . ASP A 1 376 ? 10.253 -10.505 24.935 1.00 86.94 376 ASP A CA 1
ATOM 2808 C C . ASP A 1 376 ? 10.356 -9.225 25.774 1.00 86.94 376 ASP A C 1
ATOM 2810 O O . ASP A 1 376 ? 9.395 -8.455 25.789 1.00 86.94 376 ASP A O 1
ATOM 2814 N N . ARG A 1 377 ? 11.484 -8.969 26.451 1.00 89.25 377 ARG A N 1
ATOM 2815 C CA . ARG A 1 377 ? 11.728 -7.744 27.233 1.00 89.25 377 ARG A CA 1
ATOM 2816 C C . ARG A 1 377 ? 12.984 -7.027 26.759 1.00 89.25 377 ARG A C 1
ATOM 2818 O O . ARG A 1 377 ? 14.061 -7.614 26.763 1.00 89.25 377 ARG A O 1
ATOM 2825 N N . PHE A 1 378 ? 12.866 -5.749 26.418 1.00 90.62 378 PHE A N 1
ATOM 2826 C CA . PHE A 1 378 ? 13.989 -4.950 25.925 1.00 90.62 378 PHE A CA 1
ATOM 2827 C C . PHE A 1 378 ? 13.797 -3.447 26.155 1.00 90.62 378 PHE A C 1
ATOM 2829 O O . PHE A 1 378 ? 12.707 -2.986 26.488 1.00 90.62 378 PHE A O 1
ATOM 2836 N N . MET A 1 379 ? 14.870 -2.676 25.987 1.00 90.75 379 MET A N 1
ATOM 2837 C CA . MET A 1 379 ? 14.860 -1.217 26.110 1.00 90.75 379 MET A CA 1
ATOM 2838 C C . MET A 1 379 ? 14.488 -0.535 24.790 1.00 90.75 379 MET A C 1
ATOM 2840 O O . MET A 1 379 ? 14.986 -0.893 23.720 1.00 90.75 379 MET A O 1
ATOM 2844 N N . VAL A 1 380 ? 13.652 0.498 24.876 1.00 91.25 380 VAL A N 1
ATOM 2845 C CA . VAL A 1 380 ? 13.302 1.368 23.744 1.00 91.25 380 VAL A CA 1
ATOM 2846 C C . VAL A 1 380 ? 13.479 2.834 24.117 1.00 91.25 380 VAL A C 1
ATOM 2848 O O . VAL A 1 380 ? 13.242 3.228 25.259 1.00 91.25 380 VAL A O 1
ATOM 2851 N N . ALA A 1 381 ? 13.895 3.637 23.142 1.00 88.75 381 ALA A N 1
ATOM 2852 C CA . ALA A 1 381 ? 13.934 5.089 23.220 1.00 88.75 381 ALA A CA 1
ATOM 2853 C C . ALA A 1 381 ? 12.739 5.665 22.456 1.00 88.75 381 ALA A C 1
ATOM 2855 O O . ALA A 1 381 ? 12.581 5.385 21.268 1.00 88.75 381 ALA A O 1
ATOM 2856 N N . CYS A 1 382 ? 11.909 6.474 23.111 1.00 84.75 382 CYS A N 1
ATOM 2857 C CA . CYS A 1 382 ? 10.807 7.191 22.472 1.00 84.75 382 CYS A CA 1
ATOM 2858 C C . CYS A 1 382 ? 10.706 8.597 23.069 1.00 84.75 382 CYS A C 1
ATOM 2860 O O . CYS A 1 382 ? 10.742 8.753 24.286 1.00 84.75 382 CYS A O 1
ATOM 2862 N N . ASN A 1 383 ? 10.572 9.627 22.228 1.00 79.19 383 ASN A N 1
ATOM 2863 C CA . ASN A 1 383 ? 10.453 11.030 22.660 1.00 79.19 383 ASN A CA 1
ATOM 2864 C C . ASN A 1 383 ? 11.586 11.522 23.590 1.00 79.19 383 ASN A C 1
ATOM 2866 O O . ASN A 1 383 ? 11.366 12.389 24.429 1.00 79.19 383 ASN A O 1
ATOM 2870 N N . GLY A 1 384 ? 12.799 10.977 23.445 1.00 76.56 384 GLY A N 1
ATOM 2871 C CA . GLY A 1 384 ? 13.960 11.345 24.266 1.00 76.56 384 GLY A CA 1
ATOM 2872 C C . GLY A 1 384 ? 14.055 10.630 25.619 1.00 76.56 384 GLY A C 1
ATOM 2873 O O . GLY A 1 384 ? 15.038 10.831 26.326 1.00 76.56 384 GLY A O 1
ATOM 2874 N N . GLU A 1 385 ? 13.096 9.766 25.959 1.00 85.00 385 GLU A N 1
ATOM 2875 C CA . GLU A 1 385 ? 13.125 8.941 27.170 1.00 85.00 385 GLU A CA 1
ATOM 2876 C C . GLU A 1 385 ? 13.389 7.472 26.828 1.00 85.00 385 GLU A C 1
ATOM 2878 O O . GLU A 1 385 ? 12.864 6.938 25.846 1.00 85.00 385 GLU A O 1
ATOM 2883 N N . THR A 1 386 ? 14.202 6.806 27.649 1.00 88.12 386 THR A N 1
ATOM 2884 C CA . THR A 1 386 ? 14.476 5.369 27.553 1.00 88.12 386 THR A CA 1
ATOM 2885 C C . THR A 1 386 ? 13.743 4.620 28.656 1.00 88.12 386 THR A C 1
ATOM 2887 O O . THR A 1 386 ? 13.846 4.960 29.834 1.00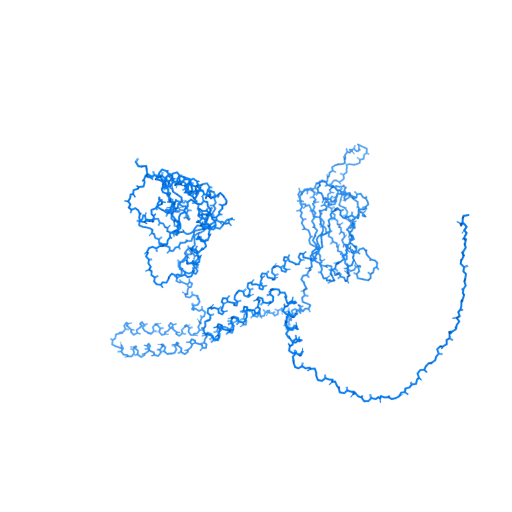 88.12 386 THR A O 1
ATOM 2890 N N . PHE A 1 387 ? 12.997 3.580 28.290 1.00 88.31 387 PHE A N 1
ATOM 2891 C CA . PHE A 1 387 ? 12.266 2.765 29.259 1.00 88.31 387 PHE A CA 1
ATOM 2892 C C . PHE A 1 387 ? 12.195 1.291 28.832 1.00 88.31 387 PHE A C 1
ATOM 2894 O O . PHE A 1 387 ? 12.256 0.986 27.635 1.00 88.31 387 PHE A O 1
ATOM 2901 N N . PRO A 1 388 ? 12.074 0.361 29.799 1.00 90.06 388 PRO A N 1
ATOM 2902 C CA . PRO A 1 388 ? 11.921 -1.058 29.512 1.00 90.06 388 PRO A CA 1
ATOM 2903 C C . PRO A 1 388 ? 10.502 -1.372 29.034 1.00 90.06 388 PRO A C 1
ATOM 2905 O O . PRO A 1 388 ? 9.513 -0.960 29.651 1.00 90.06 388 PRO A O 1
ATOM 2908 N N . VAL A 1 389 ? 10.401 -2.158 27.967 1.00 89.94 389 VAL A N 1
ATOM 2909 C CA . VAL A 1 389 ? 9.142 -2.691 27.438 1.00 89.94 389 VAL A CA 1
ATOM 2910 C C . VAL A 1 389 ? 9.128 -4.213 27.474 1.00 89.94 389 VAL A C 1
ATOM 2912 O O . VAL A 1 389 ? 10.175 -4.853 27.378 1.00 89.94 389 VAL A O 1
ATOM 2915 N N . ARG A 1 390 ? 7.931 -4.788 27.599 1.00 89.56 390 ARG A N 1
ATOM 2916 C CA . ARG A 1 390 ? 7.672 -6.227 27.509 1.00 89.56 390 ARG A CA 1
ATOM 2917 C C . ARG A 1 390 ? 6.533 -6.501 26.531 1.00 89.56 390 ARG A C 1
ATOM 2919 O O . ARG A 1 390 ? 5.529 -5.786 26.537 1.00 89.56 390 ARG A O 1
ATOM 2926 N N . LEU A 1 391 ? 6.676 -7.530 25.701 1.00 88.75 391 LEU A N 1
ATOM 2927 C CA . LEU A 1 391 ? 5.638 -7.935 24.754 1.00 88.75 391 LEU A CA 1
ATOM 2928 C C . LEU A 1 391 ? 4.382 -8.445 25.470 1.00 88.75 391 LEU A C 1
ATOM 2930 O O . LEU A 1 391 ? 4.451 -9.187 26.448 1.00 88.75 391 LEU A O 1
ATOM 2934 N N . MET A 1 392 ? 3.215 -8.059 24.960 1.00 85.31 392 MET A N 1
ATOM 2935 C CA . MET A 1 392 ? 1.935 -8.596 25.424 1.00 85.31 392 MET A CA 1
ATOM 2936 C C . MET A 1 392 ? 1.696 -10.000 24.864 1.00 85.31 392 MET A C 1
ATOM 2938 O O . MET A 1 392 ? 1.977 -10.261 23.696 1.00 85.31 392 MET A O 1
ATOM 2942 N N . TRP A 1 393 ? 1.119 -10.880 25.690 1.00 84.62 393 TRP A N 1
ATOM 2943 C CA . TRP A 1 393 ? 0.625 -12.223 25.324 1.00 84.62 393 TRP A CA 1
ATOM 2944 C C . TRP A 1 393 ? 1.674 -13.252 24.903 1.00 84.62 393 TRP A C 1
ATOM 2946 O O . TRP A 1 393 ? 1.341 -14.415 24.672 1.00 84.62 393 TRP A O 1
ATOM 2956 N N . VAL A 1 394 ? 2.935 -12.848 24.816 1.00 87.25 394 VAL A N 1
ATOM 2957 C CA . VAL A 1 394 ? 4.036 -13.701 24.395 1.00 87.25 394 VAL A CA 1
ATOM 2958 C C . VAL A 1 394 ? 5.161 -13.598 25.414 1.00 87.25 394 VAL A C 1
ATOM 2960 O O . VAL A 1 394 ? 5.423 -12.517 25.933 1.00 87.25 394 VAL A O 1
ATOM 2963 N N . SER A 1 395 ? 5.804 -14.719 25.737 1.00 87.50 395 SER A N 1
ATOM 2964 C CA . SER A 1 395 ? 7.002 -14.718 26.581 1.00 87.50 395 SER A CA 1
ATOM 2965 C C . SER A 1 395 ? 8.089 -15.614 26.005 1.00 87.50 395 SER A C 1
ATOM 2967 O O . SER A 1 395 ? 7.793 -16.687 25.474 1.00 87.50 395 SER A O 1
ATOM 2969 N N . CYS A 1 396 ? 9.338 -15.160 26.083 1.00 86.88 396 CYS A N 1
ATOM 2970 C CA . CYS A 1 396 ? 10.498 -15.903 25.612 1.00 86.88 396 CYS A CA 1
ATOM 2971 C C . CYS A 1 396 ? 11.226 -16.550 26.799 1.00 86.88 396 CYS A C 1
ATOM 2973 O O . CYS A 1 396 ? 11.195 -16.013 27.909 1.00 86.88 396 CYS A O 1
ATOM 2975 N N . PRO A 1 397 ? 11.912 -17.684 26.589 1.00 84.81 397 PRO A N 1
ATOM 2976 C CA . PRO A 1 397 ? 12.849 -18.210 27.572 1.00 84.81 397 PRO A CA 1
ATOM 2977 C C . PRO A 1 397 ? 13.935 -17.195 27.948 1.00 84.81 397 PRO A C 1
ATOM 2979 O O . PRO A 1 397 ? 14.422 -16.450 27.093 1.00 84.81 397 PRO A O 1
ATOM 2982 N N . LEU A 1 398 ? 14.349 -17.186 29.218 1.00 81.25 398 LEU A N 1
ATOM 2983 C CA . LEU A 1 398 ? 15.462 -16.345 29.651 1.00 81.25 398 LEU A CA 1
ATOM 2984 C C . LEU A 1 398 ? 16.800 -16.934 29.160 1.00 81.25 398 LEU A C 1
ATOM 2986 O O . LEU A 1 398 ? 16.991 -18.146 29.214 1.00 81.25 398 LEU A O 1
ATOM 2990 N N . PRO A 1 399 ? 17.764 -16.093 28.741 1.00 66.00 399 PRO A N 1
ATOM 2991 C CA . PRO A 1 399 ? 19.088 -16.530 28.286 1.00 66.00 399 PRO A CA 1
ATOM 2992 C C . PRO A 1 399 ? 20.047 -16.931 29.431 1.00 66.00 399 PRO A C 1
ATOM 2994 O O . PRO A 1 399 ? 21.245 -17.077 29.199 1.00 66.00 399 PRO A O 1
ATOM 2997 N N . GLY A 1 400 ? 19.556 -17.073 30.666 1.00 64.06 400 GLY A N 1
ATOM 2998 C CA . GLY A 1 400 ? 20.337 -17.412 31.860 1.00 64.06 400 GLY A CA 1
ATOM 2999 C C . GLY A 1 400 ? 19.602 -18.415 32.759 1.00 64.06 400 GLY A C 1
ATOM 3000 O O . GLY A 1 400 ? 18.430 -18.699 32.507 1.00 64.06 400 GLY A O 1
ATOM 3001 N N . PRO A 1 401 ? 20.263 -18.958 33.801 1.00 54.22 401 PRO A N 1
ATOM 3002 C CA . PRO A 1 401 ? 19.694 -20.010 34.639 1.00 54.22 401 PRO A CA 1
ATOM 3003 C C . PRO A 1 401 ? 18.369 -19.559 35.261 1.00 54.22 401 PRO A C 1
ATOM 3005 O O . PRO A 1 401 ? 18.287 -18.522 35.926 1.00 54.22 401 PRO A O 1
ATOM 3008 N N . VAL A 1 402 ? 17.321 -20.344 35.007 1.00 53.19 402 VAL A N 1
ATOM 3009 C CA . VAL A 1 402 ? 15.944 -20.044 35.404 1.00 53.19 402 VAL A CA 1
ATOM 3010 C C . VAL A 1 402 ? 15.869 -19.974 36.926 1.00 53.19 402 VAL A C 1
ATOM 3012 O O . VAL A 1 402 ? 16.099 -20.961 37.620 1.00 53.19 402 VAL A O 1
ATOM 3015 N N . THR A 1 403 ? 15.534 -18.803 37.469 1.00 45.69 403 THR A N 1
ATOM 3016 C CA . THR A 1 403 ? 15.168 -18.705 38.885 1.00 45.69 403 THR A CA 1
ATOM 3017 C C . THR A 1 403 ? 13.705 -19.147 39.010 1.00 45.69 403 THR A C 1
ATOM 3019 O O . THR A 1 403 ? 12.837 -18.519 38.395 1.00 45.69 403 THR A O 1
ATOM 3022 N N . PRO A 1 404 ? 13.390 -20.225 39.750 1.00 38.72 404 PRO A N 1
ATOM 3023 C CA . PRO A 1 404 ? 12.018 -20.703 39.880 1.00 38.72 404 PRO A CA 1
ATOM 3024 C C . PRO A 1 404 ? 11.197 -19.678 40.672 1.00 38.72 404 PRO A C 1
ATOM 3026 O O . PRO A 1 404 ? 11.397 -19.516 41.873 1.00 38.72 404 PRO A O 1
ATOM 3029 N N . GLY A 1 405 ? 10.290 -18.957 40.007 1.00 43.53 405 GLY A N 1
ATOM 3030 C CA . GLY A 1 405 ? 9.408 -17.997 40.683 1.00 43.53 405 GLY A CA 1
ATOM 3031 C C . GLY A 1 405 ? 8.929 -16.798 39.865 1.00 43.53 405 GLY A C 1
ATOM 3032 O O . GLY A 1 405 ? 8.018 -16.108 40.317 1.00 43.53 405 GLY A O 1
ATOM 3033 N N . ALA A 1 406 ? 9.473 -16.542 38.670 1.00 44.19 406 ALA A N 1
ATOM 3034 C CA . ALA A 1 406 ? 8.923 -15.510 37.791 1.00 44.19 406 ALA A CA 1
ATOM 3035 C C . ALA A 1 406 ? 7.568 -15.984 37.238 1.00 44.19 406 ALA A C 1
ATOM 3037 O O . ALA A 1 406 ? 7.470 -17.027 36.597 1.00 44.19 406 ALA A O 1
ATOM 3038 N N . SER A 1 407 ? 6.508 -15.245 37.548 1.00 46.12 407 SER A N 1
ATOM 3039 C CA . SER A 1 407 ? 5.106 -15.565 37.273 1.00 46.12 407 SER A CA 1
ATOM 3040 C C . SER A 1 407 ? 4.806 -15.714 35.775 1.00 46.12 407 SER A C 1
ATOM 3042 O O . SER A 1 407 ? 4.389 -14.765 35.112 1.00 46.12 407 SER A O 1
ATOM 3044 N N . GLY A 1 408 ? 5.000 -16.921 35.251 1.00 55.97 408 GLY A N 1
ATOM 3045 C CA . GLY A 1 408 ? 4.715 -17.311 33.875 1.00 55.97 408 GLY A CA 1
ATOM 3046 C C . GLY A 1 408 ? 4.646 -18.831 33.740 1.00 55.97 408 GLY A C 1
ATOM 3047 O O . GLY A 1 408 ? 5.063 -19.565 34.636 1.00 55.97 408 GLY A O 1
ATOM 3048 N N . GLN A 1 409 ? 4.071 -19.312 32.636 1.00 64.50 409 GLN A N 1
ATOM 3049 C CA . GLN A 1 409 ? 4.149 -20.731 32.287 1.00 64.50 409 GLN A CA 1
ATOM 3050 C C . GLN A 1 409 ? 5.619 -21.145 32.156 1.00 64.50 409 GLN A C 1
ATOM 3052 O O . GLN A 1 409 ? 6.417 -20.431 31.558 1.00 64.50 409 GLN A O 1
ATOM 3057 N N . ASP A 1 410 ? 5.950 -22.295 32.735 1.00 75.00 410 ASP A N 1
ATOM 3058 C CA . ASP A 1 410 ? 7.293 -22.866 32.723 1.00 75.00 410 ASP A CA 1
ATOM 3059 C C . ASP A 1 410 ? 7.712 -23.217 31.277 1.00 75.00 410 ASP A C 1
ATOM 3061 O O . ASP A 1 410 ? 7.064 -24.073 30.657 1.00 75.00 410 ASP A O 1
ATOM 3065 N N . PRO A 1 411 ? 8.751 -22.565 30.715 1.00 77.25 411 PRO A N 1
ATOM 3066 C CA . PRO A 1 411 ? 9.131 -22.734 29.316 1.00 77.25 411 PRO A CA 1
ATOM 3067 C C . PRO A 1 411 ? 9.586 -24.148 28.972 1.00 77.25 411 PRO A C 1
ATOM 3069 O O . PRO A 1 411 ? 9.279 -24.634 27.881 1.00 77.25 411 PRO A O 1
ATOM 3072 N N . ALA A 1 412 ? 10.239 -24.835 29.913 1.00 80.50 412 ALA A N 1
ATOM 3073 C CA . ALA A 1 412 ? 10.651 -26.224 29.745 1.00 80.50 412 ALA A CA 1
ATOM 3074 C C . ALA A 1 412 ? 9.437 -27.138 29.538 1.00 80.50 412 ALA A C 1
ATOM 3076 O O . ALA A 1 412 ? 9.410 -27.956 28.618 1.00 80.50 412 ALA A O 1
ATOM 3077 N N . LYS A 1 413 ? 8.371 -26.933 30.322 1.00 81.69 413 LYS A N 1
ATOM 3078 C CA . LYS A 1 413 ? 7.122 -27.703 30.201 1.00 81.69 413 LYS A CA 1
ATOM 3079 C C . LYS A 1 413 ? 6.313 -27.342 28.964 1.00 81.69 413 LYS A C 1
ATOM 3081 O O . LYS A 1 413 ? 5.652 -28.214 28.411 1.00 81.69 413 LYS A O 1
ATOM 3086 N N . TYR A 1 414 ? 6.329 -26.076 28.551 1.00 82.56 414 TYR A N 1
ATOM 3087 C CA . TYR A 1 414 ? 5.557 -25.621 27.395 1.00 82.56 414 TYR A CA 1
ATOM 3088 C C . TYR A 1 414 ? 6.100 -26.191 26.080 1.00 82.56 414 TYR A C 1
ATOM 3090 O O . TYR A 1 414 ? 5.325 -26.647 25.240 1.00 82.56 414 TYR A O 1
ATOM 3098 N N . PHE A 1 415 ? 7.426 -26.191 25.915 1.00 82.25 415 PHE A N 1
ATOM 3099 C CA . PHE A 1 415 ? 8.078 -26.738 24.724 1.00 82.25 415 PHE A CA 1
ATOM 3100 C C . PHE A 1 415 ? 8.433 -28.226 24.841 1.00 82.25 415 PHE A C 1
ATOM 3102 O O . PHE A 1 415 ? 8.678 -28.859 23.819 1.00 82.25 415 PHE A O 1
ATOM 3109 N N . GLY A 1 416 ? 8.440 -28.795 26.051 1.00 81.81 416 GLY A N 1
ATOM 3110 C CA . GLY A 1 416 ? 8.844 -30.183 26.290 1.00 81.81 416 GLY A CA 1
ATOM 3111 C C . GLY A 1 416 ? 10.354 -30.397 26.149 1.00 81.81 416 GLY A C 1
ATOM 3112 O O . GLY A 1 416 ? 10.775 -31.401 25.585 1.00 81.81 416 GLY A O 1
ATOM 3113 N N . LEU A 1 417 ? 11.160 -29.440 26.618 1.00 83.38 417 LEU A N 1
ATOM 3114 C CA . LEU A 1 417 ? 12.617 -29.412 26.445 1.00 83.38 417 LEU A CA 1
ATOM 3115 C C . LEU A 1 417 ? 13.356 -29.382 27.785 1.00 83.38 417 LEU A C 1
ATOM 3117 O O . LEU A 1 417 ? 12.800 -28.970 28.802 1.00 83.38 417 LEU A O 1
ATOM 3121 N N . ASN A 1 418 ? 14.631 -29.773 27.757 1.00 83.88 418 ASN A N 1
ATOM 3122 C CA . ASN A 1 418 ? 15.540 -29.662 28.897 1.00 83.88 418 ASN A CA 1
ATOM 3123 C C . ASN A 1 418 ? 15.965 -28.203 29.135 1.00 83.88 418 ASN A C 1
ATOM 3125 O O . ASN A 1 418 ? 15.999 -27.394 28.205 1.00 83.88 418 ASN A O 1
ATOM 3129 N N . ASP A 1 419 ? 16.376 -27.881 30.364 1.00 80.50 419 ASP A N 1
ATOM 3130 C CA . ASP A 1 419 ? 16.770 -26.518 30.758 1.00 80.50 419 ASP A CA 1
ATOM 3131 C C . ASP A 1 419 ? 17.932 -25.947 29.915 1.00 80.50 419 ASP A C 1
ATOM 3133 O O . ASP A 1 419 ? 17.974 -24.746 29.630 1.00 80.50 419 ASP A O 1
ATOM 3137 N N . GLU A 1 420 ? 18.853 -26.799 29.453 1.00 81.56 420 GLU A N 1
ATOM 3138 C CA . GLU A 1 420 ? 19.963 -26.403 28.572 1.00 81.56 420 GLU A CA 1
ATOM 3139 C C . GLU A 1 420 ? 19.472 -25.945 27.188 1.00 81.56 420 GLU A C 1
ATOM 3141 O O . GLU A 1 420 ? 19.894 -24.902 26.679 1.00 81.56 420 GLU A O 1
ATOM 3146 N N . ASP A 1 421 ? 18.526 -26.678 26.597 1.00 83.38 421 ASP A N 1
ATOM 3147 C CA . ASP A 1 421 ? 17.930 -26.339 25.303 1.00 83.38 421 ASP A CA 1
ATOM 3148 C C . ASP A 1 421 ? 17.081 -25.073 25.383 1.00 83.38 421 ASP A C 1
ATOM 3150 O O . ASP A 1 421 ? 17.142 -24.220 24.495 1.00 83.38 421 ASP A O 1
ATOM 3154 N N . ILE A 1 422 ? 16.337 -24.917 26.477 1.00 83.62 422 ILE A N 1
ATOM 3155 C CA . ILE A 1 422 ? 15.550 -23.717 26.770 1.00 83.62 422 ILE A CA 1
ATOM 3156 C C . ILE A 1 422 ? 16.450 -22.484 26.879 1.00 83.62 422 ILE A C 1
ATOM 3158 O O . ILE A 1 422 ? 16.125 -21.436 26.317 1.00 83.62 422 ILE A O 1
ATOM 3162 N N . THR A 1 423 ? 17.609 -22.615 27.528 1.00 85.50 423 THR A N 1
ATOM 3163 C CA . THR A 1 423 ? 18.591 -21.525 27.626 1.00 85.50 423 THR A CA 1
ATOM 3164 C C . THR A 1 423 ? 19.132 -21.150 26.243 1.00 85.50 423 THR A C 1
ATOM 3166 O O . THR A 1 423 ? 19.205 -19.967 25.904 1.00 85.50 423 THR A O 1
ATOM 3169 N N . ALA A 1 424 ? 19.447 -22.142 25.402 1.00 85.81 424 ALA A N 1
ATOM 3170 C CA . ALA A 1 424 ? 19.895 -21.901 24.030 1.00 85.81 424 ALA A CA 1
ATOM 3171 C C . ALA A 1 424 ? 18.829 -21.173 23.189 1.00 85.81 424 ALA A C 1
ATOM 3173 O O . ALA A 1 424 ? 19.160 -20.249 22.446 1.00 85.81 424 ALA A O 1
ATOM 3174 N N . ILE A 1 425 ? 17.552 -21.535 23.341 1.00 86.94 425 ILE A N 1
ATOM 3175 C CA . ILE A 1 425 ? 16.432 -20.847 22.680 1.00 86.94 425 ILE A CA 1
ATOM 3176 C C . ILE A 1 425 ? 16.289 -19.413 23.197 1.00 86.94 425 ILE A C 1
ATOM 3178 O O . ILE A 1 425 ? 16.050 -18.508 22.402 1.00 86.94 425 ILE A O 1
ATOM 3182 N N . GLY A 1 426 ? 16.490 -19.176 24.496 1.00 86.06 426 GLY A N 1
ATOM 3183 C CA . GLY A 1 426 ? 16.481 -17.830 25.074 1.00 86.06 426 GLY A CA 1
ATOM 3184 C C . GLY A 1 426 ? 17.569 -16.922 24.493 1.00 86.06 426 GLY A C 1
ATOM 3185 O O . GLY A 1 426 ? 17.311 -15.754 24.192 1.00 86.06 426 GLY A O 1
ATOM 3186 N N . ILE A 1 427 ? 18.769 -17.466 24.259 1.00 86.94 427 ILE A N 1
ATOM 3187 C CA . ILE A 1 427 ? 19.859 -16.755 23.571 1.00 86.94 427 ILE A CA 1
ATOM 3188 C C . ILE A 1 427 ? 19.464 -16.447 22.122 1.00 86.94 427 ILE A C 1
ATOM 3190 O O . ILE A 1 427 ? 19.569 -15.298 21.697 1.00 86.94 427 ILE A O 1
ATOM 3194 N N . MET A 1 428 ? 18.933 -17.433 21.388 1.00 88.56 428 MET A N 1
ATOM 3195 C CA . MET A 1 428 ? 18.464 -17.227 20.011 1.00 88.56 428 MET A CA 1
ATOM 3196 C C . MET A 1 428 ? 17.357 -16.172 19.928 1.00 88.56 428 MET A C 1
ATOM 3198 O O . MET A 1 428 ? 17.382 -15.334 19.033 1.00 88.56 428 MET A O 1
ATOM 3202 N N . ALA A 1 429 ? 16.404 -16.180 20.863 1.00 89.69 429 ALA A N 1
ATOM 3203 C CA . ALA A 1 429 ? 15.325 -15.201 20.921 1.00 89.69 429 ALA A CA 1
ATOM 3204 C C . ALA A 1 429 ? 15.859 -13.784 21.170 1.00 89.69 429 ALA A C 1
ATOM 3206 O O . ALA A 1 429 ? 15.432 -12.844 20.504 1.00 89.69 429 ALA A O 1
ATOM 3207 N N . ARG A 1 430 ? 16.828 -13.626 22.083 1.00 89.75 430 ARG A N 1
ATOM 3208 C CA . ARG A 1 430 ? 17.489 -12.338 22.335 1.00 89.75 430 ARG A CA 1
ATOM 3209 C C . ARG A 1 430 ? 18.202 -11.820 21.088 1.00 89.75 430 ARG A C 1
ATOM 3211 O O . ARG A 1 430 ? 18.021 -10.659 20.723 1.00 89.75 430 ARG A O 1
ATOM 3218 N N . ASP A 1 431 ? 19.010 -12.664 20.457 1.00 90.69 431 ASP A N 1
ATOM 3219 C CA . ASP A 1 431 ? 19.820 -12.269 19.306 1.00 90.69 431 ASP A CA 1
ATOM 3220 C C . ASP A 1 431 ? 18.919 -11.958 18.096 1.00 90.69 431 ASP A C 1
ATOM 3222 O O . ASP A 1 431 ? 19.106 -10.936 17.433 1.00 90.69 431 ASP A O 1
ATOM 3226 N N . PHE A 1 432 ? 17.855 -12.746 17.896 1.00 91.38 432 PHE A N 1
ATOM 3227 C CA . PHE A 1 432 ? 16.819 -12.481 16.898 1.00 91.38 432 PHE A CA 1
ATOM 3228 C C . PHE A 1 432 ? 16.127 -11.137 17.136 1.00 91.38 432 PHE A C 1
ATOM 3230 O O . PHE A 1 432 ? 16.003 -10.347 16.206 1.00 91.38 432 PHE A O 1
ATOM 3237 N N . THR A 1 433 ? 15.707 -10.832 18.367 1.00 90.81 433 THR A N 1
ATOM 3238 C CA . THR A 1 433 ? 15.085 -9.540 18.695 1.00 90.81 433 THR A CA 1
ATOM 3239 C C . THR A 1 433 ? 16.041 -8.376 18.444 1.00 90.81 433 THR A C 1
ATOM 3241 O O . THR A 1 433 ? 15.640 -7.368 17.855 1.00 90.81 433 THR A O 1
ATOM 3244 N N . ALA A 1 434 ? 17.311 -8.520 18.832 1.00 89.62 434 ALA A N 1
ATOM 3245 C CA . ALA A 1 434 ? 18.321 -7.492 18.627 1.00 89.62 434 ALA A CA 1
ATOM 3246 C C . ALA A 1 434 ? 18.564 -7.210 17.139 1.00 89.62 434 ALA A C 1
ATOM 3248 O O . ALA A 1 434 ? 18.594 -6.048 16.749 1.00 89.62 434 ALA A O 1
ATOM 3249 N N . GLU A 1 435 ? 18.705 -8.243 16.308 1.00 90.12 435 GLU A N 1
ATOM 3250 C CA . GLU A 1 435 ? 18.936 -8.092 14.869 1.00 90.12 435 GLU A CA 1
ATOM 3251 C C . GLU A 1 435 ? 17.674 -7.631 14.127 1.00 90.12 435 GLU A C 1
ATOM 3253 O O . GLU A 1 435 ? 17.733 -6.762 13.256 1.00 90.12 435 GLU A O 1
ATOM 3258 N N . TYR A 1 436 ? 16.510 -8.157 14.509 1.00 87.88 436 TYR A N 1
ATOM 3259 C CA . TYR A 1 436 ? 15.252 -7.866 13.835 1.00 87.88 436 TYR A CA 1
ATOM 3260 C C . TYR A 1 436 ? 14.780 -6.427 14.060 1.00 87.88 436 TYR A C 1
ATOM 3262 O O . TYR A 1 436 ? 14.222 -5.832 13.134 1.00 87.88 436 TYR A O 1
ATOM 3270 N N . LEU A 1 437 ? 14.987 -5.869 15.258 1.00 88.62 437 LEU A N 1
ATOM 3271 C CA . LEU A 1 437 ? 14.537 -4.519 15.623 1.00 88.62 437 LEU A CA 1
ATOM 3272 C C . LEU A 1 437 ? 15.608 -3.435 15.425 1.00 88.62 437 LEU A C 1
ATOM 3274 O O . LEU A 1 437 ? 15.294 -2.248 15.538 1.00 88.62 437 LEU A O 1
ATOM 3278 N N . LYS A 1 438 ? 16.856 -3.810 15.118 1.00 87.12 438 LYS A N 1
ATOM 3279 C CA . LYS A 1 438 ? 17.952 -2.859 14.902 1.00 87.12 438 LYS A CA 1
ATOM 3280 C C . LYS A 1 438 ? 17.618 -1.877 13.779 1.00 87.12 438 LYS A C 1
ATOM 3282 O O . LYS A 1 438 ? 17.231 -2.285 12.689 1.00 87.12 438 LYS A O 1
ATOM 3287 N N . GLU A 1 439 ? 17.801 -0.585 14.060 1.00 81.44 439 GLU A N 1
ATOM 3288 C CA . GLU A 1 439 ? 17.671 0.526 13.097 1.00 81.44 439 GLU A CA 1
ATOM 3289 C C . GLU A 1 439 ? 16.284 0.671 12.438 1.00 81.44 439 GLU A C 1
ATOM 3291 O O . GLU A 1 439 ? 16.129 1.436 11.487 1.00 81.44 439 GLU A O 1
ATOM 3296 N N . LYS A 1 440 ? 15.248 -0.007 12.954 1.00 85.75 440 LYS A N 1
ATOM 3297 C CA . LYS A 1 440 ? 13.877 0.109 12.441 1.00 85.75 440 LYS A CA 1
ATOM 3298 C C . LYS A 1 440 ? 13.029 1.023 13.327 1.00 85.75 440 LYS A C 1
ATOM 3300 O O . LYS A 1 440 ? 13.081 0.879 14.550 1.00 85.75 440 LYS A O 1
ATOM 3305 N N . PRO A 1 441 ? 12.204 1.911 12.743 1.00 86.31 441 PRO A N 1
ATOM 3306 C CA . PRO A 1 441 ? 11.212 2.651 13.507 1.00 86.31 441 PRO A CA 1
ATOM 3307 C C . PRO A 1 441 ? 10.135 1.685 14.013 1.00 86.31 441 PRO A C 1
ATOM 3309 O O . PRO A 1 441 ? 9.555 0.904 13.251 1.00 86.31 441 PRO A O 1
ATOM 3312 N N . LEU A 1 442 ? 9.888 1.717 15.319 1.00 87.69 442 LEU A N 1
ATOM 3313 C CA . LEU A 1 442 ? 8.920 0.866 15.996 1.00 87.69 442 LEU A CA 1
ATOM 3314 C C . LEU A 1 442 ? 7.668 1.669 16.339 1.00 87.69 442 LEU A C 1
ATOM 3316 O O . LEU A 1 442 ? 7.733 2.781 16.869 1.00 87.69 442 LEU A O 1
ATOM 3320 N N . ARG A 1 443 ? 6.510 1.058 16.091 1.00 88.06 443 ARG A N 1
ATOM 3321 C CA . ARG A 1 443 ? 5.214 1.549 16.551 1.00 88.06 443 ARG A CA 1
ATOM 3322 C C . ARG A 1 443 ? 4.789 0.725 17.759 1.00 88.06 443 ARG A C 1
ATOM 3324 O O . ARG A 1 443 ? 4.542 -0.475 17.642 1.00 88.06 443 ARG A O 1
ATOM 3331 N N . LEU A 1 444 ? 4.716 1.367 18.919 1.00 87.06 444 LEU A N 1
ATOM 3332 C CA . LEU A 1 444 ? 4.354 0.722 20.179 1.00 87.06 444 LEU A CA 1
ATOM 3333 C C . LEU A 1 444 ? 2.884 0.989 20.487 1.00 87.06 444 LEU A C 1
ATOM 3335 O O . LEU A 1 444 ? 2.439 2.136 20.484 1.00 87.06 444 LEU A O 1
ATOM 3339 N N . VAL A 1 445 ? 2.137 -0.066 20.792 1.00 84.88 445 VAL A N 1
ATOM 3340 C CA . VAL A 1 445 ? 0.743 0.017 21.233 1.00 84.88 445 VAL A CA 1
ATOM 3341 C C . VAL A 1 445 ? 0.657 -0.513 22.660 1.00 84.88 445 VAL A C 1
ATOM 3343 O O . VAL A 1 445 ? 0.930 -1.686 22.899 1.00 84.88 445 VAL A O 1
ATOM 3346 N N . THR A 1 446 ? 0.286 0.333 23.620 1.00 83.38 446 THR A N 1
ATOM 3347 C CA . THR A 1 446 ? 0.270 -0.000 25.054 1.00 83.38 446 THR A CA 1
ATOM 3348 C C . THR A 1 446 ? -1.081 0.274 25.705 1.00 83.38 446 THR A C 1
ATOM 3350 O O . THR A 1 446 ? -1.783 1.200 25.319 1.00 83.38 446 THR A O 1
ATOM 3353 N N . ARG A 1 447 ? -1.429 -0.480 26.755 1.00 72.69 447 ARG A N 1
ATOM 3354 C CA . ARG A 1 447 ? -2.565 -0.171 27.651 1.00 72.69 447 ARG A CA 1
ATOM 3355 C C . ARG A 1 447 ? -2.173 0.711 28.845 1.00 72.69 447 ARG A C 1
ATOM 3357 O O . ARG A 1 447 ? -2.989 0.918 29.735 1.00 72.69 447 ARG A O 1
ATOM 3364 N N . GLY A 1 448 ? -0.916 1.161 28.919 1.00 72.75 448 GLY A N 1
ATOM 3365 C CA . GLY A 1 448 ? -0.380 1.862 30.093 1.00 72.75 448 GLY A CA 1
ATOM 3366 C C . GLY A 1 448 ? -0.154 0.956 31.311 1.00 72.75 448 GLY A C 1
ATOM 3367 O O . GLY A 1 448 ? 0.151 1.449 32.394 1.00 72.75 448 GLY A O 1
ATOM 3368 N N . LEU A 1 449 ? -0.302 -0.364 31.150 1.00 76.88 449 LEU A N 1
ATOM 3369 C CA . LEU A 1 449 ? -0.056 -1.348 32.201 1.00 76.88 449 LEU A CA 1
ATOM 3370 C C . LEU A 1 449 ? 1.443 -1.630 32.309 1.00 76.88 449 LEU A C 1
ATOM 3372 O O . LEU A 1 449 ? 2.107 -1.875 31.300 1.00 76.88 449 LEU A O 1
ATOM 3376 N N . LYS A 1 450 ? 1.955 -1.619 33.539 1.00 79.19 450 LYS A N 1
ATOM 3377 C CA . LYS A 1 450 ? 3.325 -2.020 33.857 1.00 79.19 450 LYS A CA 1
ATOM 3378 C C . LYS A 1 450 ? 3.315 -3.389 34.530 1.00 79.19 450 LYS A C 1
ATOM 3380 O O . LYS A 1 450 ? 2.441 -3.670 35.349 1.00 79.19 450 LYS A O 1
ATOM 3385 N N . ASP A 1 451 ? 4.277 -4.216 34.159 1.00 74.56 451 ASP A N 1
ATOM 3386 C CA . ASP A 1 451 ? 4.583 -5.498 34.794 1.00 74.56 451 ASP A CA 1
ATOM 3387 C C . ASP A 1 451 ? 5.089 -5.266 36.240 1.00 74.56 451 ASP A C 1
ATOM 3389 O O . ASP A 1 451 ? 5.566 -4.159 36.523 1.00 74.56 451 ASP A O 1
ATOM 3393 N N . PRO A 1 452 ? 5.044 -6.249 37.168 1.00 69.81 452 PRO A N 1
ATOM 3394 C CA . PRO A 1 452 ? 5.678 -6.148 38.491 1.00 69.81 452 PRO A CA 1
ATOM 3395 C C . PRO A 1 452 ? 7.142 -5.692 38.442 1.00 69.81 452 PRO A C 1
ATOM 3397 O O . PRO A 1 452 ? 7.591 -4.993 39.345 1.00 69.81 452 PRO A O 1
ATOM 3400 N N . ASP A 1 453 ? 7.853 -6.003 37.358 1.00 68.62 453 ASP A N 1
ATOM 3401 C CA . ASP A 1 453 ? 9.243 -5.596 37.136 1.00 68.62 453 ASP A CA 1
ATOM 3402 C C . ASP A 1 453 ? 9.396 -4.148 36.624 1.00 68.62 453 ASP A C 1
ATOM 3404 O O . ASP A 1 453 ? 10.495 -3.718 36.269 1.00 68.62 453 ASP A O 1
ATOM 3408 N N . GLY A 1 454 ? 8.297 -3.396 36.517 1.00 74.38 454 GLY A N 1
ATOM 3409 C CA . GLY A 1 454 ? 8.269 -2.006 36.059 1.00 74.38 454 GLY A CA 1
ATOM 3410 C C . GLY A 1 454 ? 8.307 -1.815 34.537 1.00 74.38 454 GLY A C 1
ATOM 3411 O O . GLY A 1 454 ? 8.247 -0.672 34.080 1.00 74.38 454 GLY A O 1
ATOM 3412 N N . ALA A 1 455 ? 8.368 -2.897 33.751 1.00 83.44 455 ALA A N 1
ATOM 3413 C CA . ALA A 1 455 ? 8.365 -2.852 32.287 1.00 83.44 455 ALA A CA 1
ATOM 3414 C C . ALA A 1 455 ? 6.968 -2.550 31.722 1.00 83.44 455 ALA A C 1
ATOM 3416 O O . ALA A 1 455 ? 5.966 -3.080 32.198 1.00 83.44 455 ALA A O 1
ATOM 3417 N N . LEU A 1 456 ? 6.888 -1.708 30.692 1.00 85.25 456 LEU A N 1
ATOM 3418 C CA . LEU A 1 456 ? 5.622 -1.355 30.049 1.00 85.25 456 LEU A CA 1
ATOM 3419 C C . LEU A 1 456 ? 5.164 -2.477 29.106 1.00 85.25 456 LEU A C 1
ATOM 3421 O O . LEU A 1 456 ? 5.914 -2.885 28.220 1.00 85.25 456 LEU A O 1
ATOM 3425 N N . LEU A 1 457 ? 3.924 -2.943 29.256 1.00 85.38 457 LEU A N 1
ATOM 3426 C CA . LEU A 1 457 ? 3.335 -3.957 28.379 1.00 85.38 457 LEU A CA 1
ATOM 3427 C C . LEU A 1 457 ? 2.921 -3.334 27.039 1.00 85.38 457 LEU A C 1
ATOM 3429 O O . LEU A 1 457 ? 2.092 -2.414 26.997 1.00 85.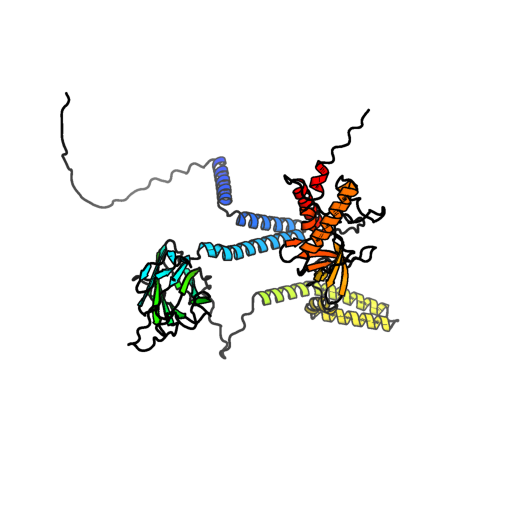38 457 LEU A O 1
ATOM 3433 N N . VAL A 1 458 ? 3.502 -3.832 25.945 1.00 88.06 458 VAL A N 1
ATOM 3434 C CA . VAL A 1 458 ? 3.329 -3.277 24.594 1.00 88.06 458 VAL A CA 1
ATOM 3435 C C . VAL A 1 458 ? 3.141 -4.358 23.525 1.00 88.06 458 VAL A C 1
ATOM 3437 O O . VAL A 1 458 ? 3.661 -5.466 23.624 1.00 88.06 458 VAL A O 1
ATOM 3440 N N . SER A 1 459 ? 2.415 -4.026 22.460 1.00 87.44 459 SER A N 1
ATOM 3441 C CA . SER A 1 459 ? 2.479 -4.719 21.170 1.00 87.44 459 SER A CA 1
ATOM 3442 C C . SER A 1 459 ? 3.348 -3.875 20.247 1.00 87.44 459 SER A C 1
ATOM 3444 O O . SER A 1 459 ? 3.176 -2.656 20.169 1.00 87.44 459 SER A O 1
ATOM 3446 N N . VAL A 1 460 ? 4.311 -4.518 19.594 1.00 89.06 460 VAL A N 1
ATOM 3447 C CA . VAL A 1 460 ? 5.314 -3.855 18.760 1.00 89.06 460 VAL A CA 1
ATOM 3448 C C . VAL A 1 460 ? 5.005 -4.154 17.308 1.00 89.06 460 VAL A C 1
ATOM 3450 O O . VAL A 1 460 ? 5.015 -5.309 16.887 1.00 89.06 460 VAL A O 1
ATOM 3453 N N . GLN A 1 461 ? 4.746 -3.105 16.539 1.00 87.62 461 GLN A N 1
ATOM 3454 C CA . GLN A 1 461 ? 4.507 -3.195 15.108 1.00 87.62 461 GLN A CA 1
ATOM 3455 C C . GLN A 1 461 ? 5.679 -2.570 14.359 1.00 87.62 461 GLN A C 1
ATOM 3457 O O . GLN A 1 461 ? 6.105 -1.453 14.655 1.00 87.62 461 GLN A O 1
ATOM 3462 N N . THR A 1 462 ? 6.182 -3.300 13.369 1.00 83.56 462 THR A N 1
ATOM 3463 C CA . THR A 1 462 ? 7.174 -2.797 12.412 1.00 83.56 462 THR A CA 1
ATOM 3464 C C . THR A 1 462 ? 6.470 -2.456 11.102 1.00 83.56 462 THR A C 1
ATOM 3466 O O . THR A 1 462 ? 5.595 -3.210 10.671 1.00 83.56 462 THR A O 1
ATOM 3469 N N . GLU A 1 463 ? 6.829 -1.341 10.458 1.00 72.00 463 GLU A N 1
ATOM 3470 C CA . GLU A 1 463 ? 6.128 -0.859 9.250 1.00 72.00 463 GLU A CA 1
ATOM 3471 C C . GLU A 1 463 ? 6.137 -1.870 8.092 1.00 72.00 463 GLU A C 1
ATOM 3473 O O . GLU A 1 463 ? 5.190 -1.923 7.312 1.00 72.00 463 GLU A O 1
ATOM 3478 N N . ALA A 1 464 ? 7.175 -2.707 8.003 1.00 64.06 464 ALA A N 1
ATOM 3479 C CA . ALA A 1 464 ? 7.367 -3.632 6.888 1.00 64.06 464 ALA A CA 1
ATOM 3480 C C . ALA A 1 464 ? 6.722 -5.021 7.074 1.00 64.06 464 ALA A C 1
ATOM 3482 O O . ALA A 1 464 ? 6.375 -5.654 6.080 1.00 64.06 464 ALA A O 1
ATOM 3483 N N . LEU A 1 465 ? 6.590 -5.529 8.308 1.00 59.72 465 LEU A N 1
ATOM 3484 C CA . LEU A 1 465 ? 6.204 -6.933 8.562 1.00 59.72 465 LEU A CA 1
ATOM 3485 C C . LEU A 1 465 ? 5.017 -7.116 9.525 1.00 59.72 465 LEU A C 1
ATOM 3487 O O . LEU A 1 465 ? 4.533 -8.237 9.686 1.00 59.72 465 LEU A O 1
ATOM 3491 N N . GLY A 1 466 ? 4.508 -6.043 10.137 1.00 74.25 466 GLY A N 1
ATOM 3492 C CA . GLY A 1 466 ? 3.397 -6.126 11.086 1.00 74.25 466 GLY A CA 1
ATOM 3493 C C . GLY A 1 466 ? 3.844 -6.470 12.511 1.00 74.25 466 GLY A C 1
ATOM 3494 O O . GLY A 1 466 ? 4.866 -5.961 12.977 1.00 74.25 466 GLY A O 1
ATOM 3495 N N . ASP A 1 467 ? 3.035 -7.266 13.221 1.00 85.38 467 ASP A N 1
ATOM 3496 C CA . ASP A 1 467 ? 3.199 -7.582 14.650 1.00 85.38 467 ASP A CA 1
ATOM 3497 C C . ASP A 1 467 ? 4.438 -8.453 14.922 1.00 85.38 467 ASP A C 1
ATOM 3499 O O . ASP A 1 467 ? 4.540 -9.589 14.449 1.00 85.38 467 ASP A O 1
ATOM 3503 N N . PHE A 1 468 ? 5.375 -7.921 15.709 1.00 88.94 468 PHE A N 1
ATOM 3504 C CA . PHE A 1 468 ? 6.636 -8.582 16.049 1.00 88.94 468 PHE A CA 1
ATOM 3505 C C . PHE A 1 468 ? 6.430 -9.824 16.924 1.00 88.94 468 PHE A C 1
ATOM 3507 O O . PHE A 1 468 ? 7.145 -10.814 16.763 1.00 88.94 468 PHE A O 1
ATOM 3514 N N . ALA A 1 469 ? 5.413 -9.815 17.792 1.00 87.75 469 ALA A N 1
ATOM 3515 C CA . ALA A 1 469 ? 5.065 -10.977 18.606 1.00 87.75 469 ALA A CA 1
ATOM 3516 C C . ALA A 1 469 ? 4.745 -12.199 17.724 1.00 87.75 469 ALA A C 1
ATOM 3518 O O . ALA A 1 469 ? 5.192 -13.310 18.007 1.00 87.75 469 ALA A O 1
ATOM 3519 N N . GLY A 1 470 ? 4.062 -11.978 16.595 1.00 87.44 470 GLY A N 1
ATOM 3520 C CA . GLY A 1 470 ? 3.817 -13.010 15.590 1.00 87.44 470 GLY A CA 1
ATOM 3521 C C . GLY A 1 470 ? 5.101 -13.563 14.968 1.00 87.44 470 GLY A C 1
ATOM 3522 O O . GLY A 1 470 ? 5.219 -14.775 14.825 1.00 87.44 470 GLY A O 1
ATOM 3523 N N . ALA A 1 471 ? 6.088 -12.713 14.665 1.00 88.38 471 ALA A N 1
ATOM 3524 C CA . ALA A 1 471 ? 7.361 -13.150 14.083 1.00 88.38 471 ALA A CA 1
ATOM 3525 C C . ALA A 1 471 ? 8.166 -14.062 15.028 1.00 88.38 471 ALA A C 1
ATOM 3527 O O . ALA A 1 471 ? 8.777 -15.032 14.575 1.00 88.38 471 ALA A O 1
ATOM 3528 N N . LEU A 1 472 ? 8.143 -13.794 16.337 1.00 89.25 472 LEU A N 1
ATOM 3529 C CA . LEU A 1 472 ? 8.773 -14.663 17.336 1.00 89.25 472 LEU A CA 1
ATOM 3530 C C . LEU A 1 472 ? 8.077 -16.030 17.433 1.00 89.25 472 LEU A C 1
ATOM 3532 O O . LEU A 1 472 ? 8.745 -17.065 17.502 1.00 89.25 472 LEU A O 1
ATOM 3536 N N . VAL A 1 473 ? 6.742 -16.043 17.393 1.00 89.44 473 VAL A N 1
ATOM 3537 C CA . VAL A 1 473 ? 5.937 -17.277 17.427 1.00 89.44 473 VAL A CA 1
ATOM 3538 C C . VAL A 1 473 ? 6.120 -18.099 16.145 1.00 89.44 473 VAL A C 1
ATOM 3540 O O . VAL A 1 473 ? 6.304 -19.313 16.218 1.00 89.44 473 VAL A O 1
ATOM 3543 N N . ASP A 1 474 ? 6.169 -17.450 14.979 1.00 87.56 474 ASP A N 1
ATOM 3544 C CA . ASP A 1 474 ? 6.375 -18.098 13.674 1.00 87.56 474 ASP A CA 1
ATOM 3545 C C . ASP A 1 474 ? 7.735 -18.809 13.559 1.00 87.56 474 ASP A C 1
ATOM 3547 O O . ASP A 1 474 ? 7.876 -19.748 12.769 1.00 87.56 474 ASP A O 1
ATOM 3551 N N . ASN A 1 475 ? 8.732 -18.358 14.329 1.00 88.56 475 ASN A N 1
ATOM 3552 C CA . ASN A 1 475 ? 10.061 -18.967 14.424 1.00 88.56 475 ASN A CA 1
ATOM 3553 C C . ASN A 1 475 ? 10.206 -19.919 15.626 1.00 88.56 475 ASN A C 1
ATOM 3555 O O . ASN A 1 475 ? 11.283 -20.472 15.830 1.00 88.56 475 ASN A O 1
ATOM 3559 N N . GLY A 1 476 ? 9.147 -20.130 16.416 1.00 86.50 476 GLY A N 1
ATOM 3560 C CA . GLY A 1 476 ? 9.180 -21.017 17.582 1.00 86.50 476 GLY A CA 1
ATOM 3561 C C . GLY A 1 476 ? 10.113 -20.537 18.696 1.00 86.50 476 GLY A C 1
ATOM 3562 O O . GLY A 1 476 ? 10.668 -21.360 19.417 1.00 86.50 476 GLY A O 1
ATOM 3563 N N . LEU A 1 477 ? 10.326 -19.223 18.814 1.00 87.69 477 LEU A N 1
ATOM 3564 C CA . LEU A 1 477 ? 11.212 -18.618 19.819 1.00 87.69 477 LEU A CA 1
ATOM 3565 C C . LEU A 1 477 ? 10.454 -18.128 21.057 1.00 87.69 477 LEU A C 1
ATOM 3567 O O . LEU A 1 477 ? 11.070 -17.785 22.065 1.00 87.69 477 LEU A O 1
ATOM 3571 N N . ALA A 1 478 ? 9.124 -18.094 20.988 1.00 88.00 478 ALA A N 1
ATOM 3572 C CA . ALA A 1 478 ? 8.301 -17.561 22.053 1.00 88.00 478 ALA A CA 1
ATOM 3573 C C . ALA A 1 478 ? 7.008 -18.349 22.266 1.00 88.00 478 ALA A C 1
ATOM 3575 O O . ALA A 1 478 ? 6.471 -18.974 21.351 1.00 88.00 478 ALA A O 1
ATOM 3576 N N . MET A 1 479 ? 6.524 -18.300 23.502 1.00 86.75 479 MET A N 1
ATOM 3577 C CA . MET A 1 479 ? 5.335 -18.998 23.975 1.00 86.75 479 MET A CA 1
ATOM 3578 C C . MET A 1 479 ? 4.157 -18.047 24.033 1.00 86.75 479 MET A C 1
ATOM 3580 O O . MET A 1 479 ? 4.285 -16.932 24.544 1.00 86.75 479 MET A O 1
ATOM 3584 N N . VAL A 1 480 ? 2.993 -18.512 23.596 1.00 86.19 480 VAL A N 1
ATOM 3585 C CA . VAL A 1 480 ? 1.749 -17.752 23.716 1.00 86.19 480 VAL A CA 1
ATOM 3586 C C . VAL A 1 480 ? 1.137 -18.030 25.087 1.00 86.19 480 VAL A C 1
ATOM 3588 O O . VAL A 1 480 ? 0.747 -19.162 25.377 1.00 86.19 480 VAL A O 1
ATOM 3591 N N . HIS A 1 481 ? 1.012 -16.999 25.924 1.00 79.56 481 HIS A N 1
ATOM 3592 C CA . HIS A 1 481 ? 0.384 -17.100 27.240 1.00 79.56 481 HIS A CA 1
ATOM 3593 C C . HIS A 1 481 ? -0.861 -16.215 27.332 1.00 79.56 481 HIS A C 1
ATOM 3595 O O . HIS A 1 481 ? -0.937 -15.120 26.775 1.00 79.56 481 HIS A O 1
ATOM 3601 N N . GLN A 1 482 ? -1.857 -16.695 28.075 1.00 69.00 482 GLN A N 1
ATOM 3602 C CA . GLN A 1 482 ? -3.067 -15.933 28.360 1.00 69.00 482 GLN A CA 1
ATOM 3603 C C . GLN A 1 482 ? -2.909 -15.215 29.712 1.00 69.00 482 GLN A C 1
ATOM 3605 O O . GLN A 1 482 ? -2.468 -15.851 30.672 1.00 69.00 482 GLN A O 1
ATOM 3610 N N . PRO A 1 483 ? -3.244 -13.916 29.825 1.00 61.75 483 PRO A N 1
ATOM 3611 C CA . PRO A 1 483 ? -3.092 -13.186 31.080 1.00 61.75 483 PRO A CA 1
ATOM 3612 C C . PRO A 1 483 ? -3.952 -13.791 32.202 1.00 61.75 483 PRO A C 1
ATOM 3614 O O . PRO A 1 483 ? -5.108 -14.166 31.997 1.00 61.75 483 PRO A O 1
ATOM 3617 N N . VAL A 1 484 ? -3.365 -13.888 33.401 1.00 53.53 484 VAL A N 1
ATOM 3618 C CA . VAL A 1 484 ? -3.893 -14.674 34.536 1.00 53.53 484 VAL A CA 1
ATOM 3619 C C . VAL A 1 484 ? -4.991 -13.933 35.325 1.00 53.53 484 VAL A C 1
ATOM 3621 O O . VAL A 1 484 ? -5.761 -14.560 36.049 1.00 53.53 484 VAL A O 1
ATOM 3624 N N . ALA A 1 485 ? -5.147 -12.614 35.155 1.00 46.88 485 ALA A N 1
ATOM 3625 C CA . ALA A 1 485 ? -6.136 -11.810 35.883 1.00 46.88 485 ALA A CA 1
ATOM 3626 C C . ALA A 1 485 ? -7.240 -11.273 34.953 1.00 46.88 485 ALA A C 1
ATOM 3628 O O . ALA A 1 485 ? -6.985 -10.464 34.063 1.00 46.88 485 ALA A O 1
ATOM 3629 N N . ARG A 1 486 ? -8.489 -11.714 35.169 1.00 47.69 486 ARG A N 1
ATOM 3630 C CA . ARG A 1 486 ? -9.668 -11.275 34.402 1.00 47.69 486 ARG A CA 1
ATOM 3631 C C . ARG A 1 486 ? -10.431 -10.156 35.110 1.00 47.69 486 ARG A C 1
ATOM 3633 O O . ARG A 1 486 ? -10.885 -10.336 36.236 1.00 47.69 486 ARG A O 1
ATOM 3640 N N . ALA A 1 487 ? -10.738 -9.093 34.371 1.00 37.91 487 ALA A N 1
ATOM 3641 C CA . ALA A 1 487 ? -11.999 -8.369 34.515 1.00 37.91 487 ALA A CA 1
ATOM 3642 C C . ALA A 1 487 ? -12.918 -8.777 33.352 1.00 37.91 487 ALA A C 1
ATOM 3644 O O . ALA A 1 487 ? -12.447 -9.033 32.248 1.00 37.91 487 ALA A O 1
ATOM 3645 N N . ARG A 1 488 ? -14.224 -8.861 33.617 1.00 42.75 488 ARG A N 1
ATOM 3646 C CA . ARG A 1 488 ? -15.335 -9.423 32.810 1.00 42.75 488 ARG A CA 1
ATOM 3647 C C . ARG A 1 488 ? -15.519 -8.887 31.370 1.00 42.75 488 ARG A C 1
ATOM 3649 O O . ARG A 1 488 ? -16.522 -9.202 30.744 1.00 42.75 488 ARG A O 1
ATOM 3656 N N . ALA A 1 489 ? -14.583 -8.097 30.858 1.00 43.16 489 ALA A N 1
ATOM 3657 C CA . ALA A 1 489 ? -14.604 -7.447 29.555 1.00 43.16 489 ALA A CA 1
ATOM 3658 C C . ALA A 1 489 ? -13.287 -7.712 28.802 1.00 43.16 489 ALA A C 1
ATOM 3660 O O . ALA A 1 489 ? -12.572 -6.774 28.450 1.00 43.16 489 ALA A O 1
ATOM 3661 N N . ALA A 1 490 ? -12.943 -8.986 28.579 1.00 47.19 490 ALA A N 1
ATOM 3662 C CA . ALA A 1 490 ? -11.965 -9.328 27.549 1.00 47.19 490 ALA A CA 1
ATOM 3663 C C . ALA A 1 490 ? -12.555 -8.854 26.216 1.00 47.19 490 ALA A C 1
ATOM 3665 O O . ALA A 1 490 ? -13.593 -9.331 25.758 1.00 47.19 490 ALA A O 1
ATOM 3666 N N . LYS A 1 491 ? -11.982 -7.772 25.697 1.00 61.72 491 LYS A N 1
ATOM 3667 C CA . LYS A 1 491 ? -12.497 -7.058 24.537 1.00 61.72 491 LYS A CA 1
ATOM 3668 C C . LYS A 1 491 ? -12.163 -7.878 23.298 1.00 61.72 491 LYS A C 1
ATOM 3670 O O . LYS A 1 491 ? -11.036 -8.345 23.184 1.00 61.72 491 LYS A O 1
ATOM 3675 N N . LEU A 1 492 ? -13.110 -8.002 22.368 1.00 60.06 492 LEU A N 1
ATOM 3676 C CA . LEU A 1 492 ? -13.014 -8.748 21.098 1.00 60.06 492 LEU A CA 1
ATOM 3677 C C . LEU A 1 492 ? -11.638 -8.683 20.399 1.00 60.06 492 LEU A C 1
ATOM 3679 O O . LEU A 1 492 ? -11.228 -9.644 19.758 1.00 60.06 492 LEU A O 1
ATOM 3683 N N . HIS A 1 493 ? -10.924 -7.561 20.516 1.00 64.06 493 HIS A N 1
ATOM 3684 C CA . HIS A 1 493 ? -9.587 -7.367 19.955 1.00 64.06 493 HIS A CA 1
ATOM 3685 C C . HIS A 1 493 ? -8.490 -8.241 20.585 1.00 64.06 493 HIS A C 1
ATOM 3687 O O . HIS A 1 493 ? -7.593 -8.685 19.876 1.00 64.06 493 HIS A O 1
ATOM 3693 N N . GLU A 1 494 ? -8.549 -8.498 21.889 1.00 70.69 494 GLU A N 1
ATOM 3694 C CA . GLU A 1 494 ? -7.591 -9.359 22.592 1.00 70.69 494 GLU A CA 1
ATOM 3695 C C . GLU A 1 494 ? -7.799 -10.827 22.241 1.00 70.69 494 GLU A C 1
ATOM 3697 O O . GLU A 1 494 ? -6.841 -11.521 21.909 1.00 70.69 494 GLU A O 1
ATOM 3702 N N . ASP A 1 495 ? -9.055 -11.274 22.225 1.00 72.31 495 ASP A N 1
ATOM 3703 C CA . ASP A 1 495 ? -9.390 -12.632 21.803 1.00 72.31 495 ASP A CA 1
ATOM 3704 C C . ASP A 1 495 ? -9.008 -12.855 20.333 1.00 72.31 495 ASP A C 1
ATOM 3706 O O . ASP A 1 495 ? -8.473 -13.909 19.990 1.00 72.31 495 ASP A O 1
ATOM 3710 N N . ALA A 1 496 ? -9.196 -11.850 19.469 1.00 75.25 496 ALA A N 1
ATOM 3711 C CA . ALA A 1 496 ? -8.742 -11.904 18.082 1.00 75.25 496 ALA A CA 1
ATOM 3712 C C . ALA A 1 496 ? -7.209 -11.993 17.972 1.00 75.25 496 ALA A C 1
ATOM 3714 O O . ALA A 1 496 ? -6.708 -12.844 17.240 1.00 75.25 496 ALA A O 1
ATOM 3715 N N . ALA A 1 497 ? -6.457 -11.172 18.714 1.00 77.00 497 ALA A N 1
ATOM 3716 C CA . ALA A 1 497 ? -4.992 -11.208 18.702 1.00 77.00 497 ALA A CA 1
ATOM 3717 C C . ALA A 1 497 ? -4.445 -12.551 19.216 1.00 77.00 497 ALA A C 1
ATOM 3719 O O . ALA A 1 497 ? -3.583 -13.154 18.579 1.00 77.00 497 ALA A O 1
ATOM 3720 N N . LEU A 1 498 ? -5.000 -13.072 20.314 1.00 82.56 498 LEU A N 1
ATOM 3721 C CA . LEU A 1 498 ? -4.646 -14.389 20.847 1.00 82.56 498 LEU A CA 1
ATOM 3722 C C . LEU A 1 498 ? -5.000 -15.523 19.879 1.00 82.56 498 LEU A C 1
ATOM 3724 O O . LEU A 1 498 ? -4.237 -16.479 19.764 1.00 82.56 498 LEU A O 1
ATOM 3728 N N . THR A 1 499 ? -6.132 -15.425 19.175 1.00 84.81 499 THR A N 1
ATOM 3729 C CA . THR A 1 499 ? -6.520 -16.412 18.154 1.00 84.81 499 THR A CA 1
ATOM 3730 C C . THR A 1 499 ? -5.500 -16.434 17.019 1.00 84.81 499 THR A C 1
ATOM 3732 O O . THR A 1 499 ? -4.993 -17.501 16.688 1.00 84.81 499 THR A O 1
ATOM 3735 N N . VAL A 1 500 ? -5.106 -15.263 16.506 1.00 85.81 500 VAL A N 1
ATOM 3736 C CA . VAL A 1 500 ? -4.080 -15.150 15.456 1.00 85.81 500 VAL A CA 1
ATOM 3737 C C . VAL A 1 500 ? -2.730 -15.703 15.924 1.00 85.81 500 VAL A C 1
ATOM 3739 O O . VAL A 1 500 ? -2.075 -16.429 15.178 1.00 85.81 500 VAL A O 1
ATOM 3742 N N . LEU A 1 501 ? -2.306 -15.405 17.156 1.00 86.50 501 LEU A N 1
ATOM 3743 C CA . LEU A 1 501 ? -1.052 -15.936 17.704 1.00 86.50 501 LEU A CA 1
ATOM 3744 C C . LEU A 1 501 ? -1.090 -17.465 17.847 1.00 86.50 501 LEU A C 1
ATOM 3746 O O . LEU A 1 501 ? -0.116 -18.128 17.504 1.00 86.50 501 LEU A O 1
ATOM 3750 N N . ARG A 1 502 ? -2.218 -18.040 18.281 1.00 87.44 502 ARG A N 1
ATOM 3751 C CA . ARG A 1 502 ? -2.399 -19.501 18.366 1.00 87.44 502 ARG A CA 1
ATOM 3752 C C . ARG A 1 502 ? -2.422 -20.172 16.995 1.00 87.44 502 ARG A C 1
ATOM 3754 O O . ARG A 1 502 ? -1.858 -21.251 16.841 1.00 87.44 502 ARG A O 1
ATOM 3761 N N . GLU A 1 503 ? -3.049 -19.550 16.000 1.00 87.88 503 GLU A N 1
ATOM 3762 C CA . GLU A 1 503 ? -3.035 -20.042 14.617 1.00 87.88 503 GLU A CA 1
ATOM 3763 C C . GLU A 1 503 ? -1.614 -20.056 14.045 1.00 87.88 503 GLU A C 1
ATOM 3765 O O . GLU A 1 503 ? -1.205 -21.044 13.435 1.00 87.88 503 GLU A O 1
ATOM 3770 N N . ARG A 1 504 ? -0.831 -19.000 14.301 1.00 87.94 504 ARG A N 1
ATOM 3771 C CA . ARG A 1 504 ? 0.589 -18.930 13.924 1.00 87.94 504 ARG A CA 1
ATOM 3772 C C . ARG A 1 504 ? 1.432 -19.985 14.627 1.00 87.94 504 ARG A C 1
ATOM 3774 O O . ARG A 1 504 ? 2.234 -20.655 13.984 1.00 87.94 504 ARG A O 1
ATOM 3781 N N . GLU A 1 505 ? 1.209 -20.190 15.920 1.00 88.19 505 GLU A N 1
ATOM 3782 C CA . GLU A 1 505 ? 1.886 -21.235 16.687 1.00 88.19 505 GLU A CA 1
ATOM 3783 C C . GLU A 1 505 ? 1.575 -22.634 16.123 1.00 88.19 505 GLU A C 1
ATOM 3785 O O . GLU A 1 505 ? 2.482 -23.437 15.897 1.00 88.19 505 GLU A O 1
ATOM 3790 N N . ALA A 1 506 ? 0.303 -22.919 15.828 1.00 86.44 506 ALA A N 1
ATOM 3791 C CA . ALA A 1 506 ? -0.113 -24.173 15.203 1.00 86.44 506 ALA A CA 1
ATOM 3792 C C . ALA A 1 506 ? 0.502 -24.346 13.804 1.00 86.44 506 ALA A C 1
ATOM 3794 O O . ALA A 1 506 ? 0.983 -25.431 13.467 1.00 86.44 506 ALA A O 1
ATOM 3795 N N . ALA A 1 507 ? 0.555 -23.271 13.012 1.00 86.56 507 ALA A N 1
ATOM 3796 C CA . ALA A 1 507 ? 1.199 -23.273 11.706 1.00 86.56 507 ALA A CA 1
ATOM 3797 C C . ALA A 1 507 ? 2.701 -23.570 11.820 1.00 86.56 507 ALA A C 1
ATOM 3799 O O . ALA A 1 507 ? 3.196 -24.418 11.078 1.00 86.56 507 ALA A O 1
ATOM 3800 N N . ALA A 1 508 ? 3.410 -22.947 12.769 1.00 86.25 508 ALA A N 1
ATOM 3801 C CA . ALA A 1 508 ? 4.830 -23.190 13.030 1.00 86.25 508 ALA A CA 1
ATOM 3802 C C . ALA A 1 508 ? 5.102 -24.652 13.425 1.00 86.25 508 ALA A C 1
ATOM 3804 O O . ALA A 1 508 ? 6.024 -25.261 12.881 1.00 86.25 508 ALA A O 1
ATOM 3805 N N . LYS A 1 509 ? 4.253 -25.242 14.280 1.00 85.50 509 LYS A N 1
ATOM 3806 C CA . LYS A 1 509 ? 4.315 -26.669 14.655 1.00 85.50 509 LYS A CA 1
ATOM 3807 C C . LYS A 1 509 ? 4.096 -27.609 13.470 1.00 85.50 509 LYS A C 1
ATOM 3809 O O . LYS A 1 509 ? 4.720 -28.658 13.399 1.00 85.50 509 LYS A O 1
ATOM 3814 N N . SER A 1 510 ? 3.204 -27.242 12.549 1.00 84.25 510 SER A N 1
ATOM 3815 C CA . SER A 1 510 ? 2.821 -28.083 11.405 1.00 84.25 510 SER A CA 1
ATOM 3816 C C . SER A 1 510 ? 3.802 -28.059 10.223 1.00 84.25 510 SER A C 1
ATOM 3818 O O . SER A 1 510 ? 3.576 -28.748 9.226 1.00 84.25 510 SER A O 1
ATOM 3820 N N . ARG A 1 511 ? 4.878 -27.259 10.284 1.00 84.00 511 ARG A N 1
ATOM 3821 C CA . ARG A 1 511 ? 5.874 -27.191 9.203 1.00 84.00 511 ARG A CA 1
ATOM 3822 C C . ARG A 1 511 ? 6.649 -28.506 9.102 1.00 84.00 511 ARG A C 1
ATOM 3824 O O . ARG A 1 511 ? 6.960 -29.126 10.109 1.00 84.00 511 ARG A O 1
ATOM 3831 N N . HIS A 1 512 ? 7.029 -28.883 7.877 1.00 74.25 512 HIS A N 1
ATOM 3832 C CA . HIS A 1 512 ? 7.834 -30.087 7.612 1.00 74.25 512 HIS A CA 1
ATOM 3833 C C . HIS A 1 512 ? 9.147 -30.108 8.415 1.00 74.25 512 HIS A C 1
ATOM 3835 O O . HIS A 1 512 ? 9.627 -31.169 8.796 1.00 74.25 512 HIS A O 1
ATOM 3841 N N . ILE A 1 513 ? 9.727 -28.933 8.668 1.00 80.00 513 ILE A N 1
ATOM 3842 C CA . ILE A 1 513 ? 10.807 -28.739 9.635 1.00 80.00 513 ILE A CA 1
ATOM 3843 C C . ILE A 1 513 ? 10.306 -27.661 10.603 1.00 80.00 513 ILE A C 1
ATOM 3845 O O . ILE A 1 513 ? 10.232 -26.491 10.203 1.00 80.00 513 ILE A O 1
ATOM 3849 N N . PRO A 1 514 ? 9.885 -28.032 11.825 1.00 80.88 514 PRO A N 1
ATOM 3850 C CA . PRO A 1 514 ? 9.447 -27.061 12.814 1.00 80.88 514 PRO A CA 1
ATOM 3851 C C . PRO A 1 514 ? 10.610 -26.118 13.162 1.00 80.88 514 PRO A C 1
ATOM 3853 O O . PRO A 1 514 ? 11.745 -26.579 13.264 1.00 80.88 514 PRO A O 1
ATOM 3856 N N . PRO A 1 515 ? 10.380 -24.806 13.309 1.00 82.81 515 PRO A N 1
ATOM 3857 C CA . PRO A 1 515 ? 11.436 -23.853 13.630 1.00 82.81 515 PRO A CA 1
ATOM 3858 C C . PRO A 1 515 ? 11.664 -23.736 15.147 1.00 82.81 515 PRO A C 1
ATOM 3860 O O . PRO A 1 515 ? 10.750 -23.953 15.948 1.00 82.81 515 PRO A O 1
ATOM 3863 N N . GLY A 1 516 ? 12.885 -23.354 15.532 1.00 85.25 516 GLY A N 1
ATOM 3864 C CA . GLY A 1 516 ? 13.237 -22.992 16.908 1.00 85.25 516 GLY A CA 1
ATOM 3865 C C . GLY A 1 516 ? 12.988 -24.115 17.916 1.00 85.25 516 GLY A C 1
ATOM 3866 O O . GLY A 1 516 ? 13.434 -25.246 17.729 1.00 85.25 516 GLY A O 1
ATOM 3867 N N . ALA A 1 517 ? 12.261 -23.805 18.989 1.00 83.56 517 ALA A N 1
ATOM 3868 C CA . ALA A 1 517 ? 11.976 -24.747 20.068 1.00 83.56 517 ALA A CA 1
ATOM 3869 C C . ALA A 1 517 ? 11.216 -25.999 19.603 1.00 83.56 517 ALA A C 1
ATOM 3871 O O . ALA A 1 517 ? 11.453 -27.098 20.105 1.00 83.56 517 ALA A O 1
ATOM 3872 N N . TRP A 1 518 ? 10.342 -25.860 18.601 1.00 84.38 518 TRP A N 1
ATOM 3873 C CA . TRP A 1 518 ? 9.534 -26.971 18.098 1.00 84.38 518 TRP A CA 1
ATOM 3874 C C . TRP A 1 518 ? 10.359 -28.024 17.355 1.00 84.38 518 TRP A C 1
ATOM 3876 O O . TRP A 1 518 ? 9.924 -29.168 17.265 1.00 84.38 518 TRP A O 1
ATOM 3886 N N . SER A 1 519 ? 11.541 -27.663 16.841 1.00 81.88 519 SER A N 1
ATOM 3887 C CA . SER A 1 519 ? 12.433 -28.604 16.151 1.00 81.88 519 SER A CA 1
ATOM 3888 C C . SER A 1 519 ? 13.108 -29.567 17.126 1.00 81.88 519 SER A C 1
ATOM 3890 O O . SER A 1 519 ? 13.370 -30.711 16.785 1.00 81.88 519 SER A O 1
ATOM 3892 N N . ARG A 1 520 ? 13.411 -29.089 18.338 1.00 72.44 520 ARG A N 1
ATOM 3893 C CA . ARG A 1 520 ? 14.122 -29.855 19.371 1.00 72.44 520 ARG A CA 1
ATOM 3894 C C . ARG A 1 520 ? 13.178 -30.745 20.176 1.00 72.44 520 ARG A C 1
ATOM 3896 O O . ARG A 1 520 ? 13.597 -31.762 20.714 1.00 72.44 520 ARG A O 1
ATOM 3903 N N . ALA A 1 521 ? 11.894 -30.389 20.219 1.00 62.94 521 ALA A N 1
ATOM 3904 C CA . ALA A 1 521 ? 10.874 -31.140 20.943 1.00 62.94 521 ALA A CA 1
ATOM 3905 C C . ALA A 1 521 ? 10.602 -32.524 20.322 1.00 62.94 521 ALA A C 1
ATOM 3907 O O . ALA A 1 521 ? 10.230 -33.451 21.035 1.00 62.94 521 ALA A O 1
ATOM 3908 N N . SER A 1 522 ? 10.809 -32.691 19.008 1.00 54.81 522 SER A N 1
ATOM 3909 C CA . SER A 1 522 ? 10.664 -33.989 18.329 1.00 54.81 522 SER A CA 1
ATOM 3910 C C . SER A 1 522 ? 11.832 -34.949 18.565 1.00 54.81 522 SER A C 1
ATOM 3912 O O . SER A 1 522 ? 11.646 -36.156 18.423 1.00 54.81 522 SER A O 1
ATOM 3914 N N . ASP A 1 523 ? 13.006 -34.438 18.948 1.00 51.41 523 ASP A N 1
ATOM 3915 C CA . ASP A 1 523 ? 14.198 -35.253 19.226 1.00 51.41 523 ASP A CA 1
ATOM 3916 C C . ASP A 1 523 ? 14.223 -35.778 20.674 1.00 51.41 523 ASP A C 1
ATOM 3918 O O . ASP A 1 523 ? 14.942 -36.732 20.986 1.00 51.41 523 ASP A O 1
ATOM 3922 N N . ALA A 1 524 ? 13.383 -35.219 21.553 1.00 45.72 524 ALA A N 1
ATOM 3923 C CA . ALA A 1 524 ? 13.164 -35.687 22.918 1.00 45.72 524 ALA A CA 1
ATOM 3924 C C . ALA A 1 524 ? 12.333 -36.987 22.929 1.00 45.72 524 ALA A C 1
ATOM 3926 O O . ALA A 1 524 ? 11.172 -37.030 23.338 1.00 45.72 524 ALA A O 1
ATOM 3927 N N . THR A 1 525 ? 12.937 -38.081 22.465 1.00 35.34 525 THR A N 1
ATOM 3928 C CA . THR A 1 525 ? 12.404 -39.432 22.680 1.00 35.34 525 THR A CA 1
ATOM 3929 C C . THR A 1 525 ? 12.359 -39.688 24.194 1.00 35.34 525 THR A C 1
ATOM 3931 O O . THR A 1 525 ? 13.371 -39.462 24.862 1.00 35.34 525 THR A O 1
ATOM 3934 N N . PRO A 1 526 ? 11.234 -40.151 24.774 1.00 39.19 526 PRO A N 1
ATOM 3935 C CA . PRO A 1 526 ? 11.187 -40.484 26.191 1.00 39.19 526 PRO A CA 1
ATOM 3936 C C . PRO A 1 526 ? 12.233 -41.557 26.484 1.00 39.19 526 PRO A C 1
ATOM 3938 O O . PRO A 1 526 ? 12.253 -42.605 25.837 1.00 39.19 526 PRO A O 1
ATOM 3941 N N . ALA A 1 527 ? 13.104 -41.284 27.456 1.00 36.78 527 ALA A N 1
ATOM 3942 C CA . ALA A 1 527 ? 14.039 -42.263 27.982 1.00 36.78 527 ALA A CA 1
ATOM 3943 C C . ALA A 1 527 ? 13.270 -43.541 28.343 1.00 36.78 527 ALA A C 1
ATOM 3945 O O . ALA A 1 527 ? 12.393 -43.537 29.209 1.00 36.78 527 ALA A O 1
ATOM 3946 N N . THR A 1 528 ? 13.583 -44.630 27.646 1.00 33.88 528 THR A N 1
ATOM 3947 C CA . THR A 1 528 ? 13.114 -45.971 27.972 1.00 33.88 528 THR A CA 1
ATOM 3948 C C . THR A 1 528 ? 13.464 -46.255 29.437 1.00 33.88 528 THR A C 1
ATOM 3950 O O . THR A 1 528 ? 14.643 -46.155 29.787 1.00 33.88 528 THR A O 1
ATOM 3953 N N . PRO A 1 529 ? 12.507 -46.605 30.316 1.00 39.31 529 PRO A N 1
ATOM 3954 C CA . PRO A 1 529 ? 12.848 -47.071 31.650 1.00 39.31 529 PRO A CA 1
ATOM 3955 C C . PRO A 1 529 ? 13.514 -48.444 31.502 1.00 39.31 529 PRO A C 1
ATOM 3957 O O . PRO A 1 529 ? 12.856 -49.445 31.223 1.00 39.31 529 PRO A O 1
ATOM 3960 N N . GLY A 1 530 ? 14.843 -48.456 31.603 1.00 40.75 530 GLY A N 1
ATOM 3961 C CA . GLY A 1 530 ? 15.651 -49.667 31.637 1.00 40.75 530 GLY A CA 1
ATOM 3962 C C . GLY A 1 530 ? 15.438 -50.410 32.952 1.00 40.75 530 GLY A C 1
ATOM 3963 O O . GLY A 1 530 ? 15.624 -49.839 34.025 1.00 40.75 530 GLY A O 1
ATOM 3964 N N . THR A 1 531 ? 15.009 -51.660 32.805 1.00 35.09 531 THR A N 1
ATOM 3965 C CA . THR A 1 531 ? 14.953 -52.750 33.792 1.00 35.09 531 THR A CA 1
ATOM 3966 C C . THR A 1 531 ? 16.265 -53.020 34.502 1.00 35.09 531 THR A C 1
ATOM 3968 O O . THR A 1 531 ? 17.309 -52.941 33.811 1.00 35.09 531 THR A O 1
#

pLDDT: mean 73.11, std 18.18, range [27.83, 94.75]

Radius of gyration: 38.98 Å; chains: 1; bounding box: 95×95×120 Å

Foldseek 3Di:
DDDYDDDDDDDDDDDDDDDDDDDDDDDDDDDDDPDPVVVVVVVVVVVVVVVVVPDDPLVVLLVVLVVQLVVCVVVVNNVSNVVSVVVSVVSVVVVVVVVVVCLVVQKDKAFLVQKDWDDQWDQDPVQSWIDRQFDFFTKIKHKAAQHDFAKWKKKWKWAKAQFADAPPDDDPPDDGFDRGEWAKKKKFWPDPDPQRVVRIWMDTDDHQNDQPRIDMDITGIGGGHDRITMMMMGTHTTPTRRHHIITGIMIIRHDDPPPVPPPDQDADPVGDGDDDCPVVNVVVVVVVVVVLVVCVVVLVVVLVVLVVVLVVVVVDPVSNVVSVVVNVVSVVCSVCVVVVVCVVVVPDDPDFDDDPPQKTKFWQKAFDDDPPFWLFWGWIDGPNDIAIAGEPQKDFQALDQDDPDDPDPDPCVQLVHDRVLSNVLRVVSRVCNCVVRHPFIWMWIFNQDADPVRHTYTFIATPPPGTVRLVCLLQVRIDGHDDPDDDPPPDPVNVVVSVSSVVSNVVLLPDPQRHRSSNVSVVCDPPDPDD

Sequence (531 aa):
MIARWSASIFLTLLLAGNVASQTTPAPAPATAPTEPPDLIQKRQQFMTRALTGSQLLSEQFAKALAALAREAGVAGDYELALKAQQRRETLAALYSSALEGSAISNVIILRAAEARVGGSVSHDRAKDVLVGWKAVGNVASWGVSRIAAGSYDVVITYGVADVGDPPSRPNPYLAAPDLTTGGDFEFYEDSSLSGAAANRRTGTVSSTGGWGEFSTVTLPAIQLTRTNATFALKITKAKGEGGVMHLKEIRLTPAKPVTAEAAAPALDENGQPLPQVDELTKLKQDHLERLRQKLMPISVDYTGKLSSLATTLARNAEAVEDLQNEVKRVERLGDNPRSLLQLRDRNRPVATAALADGMHEMRDAIYVAAPENTGDRFMVACNGETFPVRLMWVSCPLPGPVTPGASGQDPAKYFGLNDEDITAIGIMARDFTAEYLKEKPLRLVTRGLKDPDGALLVSVQTEALGDFAGALVDNGLAMVHQPVARARAAKLHEDAALTVLREREAAAKSRHIPPGAWSRASDATPATPGT